Protein AF-0000000087661688 (afdb_homodimer)

Structure (mmCIF, N/CA/C/O backbone):
data_AF-0000000087661688-model_v1
#
loop_
_entity.id
_entity.type
_entity.pdbx_description
1 polymer 'Protein phosphatase 2C'
#
loop_
_atom_site.group_PDB
_atom_site.id
_atom_site.type_symbol
_atom_site.label_atom_id
_atom_site.label_alt_id
_atom_site.label_comp_id
_atom_site.label_asym_id
_atom_site.label_entity_id
_atom_site.label_seq_id
_atom_site.pdbx_PDB_ins_code
_atom_site.Cartn_x
_atom_site.Cartn_y
_atom_site.Cartn_z
_atom_site.occupancy
_atom_site.B_iso_or_equiv
_atom_site.auth_seq_id
_atom_site.auth_comp_id
_atom_site.auth_asym_id
_atom_site.auth_atom_id
_atom_site.pdbx_PDB_model_num
ATOM 1 N N . MET A 1 1 ? -4.965 -19.828 -4.727 1 37.84 1 MET A N 1
ATOM 2 C CA . MET A 1 1 ? -4.879 -18.906 -3.6 1 37.84 1 MET A CA 1
ATOM 3 C C . MET A 1 1 ? -6.266 -18.438 -3.172 1 37.84 1 MET A C 1
ATOM 5 O O . MET A 1 1 ? -6.797 -17.469 -3.711 1 37.84 1 MET A O 1
ATOM 9 N N . ASN A 1 2 ? -7.188 -19.516 -2.742 1 52.16 2 ASN A N 1
ATOM 10 C CA . ASN A 1 2 ? -8.5 -19.016 -2.332 1 52.16 2 ASN A CA 1
ATOM 11 C C . ASN A 1 2 ? -8.477 -18.5 -0.895 1 52.16 2 ASN A C 1
ATOM 13 O O . ASN A 1 2 ? -8.93 -19.203 0.02 1 52.16 2 ASN A O 1
ATOM 17 N N . THR A 1 3 ? -7.707 -17.438 -0.444 1 58.59 3 THR A N 1
ATOM 18 C CA . THR A 1 3 ? -7.609 -16.922 0.915 1 58.59 3 THR A CA 1
ATOM 19 C C . THR A 1 3 ? -8.891 -16.188 1.307 1 58.59 3 THR A C 1
ATOM 21 O O . THR A 1 3 ? -9.141 -15.961 2.492 1 58.59 3 THR A O 1
ATOM 24 N N . PHE A 1 4 ? -9.703 -15.992 0.266 1 73.56 4 PHE A N 1
ATOM 25 C CA . PHE A 1 4 ? -10.977 -15.297 0.41 1 73.56 4 PHE A CA 1
ATOM 26 C C . PHE A 1 4 ? -12.102 -16.094 -0.236 1 73.56 4 PHE A C 1
ATOM 28 O O . PHE A 1 4 ? -12.633 -15.695 -1.276 1 73.56 4 PHE A O 1
ATOM 35 N N . ASP A 1 5 ? -12.414 -17.281 0.385 1 77.38 5 ASP A N 1
ATOM 36 C CA . ASP A 1 5 ? -13.359 -18.219 -0.207 1 77.38 5 ASP A CA 1
ATOM 37 C C . ASP A 1 5 ? -14.789 -17.672 -0.154 1 77.38 5 ASP A C 1
ATOM 39 O O . ASP A 1 5 ? -15.359 -17.531 0.928 1 77.38 5 ASP A O 1
ATOM 43 N N . LEU A 1 6 ? -15.344 -17.469 -1.31 1 80.94 6 LEU A N 1
ATOM 44 C CA . LEU A 1 6 ? -16.703 -16.969 -1.445 1 80.94 6 LEU A CA 1
ATOM 45 C C . LEU A 1 6 ? -17.719 -18.109 -1.505 1 80.94 6 LEU A C 1
ATOM 47 O O . LEU A 1 6 ? -18.922 -17.891 -1.467 1 80.94 6 LEU A O 1
ATOM 51 N N . GLU A 1 7 ? -17.25 -19.312 -1.558 1 81.31 7 GLU A N 1
ATOM 52 C CA . GLU A 1 7 ? -18.078 -20.516 -1.601 1 81.31 7 GLU A CA 1
ATOM 53 C C . GLU A 1 7 ? -19.016 -20.516 -2.805 1 81.31 7 GLU A C 1
ATOM 55 O O . GLU A 1 7 ? -20.203 -20.781 -2.672 1 81.31 7 GLU A O 1
ATOM 60 N N . LEU A 1 8 ? -18.422 -20.031 -3.873 1 88.81 8 LEU A N 1
ATOM 61 C CA . LEU A 1 8 ? -19.156 -19.984 -5.133 1 88.81 8 LEU A CA 1
ATOM 62 C C . LEU A 1 8 ? -18.5 -20.891 -6.176 1 88.81 8 LEU A C 1
ATOM 64 O O . LEU A 1 8 ? -17.281 -20.875 -6.336 1 88.81 8 LEU A O 1
ATOM 68 N N . SER A 1 9 ? -19.297 -21.625 -6.895 1 89.75 9 SER A N 1
ATOM 69 C CA . SER A 1 9 ? -18.797 -22.656 -7.793 1 89.75 9 SER A CA 1
ATOM 70 C C . SER A 1 9 ? -18.016 -22.062 -8.961 1 89.75 9 SER A C 1
ATOM 72 O O . SER A 1 9 ? -17.109 -22.688 -9.5 1 89.75 9 SER A O 1
ATOM 74 N N . PHE A 1 10 ? -18.406 -20.906 -9.336 1 92.56 10 PHE A N 1
ATOM 75 C CA . PHE A 1 10 ? -17.766 -20.297 -10.5 1 92.56 10 PHE A CA 1
ATOM 76 C C . PHE A 1 10 ? -16.484 -19.562 -10.117 1 92.56 10 PHE A C 1
ATOM 78 O O . PHE A 1 10 ? -15.781 -19.047 -10.977 1 92.56 10 PHE A O 1
ATOM 85 N N . VAL A 1 11 ? -16.188 -19.484 -8.883 1 90.56 11 VAL A N 1
ATOM 86 C CA . VAL A 1 11 ? -14.961 -18.875 -8.391 1 90.56 11 VAL A CA 1
ATOM 87 C C . VAL A 1 11 ? -13.93 -19.969 -8.094 1 90.56 11 VAL A C 1
ATOM 89 O O . VAL A 1 11 ? -14.062 -20.719 -7.121 1 90.56 11 VAL A O 1
ATOM 92 N N . LYS A 1 12 ? -12.867 -19.969 -8.922 1 84.81 12 LYS A N 1
ATOM 93 C CA . LYS A 1 12 ? -11.836 -21 -8.797 1 84.81 12 LYS A CA 1
ATOM 94 C C . LYS A 1 12 ? -10.672 -20.516 -7.941 1 84.81 12 LYS A C 1
ATOM 96 O O . LYS A 1 12 ? -10.008 -21.312 -7.273 1 84.81 12 LYS A O 1
ATOM 101 N N . ARG A 1 13 ? -10.453 -19.266 -8.062 1 83.75 13 ARG A N 1
ATOM 102 C CA . ARG A 1 13 ? -9.375 -18.609 -7.336 1 83.75 13 ARG A CA 1
ATOM 103 C C . ARG A 1 13 ? -9.805 -17.234 -6.828 1 83.75 13 ARG A C 1
ATOM 105 O O . ARG A 1 13 ? -10.32 -16.422 -7.594 1 83.75 13 ARG A O 1
ATOM 112 N N . CYS A 1 14 ? -9.625 -17.078 -5.531 1 89.31 14 CYS A N 1
ATOM 113 C CA . CYS A 1 14 ? -10.016 -15.805 -4.949 1 89.31 14 CYS A CA 1
ATOM 114 C C . CYS A 1 14 ? -9.117 -15.445 -3.771 1 89.31 14 CYS A C 1
ATOM 116 O O . CYS A 1 14 ? -8.852 -16.281 -2.908 1 89.31 14 CYS A O 1
ATOM 118 N N . ALA A 1 15 ? -8.594 -14.234 -3.77 1 88.56 15 ALA A N 1
ATOM 119 C CA . ALA A 1 15 ? -7.797 -13.695 -2.67 1 88.56 15 ALA A CA 1
ATOM 120 C C . ALA A 1 15 ? -8.031 -12.195 -2.496 1 88.56 15 ALA A C 1
ATOM 122 O O . ALA A 1 15 ? -8.312 -11.492 -3.467 1 88.56 15 ALA A O 1
ATOM 123 N N . LEU A 1 16 ? -7.969 -11.805 -1.243 1 93 16 LEU A N 1
ATOM 124 C CA . LEU A 1 16 ? -8.125 -10.383 -0.928 1 93 16 LEU A CA 1
ATOM 125 C C . LEU A 1 16 ? -6.906 -9.859 -0.171 1 93 16 LEU A C 1
ATOM 127 O O . LEU A 1 16 ? -6.531 -10.406 0.868 1 93 16 LEU A O 1
ATOM 131 N N . TYR A 1 17 ? -6.312 -8.844 -0.723 1 93.31 17 TYR A N 1
ATOM 132 C CA . TYR A 1 17 ? -5.238 -8.078 -0.098 1 93.31 17 TYR A CA 1
ATOM 133 C C . TYR A 1 17 ? -5.648 -6.625 0.102 1 93.31 17 TYR A C 1
ATOM 135 O O . TYR A 1 17 ? -6.426 -6.078 -0.684 1 93.31 17 TYR A O 1
ATOM 143 N N . ALA A 1 18 ? -5.117 -6.09 1.115 1 96.56 18 ALA A N 1
ATOM 144 C CA . ALA A 1 18 ? -5.383 -4.668 1.319 1 96.56 18 ALA A CA 1
ATOM 145 C C . ALA A 1 18 ? -4.199 -3.977 1.988 1 96.56 18 ALA A C 1
ATOM 147 O O . ALA A 1 18 ? -3.445 -4.609 2.734 1 96.56 18 ALA A O 1
ATOM 148 N N . ILE A 1 19 ? -4.055 -2.754 1.701 1 97.62 19 ILE A N 1
ATOM 149 C CA . ILE A 1 19 ? -3.045 -1.908 2.33 1 97.62 19 ILE A CA 1
ATOM 150 C C . ILE A 1 19 ? -3.695 -0.624 2.842 1 97.62 19 ILE A C 1
ATOM 152 O O . ILE A 1 19 ? -4.512 -0.014 2.146 1 97.62 19 ILE A O 1
ATOM 156 N N . PHE A 1 20 ? -3.338 -0.276 4.043 1 98.06 20 PHE A N 1
ATOM 157 C CA . PHE A 1 20 ? -3.852 0.92 4.699 1 98.06 20 PHE A CA 1
ATOM 158 C C . PHE A 1 20 ? -2.709 1.825 5.145 1 98.06 20 PHE A C 1
ATOM 160 O O . PHE A 1 20 ? -1.759 1.367 5.781 1 98.06 20 PHE A O 1
ATOM 167 N N . ASP A 1 21 ? -2.816 3.008 4.762 1 97.06 21 ASP A N 1
ATOM 168 C CA . ASP A 1 21 ? -1.92 4.031 5.293 1 97.06 21 ASP A CA 1
ATOM 169 C C . ASP A 1 21 ? -2.688 5.055 6.125 1 97.06 21 ASP A C 1
ATOM 171 O O . ASP A 1 21 ? -3.26 6 5.582 1 97.06 21 ASP A O 1
ATOM 175 N N . GLY A 1 22 ? -2.609 4.816 7.402 1 96.12 22 GLY A N 1
ATOM 176 C CA . GLY A 1 22 ? -3.373 5.637 8.328 1 96.12 22 GLY A CA 1
ATOM 177 C C . GLY A 1 22 ? -2.709 6.961 8.641 1 96.12 22 GLY A C 1
ATOM 178 O O . GLY A 1 22 ? -1.48 7.066 8.617 1 96.12 22 GLY A O 1
ATOM 179 N N . HIS A 1 23 ? -3.504 7.902 9.016 1 93.56 23 HIS A N 1
ATOM 180 C CA . HIS A 1 23 ? -3.012 9.203 9.461 1 93.56 23 HIS A CA 1
ATOM 181 C C . HIS A 1 23 ? -3.891 9.773 10.57 1 93.56 23 HIS A C 1
ATOM 183 O O . HIS A 1 23 ? -5.062 9.406 10.688 1 93.56 23 HIS A O 1
ATOM 189 N N . ALA A 1 24 ? -3.318 10.586 11.344 1 93.44 24 ALA A N 1
ATOM 190 C CA . ALA A 1 24 ? -3.967 11.211 12.492 1 93.44 24 ALA A CA 1
ATOM 191 C C . ALA A 1 24 ? -4.457 10.164 13.484 1 93.44 24 ALA A C 1
ATOM 193 O O . ALA A 1 24 ? -5.48 10.359 14.148 1 93.44 24 ALA A O 1
ATOM 194 N N . GLY A 1 25 ? -3.865 9.055 13.508 1 92.81 25 GLY A N 1
ATOM 195 C CA . GLY A 1 25 ? -4.188 7.945 14.391 1 92.81 25 GLY A CA 1
ATOM 196 C C . GLY A 1 25 ? -4.332 6.625 13.664 1 92.81 25 GLY A C 1
ATOM 197 O O . GLY A 1 25 ? -4.344 6.586 12.43 1 92.81 25 GLY A O 1
ATOM 198 N N . ALA A 1 26 ? -4.57 5.566 14.445 1 94.88 26 ALA A N 1
ATOM 199 C CA . ALA A 1 26 ? -4.57 4.23 13.859 1 94.88 26 ALA A CA 1
ATOM 200 C C . ALA A 1 26 ? -5.988 3.672 13.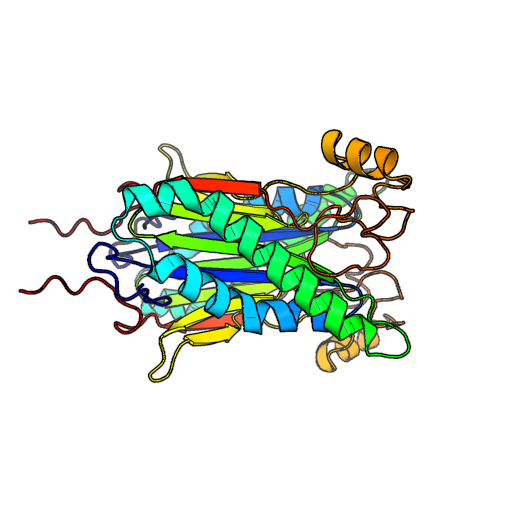773 1 94.88 26 ALA A C 1
ATOM 202 O O . ALA A 1 26 ? -6.207 2.607 13.188 1 94.88 26 ALA A O 1
ATOM 203 N N . ARG A 1 27 ? -6.938 4.324 14.203 1 97.94 27 ARG A N 1
ATOM 204 C CA . ARG A 1 27 ? -8.258 3.754 14.438 1 97.94 27 ARG A CA 1
ATOM 205 C C . ARG A 1 27 ? -8.984 3.504 13.117 1 97.94 27 ARG A C 1
ATOM 207 O O . ARG A 1 27 ? -9.656 2.486 12.953 1 97.94 27 ARG A O 1
ATOM 214 N N . ALA A 1 28 ? -8.836 4.434 12.203 1 98.62 28 ALA A N 1
ATOM 215 C CA . ALA A 1 28 ? -9.508 4.266 10.914 1 98.62 28 ALA A CA 1
ATOM 216 C C . ALA A 1 28 ? -8.961 3.053 10.164 1 98.62 28 ALA A C 1
ATOM 218 O O . ALA A 1 28 ? -9.727 2.24 9.641 1 98.62 28 ALA A O 1
ATOM 219 N N . ALA A 1 29 ? -7.691 2.939 10.133 1 98.19 29 ALA A N 1
ATOM 220 C CA . ALA A 1 29 ? -7.055 1.81 9.461 1 98.19 29 ALA A CA 1
ATOM 221 C C . ALA A 1 29 ? -7.449 0.488 10.109 1 98.19 29 ALA A C 1
ATOM 223 O O . ALA A 1 29 ? -7.781 -0.479 9.422 1 98.19 29 ALA A O 1
ATOM 224 N N . LYS A 1 30 ? -7.445 0.485 11.406 1 97.19 30 LYS A N 1
ATOM 225 C CA . LYS A 1 30 ? -7.824 -0.719 12.141 1 97.19 30 LYS A CA 1
ATOM 226 C C . LYS A 1 30 ? -9.281 -1.089 11.867 1 97.19 30 LYS A C 1
ATOM 228 O O . LYS A 1 30 ? -9.602 -2.264 11.688 1 97.19 30 LYS A O 1
ATOM 233 N N . PHE A 1 31 ? -10.094 -0.134 11.844 1 98.38 31 PHE A N 1
ATOM 234 C CA . PHE A 1 31 ? -11.508 -0.349 11.562 1 98.38 31 PHE A CA 1
ATOM 235 C C . PHE A 1 31 ? -11.695 -0.952 10.172 1 98.38 31 PHE A C 1
ATOM 237 O O . PHE A 1 31 ? -12.484 -1.883 10 1 98.38 31 PHE A O 1
ATOM 244 N N . CYS A 1 32 ? -10.984 -0.447 9.195 1 98.12 32 CYS A N 1
ATOM 245 C CA . CYS A 1 32 ? -11.055 -0.964 7.832 1 98.12 32 CYS A CA 1
ATOM 246 C C . CYS A 1 32 ? -10.57 -2.408 7.77 1 98.12 32 CYS A C 1
ATOM 248 O O . CYS A 1 32 ? -11.203 -3.256 7.145 1 98.12 32 CYS A O 1
ATOM 250 N N . GLU A 1 33 ? -9.516 -2.686 8.398 1 95.81 33 GLU A N 1
ATOM 251 C CA . GLU A 1 33 ? -8.961 -4.035 8.453 1 95.81 33 GLU A CA 1
ATOM 252 C C . GLU A 1 33 ? -9.984 -5.027 9 1 95.81 33 GLU A C 1
ATOM 254 O O . GLU A 1 33 ? -10.094 -6.148 8.5 1 95.81 33 GLU A O 1
ATOM 259 N N . GLU A 1 34 ? -10.703 -4.578 9.906 1 95 34 GLU A N 1
ATOM 260 C CA . GLU A 1 34 ? -11.641 -5.445 10.609 1 95 34 GLU A CA 1
ATOM 261 C C . GLU A 1 34 ? -12.922 -5.648 9.789 1 95 34 GLU A C 1
ATOM 263 O O . GLU A 1 34 ? -13.531 -6.715 9.844 1 95 34 GLU A O 1
ATOM 268 N N . HIS A 1 35 ? -13.273 -4.676 9.008 1 96.06 35 HIS A N 1
ATOM 269 C CA . HIS A 1 35 ? -14.656 -4.711 8.523 1 96.06 35 HIS A CA 1
ATOM 270 C C . HIS A 1 35 ? -14.703 -4.883 7.012 1 96.06 35 HIS A C 1
ATOM 272 O O . HIS A 1 35 ? -15.672 -5.426 6.477 1 96.06 35 HIS A O 1
ATOM 278 N N . ILE A 1 36 ? -13.648 -4.461 6.305 1 96.31 36 ILE A N 1
ATOM 279 C CA . ILE A 1 36 ? -13.711 -4.484 4.848 1 96.31 36 ILE A CA 1
ATOM 280 C C . ILE A 1 36 ? -13.852 -5.922 4.359 1 96.31 36 ILE A C 1
ATOM 282 O O . ILE A 1 36 ? -14.742 -6.234 3.574 1 96.31 36 ILE A O 1
ATOM 286 N N . PRO A 1 37 ? -13.078 -6.867 4.895 1 93 37 PRO A N 1
ATOM 287 C CA . PRO A 1 37 ? -13.148 -8.234 4.367 1 93 37 PRO A CA 1
ATOM 288 C C . PRO A 1 37 ? -14.523 -8.867 4.551 1 93 37 PRO A C 1
ATOM 290 O O . PRO A 1 37 ? -15.086 -9.43 3.604 1 93 37 PRO A O 1
ATOM 293 N N . SER A 1 38 ? -15.086 -8.734 5.699 1 91.69 38 SER A N 1
ATOM 294 C CA . SER A 1 38 ? -16.375 -9.375 5.969 1 91.69 38 SER A CA 1
ATOM 295 C C . SER A 1 38 ? -17.5 -8.711 5.18 1 91.69 38 SER A C 1
ATOM 297 O O . SER A 1 38 ? -18.406 -9.391 4.699 1 91.69 38 SER A O 1
ATOM 299 N N . THR A 1 39 ? -17.422 -7.391 5.051 1 95.31 39 THR A N 1
ATOM 300 C CA . THR A 1 39 ? -18.438 -6.672 4.297 1 95.31 39 THR A CA 1
ATOM 301 C C . THR A 1 39 ? -18.391 -7.047 2.818 1 95.31 39 THR A C 1
ATOM 303 O O . THR A 1 39 ? -19.422 -7.293 2.197 1 95.31 39 THR A O 1
ATOM 306 N N . LEU A 1 40 ? -17.219 -7.176 2.271 1 95.31 40 LEU A N 1
ATOM 307 C CA . LEU A 1 40 ? -17.047 -7.559 0.874 1 95.31 40 LEU A CA 1
ATOM 308 C C . LEU A 1 40 ? -17.516 -8.984 0.639 1 95.31 40 LEU A C 1
ATOM 310 O O . LEU A 1 40 ? -18.219 -9.258 -0.344 1 95.31 40 LEU A O 1
ATOM 314 N N . LYS A 1 41 ? -17.172 -9.836 1.509 1 91.94 41 LYS A N 1
ATOM 315 C CA . LYS A 1 41 ? -17.578 -11.227 1.369 1 91.94 41 LYS A CA 1
ATOM 316 C C . LYS A 1 41 ? -19.109 -11.359 1.33 1 91.94 41 LYS A C 1
ATOM 318 O O . LYS A 1 41 ? -19.656 -12.055 0.472 1 91.94 41 LYS A O 1
ATOM 323 N N . LYS A 1 42 ? -19.672 -10.719 2.275 1 93.31 42 LYS A N 1
ATOM 324 C CA . LYS A 1 42 ? -21.125 -10.766 2.354 1 93.31 42 LYS A CA 1
ATOM 325 C C . LYS A 1 42 ? -21.766 -10.289 1.052 1 93.31 42 LYS A C 1
ATOM 327 O O . LYS A 1 42 ? -22.688 -10.922 0.54 1 93.31 42 LYS A O 1
ATOM 332 N N . LYS A 1 43 ? -21.25 -9.305 0.484 1 96.06 43 LYS A N 1
ATOM 333 C CA . LYS A 1 43 ? -21.844 -8.727 -0.723 1 96.06 43 LYS A CA 1
ATOM 334 C C . LYS A 1 43 ? -21.516 -9.578 -1.95 1 96.06 43 LYS A C 1
ATOM 336 O O . LYS A 1 43 ? -22.359 -9.742 -2.832 1 96.06 43 LYS A O 1
ATOM 341 N N . LEU A 1 44 ? -20.391 -10.18 -1.972 1 95.12 44 LEU A N 1
ATOM 342 C CA . LEU A 1 44 ? -19.938 -10.914 -3.152 1 95.12 44 LEU A CA 1
ATOM 343 C C . LEU A 1 44 ? -20.531 -12.32 -3.172 1 95.12 44 LEU A C 1
ATOM 345 O O . LEU A 1 44 ? -20.672 -12.914 -4.238 1 95.12 44 LEU A O 1
ATOM 349 N N . SER A 1 45 ? -20.875 -12.812 -2.041 1 92.56 45 SER A N 1
ATOM 350 C CA . SER A 1 45 ? -21.375 -14.188 -1.936 1 92.56 45 SER A CA 1
ATOM 351 C C . SER A 1 45 ? -22.797 -14.305 -2.439 1 92.56 45 SER A C 1
ATOM 353 O O . SER A 1 45 ? -23.344 -15.406 -2.535 1 92.56 45 SER A O 1
ATOM 355 N N . SER A 1 46 ? -23.359 -13.273 -2.814 1 93.5 46 SER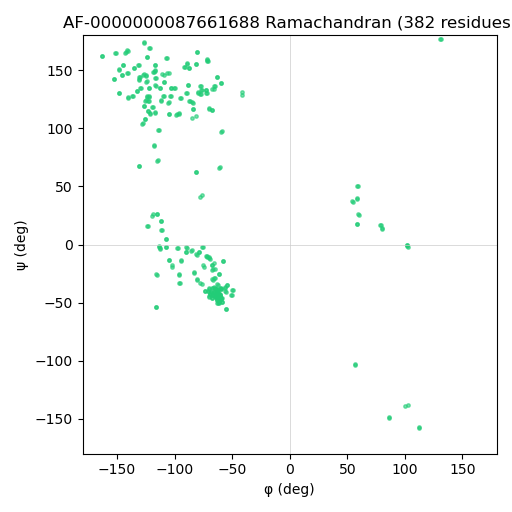 A N 1
ATOM 356 C CA . SER A 1 46 ? -24.766 -13.281 -3.197 1 93.5 46 SER A CA 1
ATOM 357 C C . SER A 1 46 ? -24.938 -13.391 -4.711 1 93.5 46 SER A C 1
ATOM 359 O O . SER A 1 46 ? -26.047 -13.547 -5.211 1 93.5 46 SER A O 1
ATOM 361 N N . TYR A 1 47 ? -23.875 -13.391 -5.406 1 95.81 47 TYR A N 1
ATOM 362 C CA . TYR A 1 47 ? -24 -13.398 -6.859 1 95.81 47 TYR A CA 1
ATOM 363 C C . TYR A 1 47 ? -24.109 -14.82 -7.391 1 95.81 47 TYR A C 1
ATOM 365 O O . TYR A 1 47 ? -23.516 -15.75 -6.828 1 95.81 47 TYR A O 1
ATOM 373 N N . SER A 1 48 ? -24.781 -14.969 -8.531 1 94.38 48 SER A N 1
ATOM 374 C CA . SER A 1 48 ? -25.109 -16.297 -9.047 1 94.38 48 SER A CA 1
ATOM 375 C C . SER A 1 48 ? -24.156 -16.688 -10.18 1 94.38 48 SER A C 1
ATOM 377 O O . SER A 1 48 ? -24.094 -17.859 -10.562 1 94.38 48 SER A O 1
ATOM 379 N N . ASP A 1 49 ? -23.516 -15.703 -10.742 1 96.19 49 ASP A N 1
ATOM 380 C CA . ASP A 1 49 ? -22.562 -16.016 -11.805 1 96.19 49 ASP A CA 1
ATOM 381 C C . ASP A 1 49 ? -21.438 -14.984 -11.867 1 96.19 49 ASP A C 1
ATOM 383 O O . ASP A 1 49 ? -21.594 -13.867 -11.367 1 96.19 49 ASP A O 1
ATOM 387 N N . LEU A 1 50 ? -20.422 -15.352 -12.547 1 95.38 50 LEU A N 1
ATOM 388 C CA . LEU A 1 50 ? -19.188 -14.555 -12.562 1 95.38 50 LEU A CA 1
ATOM 389 C C . LEU A 1 50 ? -19.406 -13.25 -13.32 1 95.38 50 LEU A C 1
ATOM 391 O O . LEU A 1 50 ? -18.938 -12.195 -12.891 1 95.38 50 LEU A O 1
ATOM 395 N N . THR A 1 51 ? -20.047 -13.305 -14.43 1 96.62 51 THR A N 1
ATOM 396 C CA . THR A 1 51 ? -20.25 -12.133 -15.273 1 96.62 51 THR A CA 1
ATOM 397 C C . THR A 1 51 ? -21.016 -11.047 -14.516 1 96.62 51 THR A C 1
ATOM 399 O O . THR A 1 51 ? -20.625 -9.883 -14.531 1 96.62 51 THR A O 1
ATOM 402 N N . SER A 1 52 ? -22.078 -11.453 -13.859 1 96.88 52 SER A N 1
ATOM 403 C CA . SER A 1 52 ? -22.875 -10.523 -13.07 1 96.88 52 SER A CA 1
ATOM 404 C C . SER A 1 52 ? -22.047 -9.938 -11.922 1 96.88 52 SER A C 1
ATOM 406 O O . SER A 1 52 ? -22.156 -8.742 -11.625 1 96.88 52 SER A O 1
ATOM 408 N N . MET A 1 53 ? -21.312 -10.703 -11.305 1 96.88 53 MET A N 1
ATOM 409 C CA . MET A 1 53 ? -20.469 -10.258 -10.203 1 96.88 53 MET A CA 1
ATOM 410 C C . MET A 1 53 ? -19.438 -9.242 -10.68 1 96.88 53 MET A C 1
ATOM 412 O O . MET A 1 53 ? -19.312 -8.164 -10.102 1 96.88 53 MET A O 1
ATOM 416 N N . GLU A 1 54 ? -18.75 -9.562 -11.703 1 96.81 54 GLU A N 1
ATOM 417 C CA . GLU A 1 54 ? -17.703 -8.695 -12.234 1 96.81 54 GLU A CA 1
ATOM 418 C C . GLU A 1 54 ? -18.266 -7.34 -12.641 1 96.81 54 GLU A C 1
ATOM 420 O O . GLU A 1 54 ? -17.625 -6.305 -12.414 1 96.81 54 GLU A O 1
ATOM 425 N N . LYS A 1 55 ? -19.406 -7.316 -13.18 1 96.94 55 LYS A N 1
ATOM 426 C CA . LYS A 1 55 ? -20.047 -6.09 -13.648 1 96.94 55 LYS A CA 1
ATOM 427 C C . LYS A 1 55 ? -20.406 -5.18 -12.469 1 96.94 55 LYS A C 1
ATOM 429 O O . LYS A 1 55 ? -20.531 -3.965 -12.633 1 96.94 55 LYS A O 1
ATOM 434 N N . GLN A 1 56 ? -20.516 -5.77 -11.352 1 98 56 GLN A N 1
ATOM 435 C CA . GLN A 1 56 ? -21.031 -5.008 -10.219 1 98 56 GLN A CA 1
ATOM 436 C C . GLN A 1 56 ? -19.922 -4.695 -9.219 1 98 56 GLN A C 1
ATOM 438 O O . GLN A 1 56 ? -20.156 -4.086 -8.18 1 98 56 GLN A O 1
ATOM 443 N N . LEU A 1 57 ? -18.734 -5.031 -9.531 1 98.19 57 LEU A N 1
ATOM 444 C CA . LEU A 1 57 ? -17.656 -4.902 -8.555 1 98.19 57 LEU A CA 1
ATOM 445 C C . LEU A 1 57 ? -17.438 -3.441 -8.164 1 98.19 57 LEU A C 1
ATOM 447 O O . LEU A 1 57 ? -17.219 -3.135 -6.992 1 98.19 57 LEU A O 1
ATOM 451 N N . LYS A 1 58 ? -17.562 -2.592 -9.133 1 98.19 58 LYS A N 1
ATOM 452 C CA . LYS A 1 58 ? -17.391 -1.177 -8.812 1 98.19 58 LYS A CA 1
ATOM 453 C C . LYS A 1 58 ? -18.453 -0.716 -7.809 1 98.19 58 LYS A C 1
ATOM 455 O O . LYS A 1 58 ? -18.125 -0.031 -6.836 1 98.19 58 LYS A O 1
ATOM 460 N N . ARG A 1 59 ? -19.609 -1.084 -8.062 1 98.44 59 ARG A N 1
ATOM 461 C CA . ARG A 1 59 ? -20.703 -0.737 -7.148 1 98.44 59 ARG A CA 1
ATOM 462 C C . ARG A 1 59 ? -20.5 -1.38 -5.781 1 98.44 59 ARG A C 1
ATOM 464 O O . ARG A 1 59 ? -20.688 -0.734 -4.75 1 98.44 59 ARG A O 1
ATOM 471 N N . VAL A 1 60 ? -20.094 -2.609 -5.766 1 98.56 60 VAL A N 1
ATOM 472 C CA . VAL A 1 60 ? -19.891 -3.354 -4.523 1 98.56 60 VAL A CA 1
ATOM 473 C C . VAL A 1 60 ? -18.828 -2.676 -3.68 1 98.56 60 VAL A C 1
ATOM 475 O O . VAL A 1 60 ? -19.016 -2.451 -2.482 1 98.56 60 VAL A O 1
ATOM 478 N N . PHE A 1 61 ? -17.734 -2.297 -4.281 1 98.75 61 PHE A N 1
ATOM 479 C CA . PHE A 1 61 ? -16.656 -1.644 -3.547 1 98.75 61 PHE A CA 1
ATOM 480 C C . PHE A 1 61 ? -17.078 -0.261 -3.072 1 98.75 61 PHE A C 1
ATOM 482 O O . PHE A 1 61 ? -16.797 0.128 -1.938 1 98.75 61 PHE A O 1
ATOM 489 N N . THR A 1 62 ? -17.766 0.44 -3.891 1 98.81 62 THR A N 1
ATOM 490 C CA . THR A 1 62 ? -18.25 1.767 -3.52 1 98.81 62 THR A CA 1
ATOM 491 C C . THR A 1 62 ? -19.188 1.688 -2.316 1 98.81 62 THR A C 1
ATOM 493 O O . THR A 1 62 ? -19.016 2.418 -1.338 1 98.81 62 THR A O 1
ATOM 496 N N . GLU A 1 63 ? -20.078 0.766 -2.393 1 98.81 63 GLU A N 1
ATOM 497 C CA . GLU A 1 63 ? -21.031 0.609 -1.299 1 98.81 63 GLU A CA 1
ATOM 498 C C . GLU A 1 63 ? -20.344 0.127 -0.027 1 98.81 63 GLU A C 1
ATOM 500 O O . GLU A 1 63 ? -20.719 0.526 1.078 1 98.81 63 GLU A O 1
ATOM 505 N N . THR A 1 64 ? -19.422 -0.712 -0.191 1 98.75 64 THR A N 1
ATOM 506 C CA . THR A 1 64 ? -18.656 -1.202 0.955 1 98.75 64 THR A CA 1
ATOM 507 C C . THR A 1 64 ? -17.922 -0.059 1.641 1 98.75 64 THR A C 1
ATOM 509 O O . THR A 1 64 ? -18.031 0.122 2.855 1 98.75 64 THR A O 1
ATOM 512 N N . PHE A 1 65 ? -17.203 0.763 0.891 1 98.94 65 PHE A N 1
ATOM 513 C CA . PHE A 1 65 ? -16.438 1.861 1.462 1 98.94 65 PHE A CA 1
ATOM 514 C C . PHE A 1 65 ? -17.359 2.906 2.078 1 98.94 65 PHE A C 1
ATOM 516 O O . PHE A 1 65 ? -17.062 3.449 3.146 1 98.94 65 PHE A O 1
ATOM 523 N N . LYS A 1 66 ? -18.484 3.129 1.463 1 98.88 66 LYS A N 1
ATOM 524 C CA . LYS A 1 66 ? -19.453 4.074 2.014 1 98.88 66 LYS A CA 1
ATOM 525 C C . LYS A 1 66 ? -19.969 3.604 3.369 1 98.88 66 LYS A C 1
ATOM 527 O O . LYS A 1 66 ? -20.031 4.383 4.324 1 98.88 66 LYS A O 1
ATOM 532 N N . SER A 1 67 ? -20.328 2.379 3.373 1 98.81 67 SER A N 1
ATOM 533 C CA . SER A 1 67 ? -20.891 1.831 4.609 1 98.81 67 SER A CA 1
ATOM 534 C C . SER A 1 67 ? -19.859 1.837 5.727 1 98.81 67 SER A C 1
ATOM 536 O O . SER A 1 67 ? -20.172 2.154 6.875 1 98.81 67 SER A O 1
ATOM 538 N N . ILE A 1 68 ? -18.688 1.508 5.43 1 98.81 68 ILE A N 1
ATOM 539 C CA . ILE A 1 68 ? -17.625 1.455 6.418 1 98.81 68 ILE A CA 1
ATOM 540 C C . ILE A 1 68 ? -17.281 2.869 6.887 1 98.81 68 ILE A C 1
ATOM 542 O O . ILE A 1 68 ? -17.094 3.105 8.078 1 98.81 68 ILE A O 1
ATOM 546 N N . ASP A 1 69 ? -17.219 3.777 5.953 1 98.94 69 ASP A N 1
ATOM 547 C CA . ASP A 1 69 ? -16.953 5.172 6.297 1 98.94 69 ASP A CA 1
ATOM 548 C C . ASP A 1 69 ? -18.016 5.715 7.246 1 98.94 69 ASP A C 1
ATOM 550 O O . ASP A 1 69 ? -17.703 6.32 8.266 1 98.94 69 ASP A O 1
ATOM 554 N N . GLU A 1 70 ? -19.219 5.434 6.891 1 98.88 70 GLU A N 1
ATOM 555 C CA . GLU A 1 70 ? -20.344 5.875 7.727 1 98.88 70 GLU A CA 1
ATOM 556 C C . GLU A 1 70 ? -20.266 5.262 9.117 1 98.88 70 GLU A C 1
ATOM 558 O O . GLU A 1 70 ? -20.422 5.961 10.125 1 98.88 70 GLU A O 1
ATOM 563 N N . SER A 1 71 ? -20 4.004 9.172 1 98.88 71 SER A N 1
ATOM 564 C CA . SER A 1 71 ? -19.922 3.301 10.445 1 98.88 71 SER A CA 1
ATOM 565 C C . SER A 1 71 ? -18.766 3.834 11.297 1 98.88 71 SER A C 1
ATOM 567 O O . SER A 1 71 ? -18.922 4.039 12.5 1 98.88 71 SER A O 1
ATOM 569 N N . PHE A 1 72 ? -17.641 4.039 10.703 1 98.94 72 PHE A N 1
ATOM 570 C CA . PHE A 1 72 ? -16.484 4.539 11.438 1 98.94 72 PHE A CA 1
ATOM 571 C C . PHE A 1 72 ? -16.75 5.945 11.969 1 98.94 72 PHE A C 1
ATOM 573 O O . PHE A 1 72 ? -16.406 6.254 13.109 1 98.94 72 PHE A O 1
ATOM 580 N N . LEU A 1 73 ? -17.328 6.809 11.125 1 98.81 73 LEU A N 1
ATOM 581 C CA . LEU A 1 73 ? -17.594 8.188 11.531 1 98.81 73 LEU A CA 1
ATOM 582 C C . LEU A 1 73 ? -18.594 8.234 12.672 1 98.81 73 LEU A C 1
ATOM 584 O O . LEU A 1 73 ? -18.484 9.055 13.578 1 98.81 73 LEU A O 1
ATOM 588 N N . ASN A 1 74 ? -19.562 7.363 12.586 1 98.81 74 ASN A N 1
ATOM 589 C CA . ASN A 1 74 ? -20.516 7.254 13.688 1 98.81 74 ASN A CA 1
ATOM 590 C C . ASN A 1 74 ? -19.844 6.824 14.984 1 98.81 74 ASN A C 1
ATOM 592 O O . ASN A 1 74 ? -20.141 7.352 16.047 1 98.81 74 ASN A O 1
ATOM 596 N N . GLU A 1 75 ? -18.938 5.914 14.906 1 98.62 75 GLU A N 1
ATOM 597 C CA . GLU A 1 75 ? -18.156 5.48 16.062 1 98.62 75 GLU A CA 1
ATOM 598 C C . GLU A 1 75 ? -17.281 6.609 16.594 1 98.62 75 GLU A C 1
ATOM 600 O O . GLU A 1 75 ? -17.203 6.832 17.797 1 98.62 75 GLU A O 1
ATOM 605 N N . ALA A 1 76 ? -16.656 7.297 15.695 1 98.56 76 ALA A N 1
ATOM 606 C CA . ALA A 1 76 ? -15.742 8.383 16.047 1 98.56 76 ALA A CA 1
ATOM 607 C C . ALA A 1 76 ? -16.469 9.469 16.844 1 98.56 76 ALA A C 1
ATOM 609 O O . ALA A 1 76 ? -15.914 10.023 17.797 1 98.56 76 ALA A O 1
ATOM 610 N N . LYS A 1 77 ? -17.641 9.719 16.5 1 97.94 77 LYS A N 1
ATOM 611 C CA . LYS A 1 77 ? -18.438 10.789 17.094 1 97.94 77 LYS A CA 1
ATOM 612 C C . LYS A 1 77 ? -18.766 10.492 18.547 1 97.94 77 LYS A C 1
ATOM 614 O O . LYS A 1 77 ? -19.125 11.391 19.312 1 97.94 77 LYS A O 1
ATOM 619 N N . LYS A 1 78 ? -18.641 9.266 18.938 1 98.31 78 LYS A N 1
ATOM 620 C CA . LYS A 1 78 ? -18.969 8.859 20.312 1 98.31 78 LYS A CA 1
ATOM 621 C C . LYS A 1 78 ? -17.844 9.234 21.281 1 98.31 78 LYS A C 1
ATOM 623 O O . LYS A 1 78 ? -18.016 9.148 22.5 1 98.31 78 LYS A O 1
ATOM 628 N N . HIS A 1 79 ? -16.797 9.688 20.75 1 97.62 79 HIS A N 1
ATOM 629 C CA . HIS A 1 79 ? -15.641 10.008 21.578 1 97.62 79 HIS A CA 1
ATOM 630 C C . HIS A 1 79 ? -15.422 11.516 21.672 1 97.62 79 HIS A C 1
ATOM 632 O O . HIS A 1 79 ? -15.742 12.25 20.734 1 97.62 79 HIS A O 1
ATOM 638 N N . LYS A 1 80 ? -14.898 11.891 22.969 1 96.38 80 LYS A N 1
ATOM 639 C CA . LYS A 1 80 ? -14.547 13.289 23.203 1 96.38 80 LYS A CA 1
ATOM 640 C C . LYS A 1 80 ? -13.086 13.43 23.641 1 96.38 80 LYS A C 1
ATOM 642 O O . LYS A 1 80 ? -12.695 12.922 24.688 1 96.38 80 LYS A O 1
ATOM 647 N N . PRO A 1 81 ? -12.336 14.078 22.766 1 96.81 81 PRO A N 1
ATOM 648 C CA . PRO A 1 81 ? -12.664 14.703 21.484 1 96.81 81 PRO A CA 1
ATOM 649 C C . PRO A 1 81 ? -12.945 13.672 20.391 1 96.81 81 PRO A C 1
ATOM 651 O O . PRO A 1 81 ? -12.5 12.523 20.484 1 96.81 81 PRO A O 1
ATOM 654 N N . VAL A 1 82 ? -13.703 14.164 19.359 1 98.06 82 VAL A N 1
ATOM 655 C CA . VAL A 1 82 ? -14.055 13.305 18.234 1 98.06 82 VAL A CA 1
ATOM 656 C C . VAL A 1 82 ? -12.781 12.805 17.547 1 98.06 82 VAL A C 1
ATOM 658 O O . VAL A 1 82 ? -11.828 13.57 17.359 1 98.06 82 VAL A O 1
ATOM 661 N N . TRP A 1 83 ? -12.82 11.484 17.172 1 98 83 TRP A N 1
ATOM 662 C CA . TRP A 1 83 ? -11.68 10.938 16.453 1 98 83 TRP A CA 1
ATOM 663 C C . TRP A 1 83 ? -11.523 11.617 15.086 1 98 83 TRP A C 1
ATOM 665 O O . TRP A 1 83 ? -12.5 11.773 14.352 1 98 83 TRP A O 1
ATOM 675 N N . LYS A 1 84 ? -10.273 11.953 14.734 1 97.62 84 LYS A N 1
ATOM 676 C CA . LYS A 1 84 ? -10 12.641 13.477 1 97.62 84 LYS A CA 1
ATOM 677 C C . LYS A 1 84 ? -9.234 11.734 12.516 1 97.62 84 LYS A C 1
ATOM 679 O O . LYS A 1 84 ? -8.781 12.18 11.461 1 97.62 84 LYS A O 1
ATOM 684 N N . ASP A 1 85 ? -9.203 10.5 12.859 1 98.06 85 ASP A N 1
ATOM 685 C CA . ASP A 1 85 ? -8.414 9.508 12.133 1 98.06 85 ASP A CA 1
ATOM 686 C C . ASP A 1 85 ? -8.914 9.352 10.695 1 98.06 85 ASP A C 1
ATOM 688 O O . ASP A 1 85 ? -10.117 9.469 10.438 1 98.06 85 ASP A O 1
ATOM 692 N N . GLY A 1 86 ? -7.973 9.125 9.797 1 98.5 86 GLY A N 1
ATOM 693 C CA . GLY A 1 86 ? -8.266 8.711 8.43 1 98.5 86 GLY A CA 1
ATOM 694 C C . GLY A 1 86 ? -7.289 7.68 7.902 1 98.5 86 GLY A C 1
ATOM 695 O O . GLY A 1 86 ? -6.27 7.398 8.531 1 98.5 86 GLY A O 1
ATOM 696 N N . THR A 1 87 ? -7.703 7.094 6.762 1 98.62 87 THR A N 1
ATOM 697 C CA . THR A 1 87 ? -6.801 6.125 6.148 1 98.62 87 THR A CA 1
ATOM 698 C C . THR A 1 87 ? -7.031 6.055 4.641 1 98.62 87 THR A C 1
ATOM 700 O O . THR A 1 87 ? -8.164 6.199 4.172 1 98.62 87 THR A O 1
ATOM 703 N N . THR A 1 88 ? -5.902 5.898 3.926 1 98.75 88 THR A N 1
ATOM 704 C CA . THR A 1 88 ? -6.016 5.422 2.551 1 98.75 88 THR A CA 1
ATOM 705 C C . THR A 1 88 ? -6.41 3.949 2.52 1 98.75 88 THR A C 1
ATOM 707 O O . THR A 1 88 ? -6.328 3.256 3.535 1 98.75 88 THR A O 1
ATOM 710 N N . VAL A 1 89 ? -6.934 3.543 1.417 1 98.75 89 VAL A N 1
ATOM 711 C CA . VAL A 1 89 ? -7.277 2.139 1.207 1 98.75 89 VAL A CA 1
ATOM 712 C C . VAL A 1 89 ? -6.848 1.707 -0.194 1 98.75 89 VAL A C 1
ATOM 714 O O . VAL A 1 89 ? -7.156 2.383 -1.179 1 98.75 89 VAL A O 1
ATOM 717 N N . THR A 1 90 ? -6.125 0.666 -0.292 1 98.44 90 THR A N 1
ATOM 718 C CA . THR A 1 90 ? -5.898 -0.055 -1.54 1 98.44 90 THR A CA 1
ATOM 719 C C . THR A 1 90 ? -6.254 -1.53 -1.386 1 98.44 90 THR A C 1
ATOM 721 O O . THR A 1 90 ? -5.539 -2.279 -0.717 1 98.44 90 THR A O 1
ATOM 724 N N . CYS A 1 91 ? -7.355 -1.894 -2.012 1 97.56 91 CYS A N 1
ATOM 725 C CA . CYS A 1 91 ? -7.797 -3.283 -2.01 1 97.56 91 CYS A CA 1
ATOM 726 C C . CYS A 1 91 ? -7.496 -3.955 -3.344 1 97.56 91 CYS A C 1
ATOM 728 O O . CYS A 1 91 ? -7.773 -3.389 -4.402 1 97.56 91 CYS A O 1
ATOM 730 N N . VAL A 1 92 ? -6.973 -5.137 -3.264 1 95.56 92 VAL A N 1
ATOM 731 C CA . VAL A 1 92 ? -6.711 -5.965 -4.434 1 95.56 92 VAL A CA 1
ATOM 732 C C . VAL A 1 92 ? -7.469 -7.281 -4.316 1 95.56 92 VAL A C 1
ATOM 734 O O . VAL A 1 92 ? -7.172 -8.102 -3.447 1 95.56 92 VAL A O 1
ATOM 737 N N . LEU A 1 93 ? -8.414 -7.441 -5.176 1 94.94 93 LEU A N 1
ATOM 738 C CA . LEU A 1 93 ? -9.195 -8.672 -5.242 1 94.94 93 LEU A CA 1
ATOM 739 C C . LEU A 1 93 ? -8.766 -9.516 -6.438 1 94.94 93 LEU A C 1
ATOM 741 O O . LEU A 1 93 ? -8.898 -9.094 -7.586 1 94.94 93 LEU A O 1
ATOM 745 N N . LEU A 1 94 ? -8.188 -10.617 -6.121 1 91.44 94 LEU A N 1
ATOM 746 C CA . LEU A 1 94 ? -7.961 -11.633 -7.141 1 91.44 94 LEU A CA 1
ATOM 747 C C . LEU A 1 94 ? -9.203 -12.5 -7.324 1 91.44 94 LEU A C 1
ATOM 749 O O . LEU A 1 94 ? -9.672 -13.133 -6.375 1 91.44 94 LEU A O 1
ATOM 753 N N . LEU A 1 95 ? -9.719 -12.43 -8.461 1 91.75 95 LEU A N 1
ATOM 754 C CA . LEU A 1 95 ? -10.883 -13.227 -8.836 1 91.75 95 LEU A CA 1
ATOM 755 C C . LEU A 1 95 ? -10.633 -13.984 -10.133 1 91.75 95 LEU A C 1
ATOM 757 O O . LEU A 1 95 ? -10.664 -13.391 -11.211 1 91.75 95 LEU A O 1
ATOM 761 N N . ASN A 1 96 ? -10.383 -15.312 -9.922 1 89.56 96 ASN A N 1
ATOM 762 C CA . ASN A 1 96 ? -10.031 -16.188 -11.047 1 89.56 96 ASN A CA 1
ATOM 763 C C . ASN A 1 96 ? -8.812 -15.656 -11.789 1 89.56 96 ASN A C 1
ATOM 765 O O . ASN A 1 96 ? -7.695 -15.695 -11.266 1 89.56 96 ASN A O 1
ATOM 769 N N . ASP A 1 97 ? -8.984 -15 -13.016 1 87.19 97 ASP A N 1
ATOM 770 C CA . ASP A 1 97 ? -7.828 -14.609 -13.812 1 87.19 97 ASP A CA 1
ATOM 771 C C . ASP A 1 97 ? -7.73 -13.094 -13.938 1 87.19 97 ASP A C 1
ATOM 773 O O . ASP A 1 97 ? -7.18 -12.578 -14.914 1 87.19 97 ASP A O 1
ATOM 777 N N . ALA A 1 98 ? -8.312 -12.477 -12.922 1 92.75 98 ALA A N 1
ATOM 778 C CA . ALA A 1 98 ? -8.273 -11.016 -12.992 1 92.75 98 ALA A CA 1
ATOM 779 C C . ALA A 1 98 ? -8.039 -10.414 -11.609 1 92.75 98 ALA A C 1
ATOM 781 O O . ALA A 1 98 ? -8.453 -10.977 -10.594 1 92.75 98 ALA A O 1
ATOM 782 N N . LEU A 1 99 ? -7.336 -9.289 -11.641 1 93.38 99 LEU A N 1
ATOM 783 C CA . LEU A 1 99 ? -7.168 -8.445 -10.461 1 93.38 99 LEU A CA 1
ATOM 784 C C . LEU A 1 99 ? -8.07 -7.223 -10.531 1 93.38 99 LEU A C 1
ATOM 786 O O . LEU A 1 99 ? -8.133 -6.551 -11.562 1 93.38 99 LEU A O 1
ATOM 790 N N . TYR A 1 100 ? -8.797 -7.027 -9.516 1 96.94 100 TYR A N 1
ATOM 791 C CA . TYR A 1 100 ? -9.578 -5.809 -9.344 1 96.94 100 TYR A CA 1
ATOM 792 C C . TYR A 1 100 ? -9.031 -4.965 -8.195 1 96.94 100 TYR A C 1
ATOM 794 O O . TYR A 1 100 ? -8.914 -5.445 -7.066 1 96.94 100 TYR A O 1
ATOM 802 N N . VAL A 1 101 ? -8.711 -3.715 -8.531 1 97.94 101 VAL A N 1
ATOM 803 C CA . VAL A 1 101 ? -8.078 -2.852 -7.539 1 97.94 101 VAL A CA 1
ATOM 804 C C . VAL A 1 101 ? -8.961 -1.633 -7.277 1 97.94 101 VAL A C 1
ATOM 806 O O . VAL A 1 101 ? -9.289 -0.886 -8.203 1 97.94 101 VAL A O 1
ATOM 809 N N . ALA A 1 102 ? -9.398 -1.494 -6.082 1 98.81 102 ALA A N 1
ATOM 810 C CA . ALA A 1 102 ? -10.117 -0.31 -5.625 1 98.81 102 ALA A CA 1
ATOM 811 C C . ALA A 1 102 ? -9.273 0.505 -4.648 1 98.81 102 ALA A C 1
ATOM 813 O O . ALA A 1 102 ? -8.758 -0.03 -3.664 1 98.81 102 ALA A O 1
ATOM 814 N N . ASN A 1 103 ? -9.125 1.84 -4.934 1 98.81 103 ASN A N 1
ATOM 815 C CA . ASN A 1 103 ? -8.242 2.564 -4.027 1 98.81 103 ASN A CA 1
ATOM 816 C C . ASN A 1 103 ? -8.844 3.904 -3.609 1 98.81 103 ASN A C 1
ATOM 818 O O . ASN A 1 103 ? -9.672 4.469 -4.328 1 98.81 103 ASN A O 1
ATOM 822 N N . LEU A 1 104 ? -8.492 4.379 -2.441 1 98.81 104 LEU A N 1
ATOM 823 C CA . LEU A 1 104 ? -8.617 5.715 -1.867 1 98.81 104 LEU A CA 1
ATOM 824 C C . LEU A 1 104 ? -7.25 6.258 -1.46 1 98.81 104 LEU A C 1
ATOM 826 O O . LEU A 1 104 ? -6.504 5.594 -0.737 1 98.81 104 LEU A O 1
ATOM 830 N N . GLY A 1 105 ? -6.965 7.426 -1.94 1 98.44 105 GLY A N 1
ATOM 831 C CA . GLY A 1 105 ? -5.723 8.047 -1.512 1 98.44 105 GLY A CA 1
ATOM 832 C C . GLY A 1 105 ? -4.703 8.172 -2.629 1 98.44 105 GLY A C 1
ATOM 833 O O . GLY A 1 105 ? -5.066 8.219 -3.807 1 98.44 105 GLY A O 1
ATOM 834 N N . ASP A 1 106 ? -3.404 8.289 -2.188 1 96.88 106 ASP A N 1
ATOM 835 C CA . ASP A 1 106 ? -2.373 8.641 -3.162 1 96.88 106 ASP A CA 1
ATOM 836 C C . ASP A 1 106 ? -1.262 7.59 -3.184 1 96.88 106 ASP A C 1
ATOM 838 O O . ASP A 1 106 ? -0.172 7.848 -3.701 1 96.88 106 ASP A O 1
ATOM 842 N N . SER A 1 107 ? -1.55 6.449 -2.617 1 96.12 107 SER A N 1
ATOM 843 C CA . SER A 1 107 ? -0.575 5.367 -2.699 1 96.12 107 SER A CA 1
ATOM 844 C C . SER A 1 107 ? -0.525 4.773 -4.102 1 96.12 107 SER A C 1
ATOM 846 O O . SER A 1 107 ? -1.565 4.52 -4.715 1 96.12 107 SER A O 1
ATOM 848 N N . LYS A 1 108 ? 0.641 4.605 -4.605 1 96.5 108 LYS A N 1
ATOM 849 C CA . LYS A 1 108 ? 0.812 4.031 -5.938 1 96.5 108 LYS A CA 1
ATOM 850 C C . LYS A 1 108 ? 1.084 2.531 -5.859 1 96.5 108 LYS A C 1
ATOM 852 O O . LYS A 1 108 ? 2.098 2.107 -5.301 1 96.5 108 LYS A O 1
ATOM 857 N N . ALA A 1 109 ? 0.179 1.738 -6.324 1 96.44 109 ALA A N 1
ATOM 858 C CA . ALA A 1 109 ? 0.369 0.294 -6.434 1 96.44 109 ALA A CA 1
ATOM 859 C C . ALA A 1 109 ? 0.729 -0.107 -7.863 1 96.44 109 ALA A C 1
ATOM 861 O O . ALA A 1 109 ? 0.092 0.341 -8.82 1 96.44 109 ALA A O 1
ATOM 862 N N . ILE A 1 110 ? 1.763 -0.988 -7.941 1 94.44 110 ILE A N 1
ATOM 863 C CA . ILE A 1 110 ? 2.18 -1.429 -9.266 1 94.44 110 ILE A CA 1
ATOM 864 C C . ILE A 1 110 ? 2.299 -2.951 -9.289 1 94.44 110 ILE A C 1
ATOM 866 O O . ILE A 1 110 ? 2.455 -3.584 -8.242 1 94.44 110 ILE A O 1
ATOM 870 N N . VAL A 1 111 ? 2.156 -3.525 -10.469 1 91.69 111 VAL A N 1
ATOM 871 C CA . VAL A 1 111 ? 2.484 -4.918 -10.758 1 91.69 111 VAL A CA 1
ATOM 872 C C . VAL A 1 111 ? 3.51 -4.988 -11.883 1 91.69 111 VAL A C 1
ATOM 874 O O . VAL A 1 111 ? 3.436 -4.223 -12.852 1 91.69 111 VAL A O 1
ATOM 877 N N . CYS A 1 112 ? 4.469 -5.801 -11.672 1 88.06 112 CYS A N 1
ATOM 878 C CA . CYS A 1 112 ? 5.473 -5.988 -12.711 1 88.06 112 CYS A CA 1
ATOM 879 C C . CYS A 1 112 ? 5.07 -7.113 -13.656 1 88.06 112 CYS A C 1
ATOM 881 O O . CYS A 1 112 ? 4.688 -8.195 -13.211 1 88.06 112 CYS A O 1
ATOM 883 N N . ARG A 1 113 ? 5.145 -6.785 -14.977 1 83.94 113 ARG A N 1
ATOM 884 C CA . ARG A 1 113 ? 4.809 -7.773 -16 1 83.94 113 ARG A CA 1
ATOM 885 C C . ARG A 1 113 ? 5.957 -7.957 -16.984 1 83.94 113 ARG A C 1
ATOM 887 O O . ARG A 1 113 ? 6.609 -6.984 -17.375 1 83.94 113 ARG A O 1
ATOM 894 N N . LYS A 1 114 ? 6.105 -9.188 -17.297 1 77.5 114 LYS A N 1
ATOM 895 C CA . LYS A 1 114 ? 7.109 -9.492 -18.312 1 77.5 114 LYS A CA 1
ATOM 896 C C . LYS A 1 114 ? 6.711 -8.914 -19.672 1 77.5 114 LYS A C 1
ATOM 898 O O . LYS A 1 114 ? 5.547 -8.992 -20.062 1 77.5 114 LYS A O 1
ATOM 903 N N . LYS A 1 115 ? 7.707 -8.305 -20.25 1 76.5 115 LYS A N 1
ATOM 904 C CA . LYS A 1 115 ? 7.59 -7.871 -21.641 1 76.5 115 LYS A CA 1
ATOM 905 C C . LYS A 1 115 ? 8.68 -8.5 -22.516 1 76.5 115 LYS A C 1
ATOM 907 O O . LYS A 1 115 ? 9.555 -9.211 -22 1 76.5 115 LYS A O 1
ATOM 912 N N . ASP A 1 116 ? 8.453 -8.297 -23.797 1 72.62 116 ASP A N 1
ATOM 913 C CA . ASP A 1 116 ? 9.43 -8.836 -24.734 1 72.62 116 ASP A CA 1
ATOM 914 C C . ASP A 1 116 ? 10.852 -8.406 -24.359 1 72.62 116 ASP A C 1
ATOM 916 O O . ASP A 1 116 ? 11.781 -9.219 -24.391 1 72.62 116 ASP A O 1
ATOM 920 N N . ASP A 1 117 ? 10.836 -7.141 -24.031 1 70.69 117 ASP A N 1
ATOM 921 C CA . ASP A 1 117 ? 12.156 -6.625 -23.656 1 70.69 117 ASP A CA 1
ATOM 922 C C . ASP A 1 117 ? 12.18 -6.215 -22.188 1 70.69 117 ASP A C 1
ATOM 924 O O . ASP A 1 117 ? 12.102 -5.027 -21.859 1 70.69 117 ASP A O 1
ATOM 928 N N . GLY A 1 118 ? 12.156 -7.242 -21.328 1 75.12 118 GLY A N 1
ATOM 929 C CA . GLY A 1 118 ? 12.305 -6.879 -19.922 1 75.12 118 GLY A CA 1
ATOM 930 C C . GLY A 1 118 ? 10.992 -6.895 -19.156 1 75.12 118 GLY A C 1
ATOM 931 O O . GLY A 1 118 ? 10.242 -7.871 -19.219 1 75.12 118 GLY A O 1
ATOM 932 N N . PHE A 1 119 ? 10.82 -5.852 -18.281 1 78.5 119 PHE A N 1
ATOM 933 C CA . PHE A 1 119 ? 9.617 -5.785 -17.453 1 78.5 119 PHE A CA 1
ATOM 934 C C . PHE A 1 119 ? 8.984 -4.398 -17.531 1 78.5 119 PHE A C 1
ATOM 936 O O . PHE A 1 119 ? 9.672 -3.414 -17.812 1 78.5 119 PHE A O 1
ATOM 943 N N . SER A 1 120 ? 7.738 -4.477 -17.5 1 83.81 120 SER A N 1
ATOM 944 C CA . SER A 1 120 ? 7.004 -3.223 -17.375 1 83.81 120 SER A CA 1
ATOM 945 C C . SER A 1 120 ? 6.211 -3.174 -16.062 1 83.81 120 SER A C 1
ATOM 947 O O . SER A 1 120 ? 5.734 -4.203 -15.586 1 83.81 120 SER A O 1
ATOM 949 N N . SER A 1 121 ? 6.184 -1.937 -15.523 1 88.75 121 SER A N 1
ATOM 950 C CA . SER A 1 121 ? 5.336 -1.708 -14.352 1 88.75 121 SER A CA 1
ATOM 951 C C . SER A 1 121 ? 3.977 -1.15 -14.758 1 88.75 121 SER A C 1
ATOM 953 O O . SER A 1 121 ? 3.896 -0.208 -15.547 1 88.75 121 SER A O 1
ATOM 955 N N . ILE A 1 122 ? 2.98 -1.824 -14.305 1 92.19 122 ILE A N 1
ATOM 956 C CA . ILE A 1 122 ? 1.623 -1.34 -14.531 1 92.19 122 ILE A CA 1
ATOM 957 C C . ILE A 1 122 ? 1.062 -0.754 -13.234 1 92.19 122 ILE A C 1
ATOM 959 O O . ILE A 1 122 ? 1.031 -1.43 -12.203 1 92.19 122 ILE A O 1
ATOM 963 N N . GLU A 1 123 ? 0.685 0.484 -13.344 1 95.44 123 GLU A N 1
ATOM 964 C CA . GLU A 1 123 ? 0.074 1.122 -12.18 1 95.44 123 GLU A CA 1
ATOM 965 C C . GLU A 1 123 ? -1.378 0.685 -12.008 1 95.44 123 GLU A C 1
ATOM 967 O O . GLU A 1 123 ? -2.154 0.709 -12.969 1 95.44 123 GLU A O 1
ATOM 972 N N . LEU A 1 124 ? -1.72 0.404 -10.766 1 96.69 124 LEU A N 1
ATOM 973 C CA . LEU A 1 124 ? -3.021 -0.199 -10.5 1 96.69 124 LEU A CA 1
ATOM 974 C C . LEU A 1 124 ? -3.916 0.759 -9.719 1 96.69 124 LEU A C 1
ATOM 976 O O . LEU A 1 124 ? -5.055 0.421 -9.391 1 96.69 124 LEU A O 1
ATOM 980 N N . THR A 1 125 ? -3.389 1.958 -9.367 1 98.12 125 THR A N 1
ATOM 981 C CA . THR A 1 125 ? -4.164 2.902 -8.57 1 98.12 125 THR A CA 1
ATOM 982 C C . THR A 1 125 ? -4.277 4.246 -9.281 1 98.12 125 THR A C 1
ATOM 984 O O . THR A 1 125 ? -3.559 4.504 -10.25 1 98.12 125 THR A O 1
ATOM 987 N N . VAL A 1 126 ? -5.227 4.988 -8.852 1 98.12 126 VAL A N 1
ATOM 988 C CA . VAL A 1 126 ? -5.406 6.375 -9.273 1 98.12 126 VAL A CA 1
ATOM 989 C C . VAL A 1 126 ? -5.059 7.312 -8.117 1 98.12 126 VAL A C 1
ATOM 991 O O . VAL A 1 126 ? -5.426 7.055 -6.969 1 98.12 126 VAL A O 1
ATOM 994 N N . ASP A 1 127 ? -4.41 8.375 -8.43 1 97.5 127 ASP A N 1
ATOM 995 C CA . ASP A 1 127 ? -4.004 9.32 -7.398 1 97.5 127 ASP A CA 1
ATOM 996 C C . ASP A 1 127 ? -5.176 10.188 -6.949 1 97.5 127 ASP A C 1
ATOM 998 O O . ASP A 1 127 ? -5.848 10.805 -7.777 1 97.5 127 ASP A O 1
ATOM 1002 N N . HIS A 1 128 ? -5.363 10.25 -5.652 1 98.56 128 HIS A N 1
ATOM 1003 C CA . HIS A 1 128 ? -6.395 11.102 -5.07 1 98.56 128 HIS A CA 1
ATOM 1004 C C . HIS A 1 128 ? -5.785 12.164 -4.16 1 98.56 128 HIS A C 1
ATOM 1006 O O . HIS A 1 128 ? -5.793 12.016 -2.938 1 98.56 128 HIS A O 1
ATOM 1012 N N . ASN A 1 129 ? -5.375 13.25 -4.746 1 96.81 129 ASN A N 1
ATOM 1013 C CA . ASN A 1 129 ? -4.891 14.406 -3.99 1 96.81 1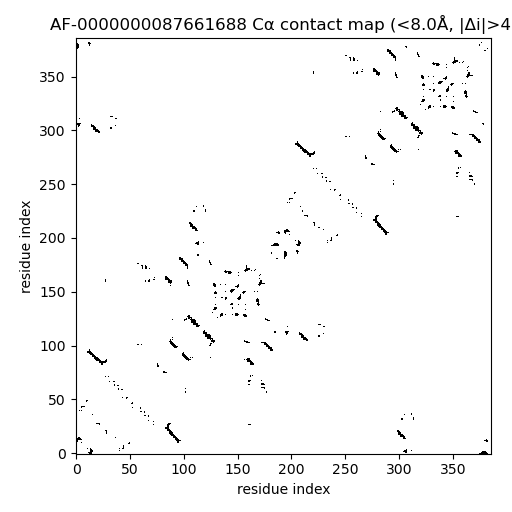29 ASN A CA 1
ATOM 1014 C C . ASN A 1 129 ? -5.316 15.719 -4.633 1 96.81 129 ASN A C 1
ATOM 1016 O O . ASN A 1 129 ? -5.691 15.75 -5.809 1 96.81 129 ASN A O 1
ATOM 1020 N N . PRO A 1 130 ? -5.219 16.828 -3.936 1 97.56 130 PRO A N 1
ATOM 1021 C CA . PRO A 1 130 ? -5.809 18.094 -4.387 1 97.56 130 PRO A CA 1
ATOM 1022 C C . PRO A 1 130 ? -5.047 18.703 -5.559 1 97.56 130 PRO A C 1
ATOM 1024 O O . PRO A 1 130 ? -5.516 19.688 -6.16 1 97.56 130 PRO A O 1
ATOM 1027 N N . THR A 1 131 ? -3.875 18.172 -5.895 1 95.88 131 THR A N 1
ATOM 1028 C CA . THR A 1 131 ? -3.162 18.703 -7.055 1 95.88 131 THR A CA 1
ATOM 1029 C C . THR A 1 131 ? -3.811 18.219 -8.352 1 95.88 131 THR A C 1
ATOM 1031 O O . THR A 1 131 ? -3.58 18.797 -9.414 1 95.88 131 THR A O 1
ATOM 1034 N N . ILE A 1 132 ? -4.605 17.188 -8.305 1 97.06 132 ILE A N 1
ATOM 1035 C CA . ILE A 1 132 ? -5.367 16.688 -9.445 1 97.06 132 ILE A CA 1
ATOM 1036 C C . ILE A 1 132 ? -6.582 17.578 -9.688 1 97.06 132 ILE A C 1
ATOM 1038 O O . ILE A 1 132 ? -7.348 17.859 -8.758 1 97.06 132 ILE A O 1
ATOM 1042 N N . TYR A 1 133 ? -6.766 17.922 -10.859 1 97.69 133 TYR A N 1
ATOM 1043 C CA . TYR A 1 133 ? -7.75 18.922 -11.219 1 97.69 133 TYR A CA 1
ATOM 1044 C C . TYR A 1 133 ? -9.133 18.547 -10.703 1 97.69 133 TYR A C 1
ATOM 1046 O O . TYR A 1 133 ? -9.766 19.328 -9.977 1 97.69 133 TYR A O 1
ATOM 1054 N N . ASP A 1 134 ? -9.641 17.375 -11.039 1 98.19 134 ASP A N 1
ATOM 1055 C CA . ASP A 1 134 ? -10.992 16.984 -10.672 1 98.19 134 ASP A CA 1
ATOM 1056 C C . ASP A 1 134 ? -11.148 16.906 -9.156 1 98.19 134 ASP A C 1
ATOM 1058 O O . ASP A 1 134 ? -12.203 17.234 -8.617 1 98.19 134 ASP A O 1
ATOM 1062 N N . GLU A 1 135 ? -10.148 16.516 -8.461 1 98.56 135 GLU A N 1
ATOM 1063 C CA . GLU A 1 135 ? -10.164 16.453 -7 1 98.56 135 GLU A CA 1
ATOM 1064 C C . GLU A 1 135 ? -10.234 17.844 -6.391 1 98.56 135 GLU A C 1
ATOM 1066 O O . GLU A 1 135 ? -11.039 18.109 -5.492 1 98.56 135 GLU A O 1
ATOM 1071 N N . ARG A 1 136 ? -9.391 18.672 -6.941 1 98.38 136 ARG A N 1
ATOM 1072 C CA . ARG A 1 136 ? -9.344 20.062 -6.48 1 98.38 136 ARG A CA 1
ATOM 1073 C C . ARG A 1 136 ? -10.68 20.75 -6.691 1 98.38 136 ARG A C 1
ATOM 1075 O O . ARG A 1 136 ? -11.172 21.453 -5.797 1 98.38 136 ARG A O 1
ATOM 1082 N N . MET A 1 137 ? -11.273 20.531 -7.824 1 98.62 137 MET A N 1
ATOM 1083 C CA . MET A 1 137 ? -12.547 21.156 -8.148 1 98.62 137 MET A CA 1
ATOM 1084 C C . MET A 1 137 ? -13.641 20.703 -7.188 1 98.62 137 MET A C 1
ATOM 1086 O O . MET A 1 137 ? -14.445 21.516 -6.73 1 98.62 137 MET A O 1
ATOM 1090 N N . ARG A 1 138 ? -13.625 19.438 -6.93 1 98.56 138 ARG A N 1
ATOM 1091 C CA . ARG A 1 138 ? -14.617 18.922 -6 1 98.56 138 ARG A CA 1
ATOM 1092 C C . ARG A 1 138 ? -14.461 19.547 -4.621 1 98.56 138 ARG A C 1
ATOM 1094 O O . ARG A 1 138 ? -15.453 19.938 -3.994 1 98.56 138 ARG A O 1
ATOM 1101 N N . ILE A 1 139 ? -13.227 19.672 -4.129 1 98.62 139 ILE A N 1
ATOM 1102 C CA . ILE A 1 139 ? -12.922 20.234 -2.818 1 98.62 139 ILE A CA 1
ATOM 1103 C C . ILE A 1 139 ? -13.375 21.703 -2.768 1 98.62 139 ILE A C 1
ATOM 1105 O O . ILE A 1 139 ? -14.047 22.109 -1.819 1 98.62 139 ILE A O 1
ATOM 1109 N N . GLN A 1 140 ? -13.07 22.406 -3.795 1 98.38 140 GLN A N 1
ATOM 1110 C CA . GLN A 1 140 ? -13.391 23.828 -3.84 1 98.38 140 GLN A CA 1
ATOM 1111 C C . GLN A 1 140 ? -14.891 24.062 -3.967 1 98.38 140 GLN A C 1
ATOM 1113 O O . GLN A 1 140 ? -15.445 24.953 -3.324 1 98.38 140 GLN A O 1
ATOM 1118 N N . LYS A 1 141 ? -15.531 23.266 -4.773 1 98.44 141 LYS A N 1
ATOM 1119 C CA . LYS A 1 141 ? -16.984 23.375 -4.934 1 98.44 141 LYS A CA 1
ATOM 1120 C C . LYS A 1 141 ? -17.703 23.109 -3.613 1 98.44 141 LYS A C 1
ATOM 1122 O O . LYS A 1 141 ? -18.75 23.688 -3.354 1 98.44 141 LYS A O 1
ATOM 1127 N N . ALA A 1 142 ? -17.047 22.359 -2.746 1 98.38 142 ALA A N 1
ATOM 1128 C CA . ALA A 1 142 ? -17.641 22.016 -1.458 1 98.38 142 ALA A CA 1
ATOM 1129 C C . ALA A 1 142 ? -17.297 23.062 -0.395 1 98.38 142 ALA A C 1
ATOM 1131 O O . ALA A 1 142 ? -17.703 22.938 0.761 1 98.38 142 ALA A O 1
ATOM 1132 N N . GLY A 1 143 ? -16.484 24.031 -0.819 1 98 143 GLY A N 1
ATOM 1133 C CA . GLY A 1 143 ? -16.172 25.094 0.109 1 98 143 GLY A CA 1
ATOM 1134 C C . GLY A 1 143 ? -14.812 24.953 0.752 1 98 143 GLY A C 1
ATOM 1135 O O . GLY A 1 143 ? -14.43 25.75 1.615 1 98 143 GLY A O 1
ATOM 1136 N N . GLY A 1 144 ? -14.117 23.891 0.396 1 98.12 144 GLY A N 1
ATOM 1137 C CA . GLY A 1 144 ? -12.758 23.719 0.881 1 98.12 144 GLY A CA 1
ATOM 1138 C C . GLY A 1 144 ? -11.742 24.531 0.098 1 98.12 144 GLY A C 1
ATOM 1139 O O . GLY A 1 144 ? -12.07 25.109 -0.94 1 98.12 144 GLY A O 1
ATOM 1140 N N . THR A 1 145 ? -10.531 24.625 0.709 1 98.19 145 THR A N 1
ATOM 1141 C CA . THR A 1 145 ? -9.414 25.281 0.025 1 98.19 145 THR A CA 1
ATOM 1142 C C . THR A 1 145 ? -8.281 24.281 -0.21 1 98.19 145 THR A C 1
ATOM 1144 O O . THR A 1 145 ? -8.211 23.234 0.441 1 98.19 145 THR A O 1
ATOM 1147 N N . VAL A 1 146 ? -7.559 24.625 -1.217 1 97.75 146 VAL A N 1
ATOM 1148 C CA . VAL A 1 146 ? -6.355 23.844 -1.503 1 97.75 146 VAL A CA 1
ATOM 1149 C C . VAL A 1 146 ? -5.121 24.734 -1.355 1 97.75 146 VAL A C 1
ATOM 1151 O O . VAL A 1 146 ? -4.988 25.75 -2.051 1 97.75 146 VAL A O 1
ATOM 1154 N N . ARG A 1 147 ? -4.336 24.391 -0.355 1 96.5 147 ARG A N 1
ATOM 1155 C CA . ARG A 1 147 ? -3.092 25.109 -0.094 1 96.5 147 ARG A CA 1
ATOM 1156 C C . ARG A 1 147 ? -1.907 24.141 -0.049 1 96.5 147 ARG A C 1
ATOM 1158 O O . ARG A 1 147 ? -1.919 23.172 0.707 1 96.5 147 ARG A O 1
ATOM 1165 N N . ASP A 1 148 ? -0.855 24.328 -0.882 1 92.94 148 ASP A N 1
ATOM 1166 C CA . ASP A 1 148 ? 0.344 23.5 -0.949 1 92.94 148 ASP A CA 1
ATOM 1167 C C . ASP A 1 148 ? -0.014 22.031 -1.174 1 92.94 148 ASP A C 1
ATOM 1169 O O . ASP A 1 148 ? 0.512 21.156 -0.494 1 92.94 148 ASP A O 1
ATOM 1173 N N . GLY A 1 149 ? -1.036 21.859 -1.959 1 93.56 149 GLY A N 1
ATOM 1174 C CA . GLY A 1 149 ? -1.431 20.516 -2.344 1 93.56 149 GLY A CA 1
ATOM 1175 C C . GLY A 1 149 ? -2.229 19.797 -1.27 1 93.56 149 GLY A C 1
ATOM 1176 O O . GLY A 1 149 ? -2.4 18.578 -1.328 1 93.56 149 GLY A O 1
ATOM 1177 N N . ARG A 1 150 ? -2.711 20.641 -0.357 1 96.38 150 ARG A N 1
ATOM 1178 C CA . ARG A 1 150 ? -3.416 20.047 0.774 1 96.38 150 ARG A CA 1
ATOM 1179 C C . ARG A 1 150 ? -4.816 20.641 0.914 1 96.38 150 ARG A C 1
ATOM 1181 O O . ARG A 1 150 ? -5.027 21.828 0.658 1 96.38 150 ARG A O 1
ATOM 1188 N N . VAL A 1 151 ? -5.73 19.766 1.35 1 98 151 VAL A N 1
ATOM 1189 C CA . VAL A 1 151 ? -7.062 20.25 1.698 1 98 151 VAL A CA 1
ATOM 1190 C C . VAL A 1 151 ? -6.984 21.141 2.932 1 98 151 VAL A C 1
ATOM 1192 O O . VAL A 1 151 ? -6.512 20.719 3.988 1 98 151 VAL A O 1
ATOM 1195 N N . ASN A 1 152 ? -7.312 22.406 2.762 1 97.56 152 ASN A N 1
ATOM 1196 C CA . ASN A 1 152 ? -7.238 23.422 3.811 1 97.56 152 ASN A CA 1
ATOM 1197 C C . ASN A 1 152 ? -5.824 23.547 4.375 1 97.56 152 ASN A C 1
ATOM 1199 O O . ASN A 1 152 ? -5.645 23.938 5.531 1 97.56 152 ASN A O 1
ATOM 1203 N N . GLY A 1 153 ? -4.918 23.047 3.65 1 95.75 153 GLY A N 1
ATOM 1204 C CA . GLY A 1 153 ? -3.525 23.094 4.07 1 95.75 153 GLY A CA 1
ATOM 1205 C C . GLY A 1 153 ? -3.17 22.031 5.09 1 95.75 153 GLY A C 1
ATOM 1206 O O . GLY A 1 153 ? -2.125 22.109 5.738 1 95.75 153 GLY A O 1
ATOM 1207 N N . ILE A 1 154 ? -4.051 21.078 5.211 1 94.56 154 ILE A N 1
ATOM 1208 C CA . ILE A 1 154 ? -3.877 20.172 6.34 1 94.56 154 ILE A CA 1
ATOM 1209 C C . ILE A 1 154 ? -3.602 18.766 5.828 1 94.56 154 ILE A C 1
ATOM 1211 O O . ILE A 1 154 ? -2.547 18.188 6.109 1 94.56 154 ILE A O 1
ATOM 1215 N N . ILE A 1 155 ? -4.445 18.25 4.988 1 95.44 155 ILE A N 1
ATOM 1216 C CA . ILE A 1 155 ? -4.285 16.859 4.621 1 95.44 155 ILE A CA 1
ATOM 1217 C C . ILE A 1 155 ? -3.988 16.734 3.127 1 95.44 155 ILE A C 1
ATOM 1219 O O . ILE A 1 155 ? -4.508 17.516 2.324 1 95.44 155 ILE A O 1
ATOM 1223 N N . GLU A 1 156 ? -3.24 15.703 2.795 1 94.31 156 GLU A N 1
ATOM 1224 C CA . GLU A 1 156 ? -2.697 15.586 1.444 1 94.31 156 GLU A CA 1
ATOM 1225 C C . GLU A 1 156 ? -3.6 14.734 0.559 1 94.31 156 GLU A C 1
ATOM 1227 O O . GLU A 1 156 ? -3.453 14.727 -0.666 1 94.31 156 GLU A O 1
ATOM 1232 N N . VAL A 1 157 ? -4.574 13.969 1.136 1 97.94 157 VAL A N 1
ATOM 1233 C CA . VAL A 1 157 ? -5.41 13.078 0.333 1 97.94 157 VAL A CA 1
ATOM 1234 C C . VAL A 1 157 ? -6.801 13.68 0.17 1 97.94 157 VAL A C 1
ATOM 1236 O O . VAL A 1 157 ? -7.312 14.336 1.081 1 97.94 157 VAL A O 1
ATOM 1239 N N . SER A 1 158 ? -7.391 13.398 -0.982 1 98.81 158 SER A N 1
ATOM 1240 C CA . SER A 1 158 ? -8.711 13.945 -1.279 1 98.81 158 SER A CA 1
ATOM 1241 C C . SER A 1 158 ? -9.789 12.875 -1.143 1 98.81 158 SER A C 1
ATOM 1243 O O . SER A 1 158 ? -10.984 13.188 -1.147 1 98.81 158 SER A O 1
ATOM 1245 N N . ARG A 1 159 ? -9.43 11.656 -1.066 1 98.94 159 ARG A N 1
ATOM 1246 C CA . ARG A 1 159 ? -10.344 10.555 -0.797 1 98.94 159 ARG A CA 1
ATOM 1247 C C . ARG A 1 159 ? -9.789 9.633 0.28 1 98.94 159 ARG A C 1
ATOM 1249 O O . ARG A 1 159 ? -8.586 9.328 0.289 1 98.94 159 ARG A O 1
ATOM 1256 N N . SER A 1 160 ? -10.641 9.305 1.257 1 98.88 160 SER A N 1
ATOM 1257 C CA . SER A 1 160 ? -10.219 8.508 2.404 1 98.88 160 SER A CA 1
ATOM 1258 C C . SER A 1 160 ? -11.422 7.934 3.148 1 98.88 160 SER A C 1
ATOM 1260 O O . SER A 1 160 ? -12.562 8.32 2.889 1 98.88 160 SER A O 1
ATOM 1262 N N . ILE A 1 161 ? -11.148 6.934 3.943 1 98.94 161 ILE A N 1
ATOM 1263 C CA . ILE A 1 161 ? -12.086 6.555 4.992 1 98.94 161 ILE A CA 1
ATOM 1264 C C . ILE A 1 161 ? -11.789 7.352 6.262 1 98.94 161 ILE A C 1
ATOM 1266 O O . ILE A 1 161 ? -10.633 7.523 6.641 1 98.94 161 ILE A O 1
ATOM 1270 N N . GLY A 1 162 ? -12.852 7.832 6.914 1 98.88 162 GLY A N 1
ATOM 1271 C CA . GLY A 1 162 ? -12.648 8.703 8.062 1 98.88 162 GLY A CA 1
ATOM 1272 C C . GLY A 1 162 ? -12.492 10.164 7.676 1 98.88 162 GLY A C 1
ATOM 1273 O O . GLY A 1 162 ? -13.203 10.664 6.801 1 98.88 162 GLY A O 1
ATOM 1274 N N . ASP A 1 163 ? -11.703 10.891 8.484 1 98.62 163 ASP A N 1
ATOM 1275 C CA . ASP A 1 163 ? -11.461 12.305 8.219 1 98.62 163 ASP A CA 1
ATOM 1276 C C . ASP A 1 163 ? -12.766 13.094 8.211 1 98.62 163 ASP A C 1
ATOM 1278 O O . ASP A 1 163 ? -13.016 13.891 7.305 1 98.62 163 ASP A O 1
ATOM 1282 N N . GLY A 1 164 ? -13.477 12.844 9.281 1 98.62 164 GLY A N 1
ATOM 1283 C CA . GLY A 1 164 ? -14.797 13.445 9.367 1 98.62 164 GLY A CA 1
ATOM 1284 C C . GLY A 1 164 ? -14.781 14.953 9.195 1 98.62 164 GLY A C 1
ATOM 1285 O O . GLY A 1 164 ? -15.68 15.523 8.586 1 98.62 164 GLY A O 1
ATOM 1286 N N . GLN A 1 165 ? -13.781 15.625 9.656 1 97.62 165 GLN A N 1
ATOM 1287 C CA . GLN A 1 165 ? -13.695 17.078 9.648 1 97.62 165 GLN A CA 1
ATOM 1288 C C . GLN A 1 165 ? -13.508 17.609 8.234 1 97.62 165 GLN A C 1
ATOM 1290 O O . GLN A 1 165 ? -13.695 18.812 7.988 1 97.62 165 GLN A O 1
ATOM 1295 N N . PHE A 1 166 ? -13.227 16.734 7.293 1 98.44 166 PHE A N 1
ATOM 1296 C CA . PHE A 1 166 ? -12.961 17.203 5.941 1 98.44 166 PHE A CA 1
ATOM 1297 C C . PHE A 1 166 ? -14.055 16.75 4.98 1 98.44 166 PHE A C 1
ATOM 1299 O O . PHE A 1 166 ? -14.047 17.109 3.803 1 98.44 166 PHE A O 1
ATOM 1306 N N . LYS A 1 167 ? -15.016 15.953 5.508 1 98.44 167 LYS A N 1
ATOM 1307 C CA . LYS A 1 167 ? -16.078 15.445 4.648 1 98.44 167 LYS A CA 1
ATOM 1308 C C . LYS A 1 167 ? -16.953 16.578 4.125 1 98.44 167 LYS A C 1
ATOM 1310 O O . LYS A 1 167 ? -17.438 16.531 2.99 1 98.44 167 LYS A O 1
ATOM 1315 N N . THR A 1 168 ? -17.047 17.625 4.883 1 97.69 168 THR A N 1
ATOM 1316 C CA . THR A 1 168 ? -17.844 18.766 4.465 1 97.69 168 THR A CA 1
ATOM 1317 C C . THR A 1 168 ? -17.047 19.641 3.488 1 97.69 168 THR A C 1
ATOM 1319 O O . THR A 1 168 ? -17.609 20.562 2.881 1 97.69 168 THR A O 1
ATOM 1322 N N . HIS A 1 169 ? -15.797 19.328 3.346 1 98.12 169 HIS A N 1
ATOM 1323 C CA . HIS A 1 169 ? -14.953 20.109 2.449 1 98.12 169 HIS A CA 1
ATOM 1324 C C . HIS A 1 169 ? -14.539 19.297 1.227 1 98.12 169 HIS A C 1
ATOM 1326 O O . HIS A 1 169 ? -13.461 19.5 0.674 1 98.12 169 HIS A O 1
ATOM 1332 N N . GLY A 1 170 ? -15.234 18.25 0.895 1 98.25 170 GLY A N 1
ATOM 1333 C CA . GLY A 1 170 ? -15.086 17.609 -0.401 1 98.25 170 GLY A CA 1
ATOM 1334 C C . GLY A 1 170 ? -14.258 16.344 -0.344 1 98.25 170 GLY A C 1
ATOM 1335 O O . GLY A 1 170 ? -14.07 15.672 -1.359 1 98.25 170 GLY A O 1
ATOM 1336 N N . VAL A 1 171 ? -13.742 15.992 0.86 1 98.81 171 VAL A N 1
ATOM 1337 C CA . VAL A 1 171 ? -13.094 14.688 0.986 1 98.81 171 VAL A CA 1
ATOM 1338 C C . VAL A 1 171 ? -14.148 13.586 0.961 1 98.81 171 VAL A C 1
ATOM 1340 O O . VAL A 1 171 ? -15.148 13.656 1.684 1 98.81 171 VAL A O 1
ATOM 1343 N N . THR A 1 172 ? -13.898 12.578 0.094 1 98.88 172 THR A N 1
ATOM 1344 C CA . THR A 1 172 ? -14.898 11.531 -0.088 1 98.88 172 THR A CA 1
ATOM 1345 C C . THR A 1 172 ? -14.289 10.148 0.124 1 98.88 172 THR A C 1
ATOM 1347 O O . THR A 1 172 ? -13.086 10.031 0.361 1 98.88 172 THR A O 1
ATOM 1350 N N . CYS A 1 173 ? -15.211 9.172 0.111 1 98.88 173 CYS A N 1
ATOM 1351 C CA . CYS A 1 173 ? -14.75 7.793 0.247 1 98.88 173 CYS A CA 1
ATOM 1352 C C . CYS A 1 173 ? -15.125 6.973 -0.981 1 98.88 173 CYS A C 1
ATOM 1354 O O . CYS A 1 173 ? -15.297 5.754 -0.892 1 98.88 173 CYS A O 1
ATOM 1356 N N . ILE A 1 174 ? -15.273 7.668 -2.113 1 98.88 174 ILE A N 1
ATOM 1357 C CA . ILE A 1 174 ? -15.609 6.988 -3.359 1 98.88 174 ILE A CA 1
ATOM 1358 C C . ILE A 1 174 ? -14.336 6.52 -4.055 1 98.88 174 ILE A C 1
ATOM 1360 O O . ILE A 1 174 ? -13.484 7.336 -4.414 1 98.88 174 ILE A O 1
ATOM 1364 N N . PRO A 1 175 ? -14.242 5.223 -4.336 1 98.81 175 PRO A N 1
ATOM 1365 C CA . PRO A 1 175 ? -12.992 4.719 -4.906 1 98.81 175 PRO A CA 1
ATOM 1366 C C . PRO A 1 175 ? -12.969 4.781 -6.434 1 98.81 175 PRO A C 1
ATOM 1368 O O . PRO A 1 175 ? -14.023 4.918 -7.062 1 98.81 175 PRO A O 1
ATOM 1371 N N . ASP A 1 176 ? -11.789 4.832 -6.988 1 98.81 176 ASP A N 1
ATOM 1372 C CA . ASP A 1 176 ? -11.57 4.395 -8.367 1 98.81 176 ASP A CA 1
ATOM 1373 C C . ASP A 1 176 ? -11.188 2.918 -8.422 1 98.81 176 ASP A C 1
ATOM 1375 O O . ASP A 1 176 ? -10.703 2.361 -7.43 1 98.81 176 ASP A O 1
ATOM 1379 N N . MET A 1 177 ? -11.523 2.324 -9.562 1 98.44 177 MET A N 1
ATOM 1380 C CA . MET A 1 177 ? -11.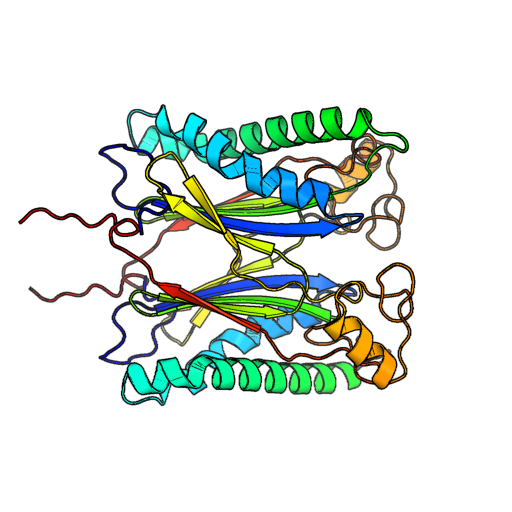234 0.901 -9.719 1 98.44 177 MET A CA 1
ATOM 1381 C C . MET A 1 177 ? -10.539 0.631 -11.047 1 98.44 177 MET A C 1
ATOM 1383 O O . MET A 1 177 ? -10.859 1.258 -12.062 1 98.44 177 MET A O 1
ATOM 1387 N N . LYS A 1 178 ? -9.586 -0.29 -11.023 1 98 178 LYS A N 1
ATOM 1388 C CA . LYS A 1 178 ? -8.93 -0.803 -12.227 1 98 178 LYS A CA 1
ATOM 1389 C C . LYS A 1 178 ? -8.992 -2.326 -12.273 1 98 178 LYS A C 1
ATOM 1391 O O . LYS A 1 178 ? -8.992 -2.986 -11.234 1 98 178 LYS A O 1
ATOM 1396 N N . LYS A 1 179 ? -9.094 -2.803 -13.453 1 96.94 179 LYS A N 1
ATOM 1397 C CA . LYS A 1 179 ? -9.039 -4.238 -13.703 1 96.94 179 LYS A CA 1
ATOM 1398 C C . LYS A 1 179 ? -7.781 -4.613 -14.484 1 96.94 179 LYS A C 1
ATOM 1400 O O . LYS A 1 179 ? -7.398 -3.912 -15.43 1 96.94 179 LYS A O 1
ATOM 1405 N N . LEU A 1 180 ? -7.121 -5.645 -14.062 1 93.75 180 LEU A N 1
ATOM 1406 C CA . LEU A 1 180 ? -6 -6.219 -14.797 1 93.75 180 LEU A CA 1
ATOM 1407 C C . LEU A 1 180 ? -6.207 -7.711 -15.031 1 93.75 180 LEU A C 1
ATOM 1409 O O . LEU A 1 180 ? -6.332 -8.477 -14.07 1 93.75 180 LEU A O 1
ATOM 1413 N N . THR A 1 181 ? -6.254 -8.086 -16.281 1 92.12 181 THR A N 1
ATOM 1414 C CA . THR A 1 181 ? -6.363 -9.5 -16.625 1 92.12 181 THR A CA 1
ATOM 1415 C C . THR A 1 181 ? -5.004 -10.188 -16.516 1 92.12 181 THR A C 1
ATOM 1417 O O . THR A 1 181 ? -4.004 -9.672 -17.016 1 92.12 181 THR A O 1
ATOM 1420 N N . ILE A 1 182 ? -5.059 -11.305 -15.82 1 83.75 182 ILE A N 1
ATOM 1421 C CA . ILE A 1 182 ? -3.826 -12.07 -15.68 1 83.75 182 ILE A CA 1
ATOM 1422 C C . ILE A 1 182 ? -3.641 -12.977 -16.906 1 83.75 182 ILE A C 1
ATOM 1424 O O . ILE A 1 182 ? -4.562 -13.695 -17.297 1 83.75 182 ILE A O 1
ATOM 1428 N N . THR A 1 183 ? -2.578 -12.891 -17.641 1 76.38 183 THR A N 1
ATOM 1429 C CA . THR A 1 183 ? -2.307 -13.664 -18.844 1 76.38 183 THR A CA 1
ATOM 1430 C C . THR A 1 183 ? -1.237 -14.719 -18.578 1 76.38 183 THR A C 1
ATOM 1432 O O . THR A 1 183 ? -0.558 -14.68 -17.547 1 76.38 183 THR A O 1
ATOM 1435 N N . PRO A 1 184 ? -1.291 -15.773 -19.594 1 63.88 184 PRO A N 1
ATOM 1436 C CA . PRO A 1 184 ? -0.211 -16.75 -19.469 1 63.88 184 PRO A CA 1
ATOM 1437 C C . PRO A 1 184 ? 1.165 -16.094 -19.344 1 63.88 184 PRO A C 1
ATOM 1439 O O . PRO A 1 184 ? 2.086 -16.688 -18.781 1 63.88 184 PRO A O 1
ATOM 1442 N N . ASN A 1 185 ? 1.292 -15.055 -20.109 1 58.16 185 ASN A N 1
ATOM 1443 C CA . ASN A 1 185 ? 2.551 -14.344 -19.922 1 58.16 185 ASN A CA 1
ATOM 1444 C C . ASN A 1 185 ? 2.721 -13.891 -18.469 1 58.16 185 ASN A C 1
ATOM 1446 O O . ASN A 1 185 ? 3.826 -13.547 -18.047 1 58.16 185 ASN A O 1
ATOM 1450 N N . ASP A 1 186 ? 1.456 -14.07 -18.047 1 56.16 186 ASP A N 1
ATOM 1451 C CA . ASP A 1 186 ? 1.512 -13.812 -16.609 1 56.16 186 ASP A CA 1
ATOM 1452 C C . ASP A 1 186 ? 1.651 -15.117 -15.82 1 56.16 186 ASP A C 1
ATOM 1454 O O . ASP A 1 186 ? 2.062 -15.102 -14.656 1 56.16 186 ASP A O 1
ATOM 1458 N N . SER A 1 187 ? 1.069 -16.391 -16.562 1 42.66 187 SER A N 1
ATOM 1459 C CA . SER A 1 187 ? 0.847 -17.719 -16 1 42.66 187 SER A CA 1
ATOM 1460 C C . SER A 1 187 ? 2.111 -18.562 -16.062 1 42.66 187 SER A C 1
ATOM 1462 O O . SER A 1 187 ? 2.799 -18.578 -17.094 1 42.66 187 SER A O 1
ATOM 1464 N N . CYS A 1 188 ? 2.824 -18.891 -15.062 1 35 188 CYS A N 1
ATOM 1465 C CA . CYS A 1 188 ? 3.891 -19.891 -15.094 1 35 188 CYS A CA 1
ATOM 1466 C C . CYS A 1 188 ? 3.332 -21.281 -15.359 1 35 188 CYS A C 1
ATOM 1468 O O . CYS A 1 188 ? 4.062 -22.266 -15.305 1 35 188 CYS A O 1
ATOM 1470 N N . THR A 1 189 ? 2.037 -21.703 -15.266 1 30.69 189 THR A N 1
ATOM 1471 C CA . THR A 1 189 ? 1.846 -23.141 -15.102 1 30.69 189 THR A CA 1
ATOM 1472 C C . THR A 1 189 ? 2.053 -23.875 -16.422 1 30.69 189 THR A C 1
ATOM 1474 O O . THR A 1 189 ? 1.168 -23.875 -17.281 1 30.69 189 THR A O 1
ATOM 1477 N N . SER A 1 190 ? 3.004 -23.609 -17.234 1 28.55 190 SER A N 1
ATOM 1478 C CA . SER A 1 190 ? 3.045 -24.578 -18.328 1 28.55 190 SER A CA 1
ATOM 1479 C C . SER A 1 190 ? 3.295 -25.984 -17.797 1 28.55 190 SER A C 1
ATOM 1481 O O . SER A 1 190 ? 4.371 -26.281 -17.281 1 28.55 190 SER A O 1
ATOM 1483 N N . LEU A 1 191 ? 2.449 -26.641 -17.031 1 24.69 191 LEU A N 1
ATOM 1484 C CA . LEU A 1 191 ? 2.693 -28.078 -17.078 1 24.69 191 LEU A CA 1
ATOM 1485 C C . LEU A 1 191 ? 2.551 -28.625 -18.484 1 24.69 191 LEU A C 1
ATOM 1487 O O . LEU A 1 191 ? 1.543 -28.375 -19.156 1 24.69 191 LEU A O 1
ATOM 1491 N N . PRO A 1 192 ? 3.648 -28.781 -19.234 1 25.2 192 PRO A N 1
ATOM 1492 C CA . PRO A 1 192 ? 3.447 -29.609 -20.422 1 25.2 192 PRO A CA 1
ATOM 1493 C C . PRO A 1 192 ? 2.576 -30.844 -20.141 1 25.2 192 PRO A C 1
ATOM 1495 O O . PRO A 1 192 ? 2.539 -31.328 -19.016 1 25.2 192 PRO A O 1
ATOM 1498 N N . ASN A 1 193 ? 1.53 -31 -21.109 1 21.5 193 ASN A N 1
ATOM 1499 C CA . ASN A 1 193 ? 1.104 -32.375 -21.328 1 21.5 193 ASN A CA 1
ATOM 1500 C C . ASN A 1 193 ? 2.289 -33.281 -21.641 1 21.5 193 ASN A C 1
ATOM 1502 O O . ASN A 1 193 ? 3.193 -32.875 -22.391 1 21.5 193 ASN A O 1
ATOM 1506 N N . MET B 1 1 ? 1.011 -17.062 -12.414 1 37.84 1 MET B N 1
ATOM 1507 C CA . MET B 1 1 ? 1.177 -15.609 -12.445 1 37.84 1 MET B CA 1
ATOM 1508 C C . MET B 1 1 ? 2.654 -15.234 -12.484 1 37.84 1 MET B C 1
ATOM 1510 O O . MET B 1 1 ? 3.299 -15.117 -11.438 1 37.84 1 MET B O 1
ATOM 1514 N N . ASN B 1 2 ? 3.412 -15.742 -13.641 1 52.72 2 ASN B N 1
ATOM 1515 C CA . ASN B 1 2 ? 4.82 -15.352 -13.633 1 52.72 2 ASN B CA 1
ATOM 1516 C C . ASN B 1 2 ? 5.016 -13.945 -14.172 1 52.72 2 ASN B C 1
ATOM 1518 O O . ASN B 1 2 ? 5.449 -13.766 -15.312 1 52.72 2 ASN B O 1
ATOM 1522 N N . THR B 1 3 ? 4.473 -12.789 -13.586 1 58.69 3 THR B N 1
ATOM 1523 C CA . THR B 1 3 ? 4.59 -11.414 -14.055 1 58.69 3 THR B CA 1
ATOM 1524 C C . THR B 1 3 ? 6.012 -10.898 -13.867 1 58.69 3 THR B C 1
ATOM 1526 O O . THR B 1 3 ? 6.406 -9.914 -14.492 1 58.69 3 THR B O 1
ATOM 1529 N N . PHE B 1 4 ? 6.75 -11.719 -13.117 1 73.69 4 PHE B N 1
ATOM 1530 C CA . PHE B 1 4 ? 8.141 -11.414 -12.805 1 73.69 4 PHE B CA 1
ATOM 1531 C C . PHE B 1 4 ? 9.031 -12.617 -13.086 1 73.69 4 PHE B C 1
ATOM 1533 O O . PHE B 1 4 ? 9.547 -13.242 -12.156 1 73.69 4 PHE B O 1
ATOM 1540 N N . ASP B 1 5 ? 9.164 -12.961 -14.422 1 77.31 5 ASP B N 1
ATOM 1541 C CA . ASP B 1 5 ? 9.852 -14.18 -14.828 1 77.31 5 ASP B CA 1
ATOM 1542 C C . ASP B 1 5 ? 11.359 -14.062 -14.578 1 77.31 5 ASP B C 1
ATOM 1544 O O . ASP B 1 5 ? 12.039 -13.258 -15.211 1 77.31 5 ASP B O 1
ATOM 1548 N N . LEU B 1 6 ? 11.852 -14.906 -13.711 1 81.19 6 LEU B N 1
ATOM 1549 C CA . LEU B 1 6 ? 13.266 -14.945 -13.367 1 81.19 6 LEU B CA 1
ATOM 1550 C C . LEU B 1 6 ? 14.023 -15.898 -14.281 1 81.19 6 LEU B C 1
ATOM 1552 O O . LEU B 1 6 ? 15.258 -15.961 -14.234 1 81.19 6 LEU B O 1
ATOM 1556 N N . GLU B 1 7 ? 13.344 -16.609 -15.109 1 81.38 7 GLU B N 1
ATOM 1557 C CA . GLU B 1 7 ? 13.914 -17.562 -16.062 1 81.38 7 GLU B CA 1
ATOM 1558 C C . GLU B 1 7 ? 14.734 -18.641 -15.344 1 81.38 7 GLU B C 1
ATOM 1560 O O . GLU B 1 7 ? 15.859 -18.938 -15.742 1 81.38 7 GLU B O 1
ATOM 1565 N N . LEU B 1 8 ? 14.141 -19.031 -14.234 1 88.81 8 LEU B N 1
ATOM 1566 C CA . LEU B 1 8 ? 14.758 -20.094 -13.445 1 88.81 8 LEU B CA 1
ATOM 1567 C C . LEU B 1 8 ? 13.852 -21.312 -13.383 1 88.81 8 LEU B C 1
ATOM 1569 O O . LEU B 1 8 ? 12.648 -21.203 -13.148 1 88.81 8 LEU B O 1
ATOM 1573 N N . SER B 1 9 ? 14.43 -22.469 -13.539 1 89.62 9 SER B N 1
ATOM 1574 C CA . SER B 1 9 ? 13.664 -23.703 -13.695 1 89.62 9 SER B CA 1
ATOM 1575 C C . SER B 1 9 ? 12.914 -24.062 -12.414 1 89.62 9 SER B C 1
ATOM 1577 O O . SER B 1 9 ? 11.859 -24.688 -12.461 1 89.62 9 SER B O 1
ATOM 1579 N N . PHE B 1 10 ? 13.477 -23.672 -11.328 1 92.44 10 PHE B N 1
ATOM 1580 C CA . PHE B 1 10 ? 12.875 -24.062 -10.062 1 92.44 10 PHE B CA 1
ATOM 1581 C C . PHE B 1 10 ? 11.789 -23.078 -9.656 1 92.44 10 PHE B C 1
ATOM 1583 O O . PHE B 1 10 ? 11.117 -23.266 -8.641 1 92.44 10 PHE B O 1
ATOM 1590 N N . VAL B 1 11 ? 11.625 -22.047 -10.367 1 90.44 11 VAL B N 1
ATOM 1591 C CA . VAL B 1 11 ? 10.578 -21.062 -10.125 1 90.44 11 VAL B CA 1
ATOM 1592 C C . VAL B 1 11 ? 9.398 -21.328 -11.047 1 90.44 11 VAL B C 1
ATOM 1594 O O . VAL B 1 11 ? 9.477 -21.078 -12.258 1 90.44 11 VAL B O 1
ATOM 1597 N N . LYS B 1 12 ? 8.289 -21.734 -10.43 1 84.88 12 LYS B N 1
ATOM 1598 C CA . LYS B 1 12 ? 7.102 -22.094 -11.195 1 84.88 12 LYS B CA 1
ATOM 1599 C C . LYS B 1 12 ? 6.129 -20.922 -11.289 1 84.88 12 LYS B C 1
ATOM 1601 O O . LYS B 1 12 ? 5.395 -20.781 -12.266 1 84.88 12 LYS B O 1
ATOM 1606 N N . ARG B 1 13 ? 6.145 -20.188 -10.242 1 83.75 13 ARG B N 1
ATOM 1607 C CA . ARG B 1 13 ? 5.273 -19.016 -10.133 1 83.75 13 ARG B CA 1
ATOM 1608 C C . ARG B 1 13 ? 6 -17.859 -9.469 1 83.75 13 ARG B C 1
ATOM 1610 O O . ARG B 1 13 ? 6.605 -18.031 -8.406 1 83.75 13 ARG B O 1
ATOM 1617 N N . CYS B 1 14 ? 5.965 -16.734 -10.172 1 89.25 14 CYS B N 1
ATOM 1618 C CA . CYS B 1 14 ? 6.641 -15.57 -9.617 1 89.25 14 CYS B CA 1
ATOM 1619 C C . CYS B 1 14 ? 5.93 -14.289 -10.031 1 89.25 14 CYS B C 1
ATOM 1621 O O . CYS B 1 14 ? 5.586 -14.109 -11.203 1 89.25 14 CYS B O 1
ATOM 1623 N N . ALA B 1 15 ? 5.66 -13.43 -9.07 1 88.56 15 ALA B N 1
ATOM 1624 C CA . ALA B 1 15 ? 5.074 -12.117 -9.312 1 88.56 15 ALA B CA 1
ATOM 1625 C C . ALA B 1 15 ? 5.605 -11.086 -8.32 1 88.56 15 ALA B C 1
ATOM 1627 O O . ALA B 1 15 ? 5.938 -11.43 -7.18 1 88.56 15 ALA B O 1
ATOM 1628 N N . LEU B 1 16 ? 5.727 -9.883 -8.828 1 93.06 16 LEU B N 1
ATOM 1629 C CA . LEU B 1 16 ? 6.172 -8.789 -7.98 1 93.06 16 LEU B CA 1
ATOM 1630 C C . LEU B 1 16 ? 5.152 -7.656 -7.969 1 93.06 16 LEU B C 1
ATOM 1632 O O . LEU B 1 16 ? 4.77 -7.148 -9.023 1 93.06 16 LEU B O 1
ATOM 1636 N N . TYR B 1 17 ? 4.715 -7.312 -6.793 1 93.25 17 TYR B N 1
ATOM 1637 C CA . TYR B 1 17 ? 3.861 -6.156 -6.527 1 93.25 17 TYR B CA 1
ATOM 1638 C C . TYR B 1 17 ? 4.555 -5.168 -5.598 1 93.25 17 TYR B C 1
ATOM 1640 O O . TYR B 1 17 ? 5.355 -5.566 -4.746 1 93.25 17 TYR B O 1
ATOM 1648 N N . ALA B 1 18 ? 4.227 -3.971 -5.805 1 96.56 18 ALA B N 1
ATOM 1649 C CA . ALA B 1 18 ? 4.773 -2.975 -4.891 1 96.56 18 ALA B CA 1
ATOM 1650 C C . ALA B 1 18 ? 3.805 -1.81 -4.703 1 96.56 18 ALA B C 1
ATOM 1652 O O . ALA B 1 18 ? 3.014 -1.501 -5.598 1 96.56 18 ALA B O 1
ATOM 1653 N N . ILE B 1 19 ? 3.873 -1.233 -3.576 1 97.56 19 ILE B N 1
ATOM 1654 C CA . ILE B 1 19 ? 3.105 -0.034 -3.262 1 97.56 19 ILE B CA 1
ATOM 1655 C C . ILE B 1 19 ? 4.031 1.036 -2.688 1 97.56 19 ILE B C 1
ATOM 1657 O O . ILE B 1 19 ? 4.883 0.742 -1.848 1 97.56 19 ILE B O 1
ATOM 1661 N N . PHE B 1 20 ? 3.855 2.23 -3.176 1 98.12 20 PHE B N 1
ATOM 1662 C CA . PHE B 1 20 ? 4.645 3.381 -2.748 1 98.12 20 PHE B CA 1
ATOM 1663 C C . PHE B 1 20 ? 3.738 4.504 -2.258 1 98.12 20 PHE B C 1
ATOM 1665 O O . PHE B 1 20 ? 2.785 4.883 -2.941 1 98.12 20 PHE B O 1
ATOM 1672 N N . ASP B 1 21 ? 4.02 4.938 -1.121 1 97 21 ASP B N 1
ATOM 1673 C CA . ASP B 1 21 ? 3.385 6.148 -0.618 1 97 21 ASP B CA 1
ATOM 1674 C C . ASP B 1 21 ? 4.402 7.277 -0.452 1 97 21 ASP B C 1
ATOM 1676 O O . ASP B 1 21 ? 5.09 7.352 0.568 1 97 21 ASP B O 1
ATOM 1680 N N . GLY B 1 22 ? 4.391 8.102 -1.456 1 96.19 22 GLY B N 1
ATOM 1681 C CA . GLY B 1 22 ? 5.379 9.172 -1.51 1 96.19 22 GLY B CA 1
ATOM 1682 C C . GLY B 1 22 ? 5.004 10.375 -0.66 1 96.19 22 GLY B C 1
ATOM 1683 O O . GLY B 1 22 ? 3.822 10.656 -0.465 1 96.19 22 GLY B O 1
ATOM 1684 N N . HIS B 1 23 ? 5.996 11.102 -0.259 1 93.56 23 HIS B N 1
ATOM 1685 C CA . HIS B 1 23 ? 5.801 12.352 0.47 1 93.56 23 HIS B CA 1
ATOM 1686 C C . HIS B 1 23 ? 6.867 13.375 0.103 1 93.56 23 HIS B C 1
ATOM 1688 O O . HIS B 1 23 ? 7.953 13.008 -0.359 1 93.56 23 HIS B O 1
ATOM 1694 N N . ALA B 1 24 ? 6.535 14.578 0.258 1 93.44 24 ALA B N 1
ATOM 1695 C CA . ALA B 1 24 ? 7.395 15.719 -0.072 1 93.44 24 ALA B CA 1
ATOM 1696 C C . ALA B 1 24 ? 7.758 15.719 -1.554 1 93.44 24 ALA B C 1
ATOM 1698 O O . ALA B 1 24 ? 8.852 16.141 -1.931 1 93.44 24 ALA B O 1
ATOM 1699 N N . GLY B 1 25 ? 6.969 15.141 -2.355 1 92.81 25 GLY B N 1
ATOM 1700 C CA . GLY B 1 25 ? 7.152 15.047 -3.795 1 92.81 25 GLY B CA 1
ATOM 1701 C C . GLY B 1 25 ? 6.973 13.641 -4.328 1 92.81 25 GLY B C 1
ATOM 1702 O O . GLY B 1 25 ? 6.879 12.68 -3.553 1 92.81 25 GLY B O 1
ATOM 1703 N N . ALA B 1 26 ? 7.07 13.516 -5.652 1 94.88 26 ALA B N 1
ATOM 1704 C CA . ALA B 1 26 ? 6.766 12.234 -6.277 1 94.88 26 ALA B CA 1
ATOM 1705 C C . ALA B 1 26 ? 8.039 11.547 -6.766 1 94.88 26 ALA B C 1
ATOM 1707 O O . ALA B 1 26 ? 7.996 10.391 -7.207 1 94.88 26 ALA B O 1
ATOM 1708 N N . ARG B 1 27 ? 9.133 12.102 -6.641 1 97.94 27 ARG B N 1
ATOM 1709 C CA . ARG B 1 27 ? 10.336 11.664 -7.332 1 97.94 27 ARG B CA 1
ATOM 1710 C C . ARG B 1 27 ? 10.875 10.375 -6.723 1 97.94 27 ARG B C 1
ATOM 1712 O O . ARG B 1 27 ? 11.336 9.484 -7.445 1 97.94 27 ARG B O 1
ATOM 1719 N N . ALA B 1 28 ? 10.828 10.297 -5.41 1 98.62 28 ALA B N 1
ATOM 1720 C CA . ALA B 1 28 ? 11.336 9.094 -4.754 1 98.62 28 ALA B CA 1
ATOM 1721 C C . ALA B 1 28 ? 10.508 7.867 -5.129 1 98.62 28 ALA B C 1
ATOM 1723 O O . ALA B 1 28 ? 11.062 6.816 -5.469 1 98.62 28 ALA B O 1
ATOM 1724 N N . ALA B 1 29 ? 9.25 8.016 -5.094 1 98.19 29 ALA B N 1
ATOM 1725 C CA . ALA B 1 29 ? 8.352 6.918 -5.453 1 98.19 29 ALA B CA 1
ATOM 1726 C C . ALA B 1 29 ? 8.547 6.504 -6.906 1 98.19 29 ALA B C 1
ATOM 1728 O O . ALA B 1 29 ? 8.633 5.312 -7.215 1 98.19 29 ALA B O 1
ATOM 1729 N N . LYS B 1 30 ? 8.648 7.477 -7.754 1 97.19 30 LYS B N 1
ATOM 1730 C CA . LYS B 1 30 ? 8.859 7.199 -9.172 1 97.19 30 LYS B CA 1
ATOM 1731 C C . LYS B 1 30 ? 10.188 6.488 -9.406 1 97.19 30 LYS B C 1
ATOM 1733 O O . LYS B 1 30 ? 10.273 5.555 -10.203 1 97.19 30 LYS B O 1
ATOM 1738 N N . PHE B 1 31 ? 11.164 6.922 -8.734 1 98.44 31 PHE B N 1
ATOM 1739 C CA . PHE B 1 31 ? 12.484 6.309 -8.844 1 98.44 31 PHE B CA 1
ATOM 1740 C C . PHE B 1 31 ? 12.438 4.848 -8.406 1 98.44 31 PHE B C 1
ATOM 1742 O O . PHE B 1 31 ? 13.023 3.982 -9.062 1 98.44 31 PHE B O 1
ATOM 1749 N N . CYS B 1 32 ? 11.742 4.559 -7.32 1 98.12 32 CYS B N 1
ATOM 1750 C CA . CYS B 1 32 ? 11.594 3.193 -6.828 1 98.12 32 CYS B CA 1
ATOM 1751 C C . CYS B 1 32 ? 10.844 2.33 -7.836 1 98.12 32 CYS B C 1
ATOM 1753 O O . CYS B 1 32 ? 11.25 1.204 -8.125 1 98.12 32 CYS B O 1
ATOM 1755 N N . GLU B 1 33 ? 9.812 2.822 -8.359 1 95.88 33 GLU B N 1
ATOM 1756 C CA . GLU B 1 33 ? 9.023 2.119 -9.359 1 95.88 33 GLU B CA 1
ATOM 1757 C C . GLU B 1 33 ? 9.875 1.718 -10.555 1 95.88 33 GLU B C 1
ATOM 1759 O O . GLU B 1 33 ? 9.734 0.614 -11.086 1 95.88 33 GLU B O 1
ATOM 1764 N N . GLU B 1 34 ? 10.75 2.549 -10.867 1 95.06 34 GLU B N 1
ATOM 1765 C CA . GLU B 1 34 ? 11.57 2.352 -12.062 1 95.06 34 GLU B CA 1
ATOM 1766 C C . GLU B 1 34 ? 12.703 1.368 -11.797 1 95.06 34 GLU B C 1
ATOM 1768 O O . GLU B 1 34 ? 13.109 0.621 -12.695 1 95.06 34 GLU B O 1
ATOM 1773 N N . HIS B 1 35 ? 13.172 1.33 -10.594 1 96.12 35 HIS B N 1
ATOM 1774 C CA . HIS B 1 35 ? 14.469 0.685 -10.422 1 96.12 35 HIS B CA 1
ATOM 1775 C C . HIS B 1 35 ? 14.352 -0.575 -9.578 1 96.12 35 HIS B C 1
ATOM 1777 O O . HIS B 1 35 ? 15.148 -1.504 -9.719 1 96.12 35 HIS B O 1
ATOM 1783 N N . ILE B 1 36 ? 13.344 -0.646 -8.695 1 96.31 36 ILE B N 1
ATOM 1784 C CA . ILE B 1 36 ? 13.273 -1.771 -7.773 1 96.31 36 ILE B CA 1
ATOM 1785 C C . ILE B 1 36 ? 13.086 -3.07 -8.555 1 96.31 36 ILE B C 1
ATOM 1787 O O . ILE B 1 36 ? 13.836 -4.031 -8.359 1 96.31 36 ILE B O 1
ATOM 1791 N N . PRO B 1 37 ? 12.203 -3.117 -9.547 1 93 37 PRO B N 1
ATOM 1792 C CA . PRO B 1 37 ? 11.969 -4.383 -10.234 1 93 37 PRO B CA 1
ATOM 1793 C C . PRO B 1 37 ? 13.203 -4.91 -10.961 1 93 37 PRO B C 1
ATOM 1795 O O . PRO B 1 37 ? 13.562 -6.082 -10.812 1 93 37 PRO B O 1
ATOM 1798 N N . SER B 1 38 ? 13.883 -4.062 -11.648 1 91.69 38 SER B N 1
ATOM 1799 C CA . SER B 1 38 ? 15.039 -4.508 -12.422 1 91.69 38 SER B CA 1
ATOM 1800 C C . SER B 1 38 ? 16.188 -4.902 -11.508 1 91.69 38 SER B C 1
ATOM 1802 O O . SER B 1 38 ? 16.906 -5.867 -11.781 1 91.69 38 SER B O 1
ATOM 1804 N N . THR B 1 39 ? 16.359 -4.152 -10.422 1 95.38 39 THR B N 1
ATOM 1805 C CA . THR B 1 39 ? 17.422 -4.469 -9.477 1 95.38 39 THR B CA 1
ATOM 1806 C C . THR B 1 39 ? 17.172 -5.809 -8.797 1 95.38 39 THR B C 1
ATOM 1808 O O . THR B 1 39 ? 18.078 -6.629 -8.672 1 95.38 39 THR B O 1
ATOM 1811 N N . LEU B 1 40 ? 15.945 -6.078 -8.438 1 95.38 40 LEU B N 1
ATOM 1812 C CA . LEU B 1 40 ? 15.586 -7.34 -7.801 1 95.38 40 LEU B CA 1
ATOM 1813 C C . LEU B 1 40 ? 15.758 -8.508 -8.766 1 95.38 40 LEU B C 1
ATOM 1815 O O . LEU B 1 40 ? 16.297 -9.555 -8.398 1 95.38 40 LEU B O 1
ATOM 1819 N N . LYS B 1 41 ? 15.336 -8.32 -9.945 1 91.94 41 LYS B N 1
ATOM 1820 C CA . LYS B 1 41 ? 15.453 -9.375 -10.938 1 91.94 41 LYS B CA 1
ATOM 1821 C C . LYS B 1 41 ? 16.906 -9.781 -11.148 1 91.94 41 LYS B C 1
ATOM 1823 O O . LYS B 1 41 ? 17.234 -10.969 -11.164 1 91.94 41 LYS B O 1
ATOM 1828 N N . LYS B 1 42 ? 17.672 -8.766 -11.336 1 93.31 42 LYS B N 1
ATOM 1829 C CA . LYS B 1 42 ? 19.094 -9.016 -11.547 1 93.31 42 LYS B CA 1
ATOM 1830 C C . LYS B 1 42 ? 19.688 -9.82 -10.398 1 93.31 42 LYS B C 1
ATOM 1832 O O . LYS B 1 42 ? 20.438 -10.781 -10.625 1 93.31 42 LYS B O 1
ATOM 1837 N N . LYS B 1 43 ? 19.344 -9.539 -9.234 1 96.06 43 LYS B N 1
ATOM 1838 C CA . LYS B 1 43 ? 19.906 -10.195 -8.062 1 96.06 43 LYS B CA 1
ATOM 1839 C C . LYS B 1 43 ? 19.328 -11.594 -7.879 1 96.06 43 LYS B C 1
ATOM 1841 O O . LYS B 1 43 ? 20.047 -12.523 -7.504 1 96.06 43 LYS B O 1
ATOM 1846 N N . LEU B 1 44 ? 18.109 -11.766 -8.227 1 95.06 44 LEU B N 1
ATOM 1847 C CA . LEU B 1 44 ? 17.422 -13.031 -7.973 1 95.06 44 LEU B CA 1
ATOM 1848 C C . LEU B 1 44 ? 17.734 -14.047 -9.07 1 95.06 44 LEU B C 1
ATOM 1850 O O . LEU B 1 44 ? 17.672 -15.258 -8.844 1 95.06 44 LEU B O 1
ATOM 1854 N N . SER B 1 45 ? 18.094 -13.578 -10.211 1 92.44 45 SER B N 1
ATOM 1855 C CA . SER B 1 45 ? 18.312 -14.453 -11.359 1 92.44 45 SER B CA 1
ATOM 1856 C C . SER B 1 45 ? 19.641 -15.18 -11.242 1 92.44 45 SER B C 1
ATOM 1858 O O . SER B 1 45 ? 19.953 -16.047 -12.07 1 92.44 45 SER B O 1
ATOM 1860 N N . SER B 1 46 ? 20.359 -14.93 -10.258 1 93.5 46 SER B N 1
ATOM 1861 C CA . SER B 1 46 ? 21.688 -15.492 -10.141 1 93.5 46 SER B CA 1
ATOM 1862 C C . SER B 1 46 ? 21.688 -16.734 -9.258 1 93.5 46 SER B C 1
ATOM 1864 O O . SER B 1 46 ? 22.719 -17.422 -9.148 1 93.5 46 SER B O 1
ATOM 1866 N N . TYR B 1 47 ? 20.609 -17.062 -8.719 1 95.81 47 TYR B N 1
ATOM 1867 C CA . TYR B 1 47 ? 20.594 -18.188 -7.789 1 95.81 47 TYR B CA 1
ATOM 1868 C C . TYR B 1 47 ? 20.391 -19.5 -8.523 1 95.81 47 TYR B C 1
ATOM 1870 O O . TYR B 1 47 ? 19.688 -19.547 -9.539 1 95.81 47 TYR B O 1
ATOM 1878 N N . SER B 1 48 ? 20.922 -20.594 -7.953 1 94.25 48 SER B N 1
ATOM 1879 C CA . SER B 1 48 ? 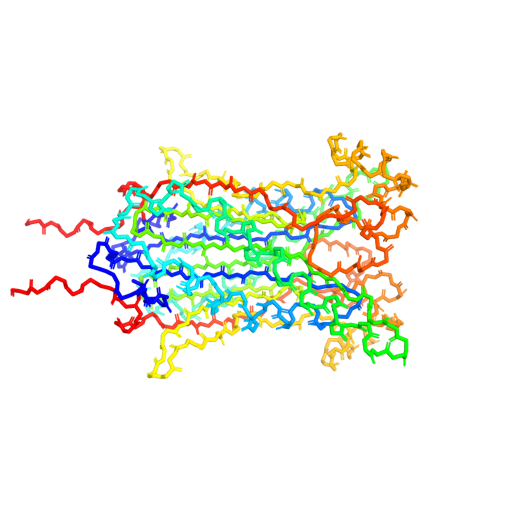20.922 -21.875 -8.648 1 94.25 48 SER B CA 1
ATOM 1880 C C . SER B 1 48 ? 19.828 -22.781 -8.117 1 94.25 48 SER B C 1
ATOM 1882 O O . SER B 1 48 ? 19.5 -23.797 -8.742 1 94.25 48 SER B O 1
ATOM 1884 N N . ASP B 1 49 ? 19.328 -22.453 -6.957 1 96.06 49 ASP B N 1
ATOM 1885 C CA . ASP B 1 49 ? 18.25 -23.281 -6.41 1 96.06 49 ASP B CA 1
ATOM 1886 C C . ASP B 1 49 ? 17.344 -22.469 -5.5 1 96.06 49 ASP B C 1
ATOM 1888 O O . ASP B 1 49 ? 17.734 -21.406 -5 1 96.06 49 ASP B O 1
ATOM 1892 N N . LEU B 1 50 ? 16.234 -23.016 -5.23 1 95.31 50 LEU B N 1
ATOM 1893 C CA . LEU B 1 50 ? 15.18 -22.297 -4.512 1 95.31 50 LEU B CA 1
ATOM 1894 C C . LEU B 1 50 ? 15.57 -22.078 -3.053 1 95.31 50 LEU B C 1
ATOM 1896 O O . LEU B 1 50 ? 15.359 -21 -2.502 1 95.31 50 LEU B O 1
ATOM 1900 N N . THR B 1 51 ? 16.078 -23.078 -2.436 1 96.56 51 THR B N 1
ATOM 1901 C CA . THR B 1 51 ? 16.422 -23 -1.02 1 96.56 51 THR B CA 1
ATOM 1902 C C . THR B 1 51 ? 17.453 -21.906 -0.764 1 96.56 51 THR B C 1
ATOM 1904 O O . THR B 1 51 ? 17.281 -21.109 0.16 1 96.56 51 THR B O 1
ATOM 1907 N N . SER B 1 52 ? 18.469 -21.875 -1.592 1 96.81 52 SER B N 1
ATOM 1908 C CA . SER B 1 52 ? 19.5 -20.828 -1.473 1 96.81 52 SER B CA 1
ATOM 1909 C C . SER B 1 52 ? 18.906 -19.453 -1.707 1 96.81 52 SER B C 1
ATOM 1911 O O . SER B 1 52 ? 19.25 -18.484 -1.01 1 96.81 52 SER B O 1
ATOM 1913 N N . MET B 1 53 ? 18.109 -19.328 -2.625 1 96.88 53 MET B N 1
ATOM 1914 C CA . MET B 1 53 ? 17.453 -18.047 -2.936 1 96.88 53 MET B CA 1
ATOM 1915 C C . MET B 1 53 ? 16.594 -17.578 -1.767 1 96.88 53 MET B C 1
ATOM 1917 O O . MET B 1 53 ? 16.734 -16.438 -1.313 1 96.88 53 MET B O 1
ATOM 1921 N N . GLU B 1 54 ? 15.781 -18.422 -1.286 1 96.69 54 GLU B N 1
ATOM 1922 C CA . GLU B 1 54 ? 14.875 -18.062 -0.198 1 96.69 54 GLU B CA 1
ATOM 1923 C C . GLU B 1 54 ? 15.641 -17.625 1.044 1 96.69 54 GLU B C 1
ATOM 1925 O O . GLU B 1 54 ? 15.234 -16.688 1.728 1 96.69 54 GLU B O 1
ATOM 1930 N N . LYS B 1 55 ? 16.719 -18.25 1.313 1 96.88 55 LYS B N 1
ATOM 1931 C CA . LYS B 1 55 ? 17.531 -17.938 2.484 1 96.88 55 LYS B CA 1
ATOM 1932 C C . LYS B 1 55 ? 18.156 -16.562 2.375 1 96.88 55 LYS B C 1
ATOM 1934 O O . LYS B 1 55 ? 18.484 -15.938 3.387 1 96.88 55 LYS B O 1
ATOM 1939 N N . GLN B 1 56 ? 18.25 -16.094 1.188 1 98 56 GLN B N 1
ATOM 1940 C CA . GLN B 1 56 ? 19 -14.859 0.979 1 98 56 GLN B CA 1
ATOM 1941 C C . GLN B 1 56 ? 18.062 -13.703 0.668 1 98 56 GLN B C 1
ATOM 1943 O O . GLN B 1 56 ? 18.5 -12.578 0.429 1 98 56 GLN B O 1
ATOM 1948 N N . LEU B 1 57 ? 16.797 -13.914 0.724 1 98.19 57 LEU B N 1
ATOM 1949 C CA . LEU B 1 57 ? 15.852 -12.891 0.286 1 98.19 57 LEU B CA 1
ATOM 1950 C C . LEU B 1 57 ? 15.969 -11.641 1.152 1 98.19 57 LEU B C 1
ATOM 1952 O O . LEU B 1 57 ? 15.898 -10.516 0.644 1 98.19 57 LEU B O 1
ATOM 1956 N N . LYS B 1 58 ? 16.156 -11.859 2.414 1 98.19 58 LYS B N 1
ATOM 1957 C CA . LYS B 1 58 ? 16.297 -10.703 3.287 1 98.19 58 LYS B CA 1
ATOM 1958 C C . LYS B 1 58 ? 17.5 -9.852 2.887 1 98.19 58 LYS B C 1
ATOM 1960 O O . LYS B 1 58 ? 17.406 -8.625 2.801 1 98.19 58 LYS B O 1
ATOM 1965 N N . ARG B 1 59 ? 18.562 -10.492 2.666 1 98.44 59 ARG B N 1
ATOM 1966 C CA . ARG B 1 59 ? 19.766 -9.797 2.234 1 98.44 59 ARG B CA 1
ATOM 1967 C C . ARG B 1 59 ? 19.547 -9.125 0.88 1 98.44 59 ARG B C 1
ATOM 1969 O O . ARG B 1 59 ? 19.953 -7.98 0.679 1 98.44 59 ARG B O 1
ATOM 1976 N N . VAL B 1 60 ? 18.938 -9.812 -0.025 1 98.5 60 VAL B N 1
ATOM 1977 C CA . VAL B 1 60 ? 18.703 -9.312 -1.374 1 98.5 60 VAL B CA 1
ATOM 1978 C C . VAL B 1 60 ? 17.844 -8.047 -1.313 1 98.5 60 VAL B C 1
ATOM 1980 O O . VAL B 1 60 ? 18.188 -7.035 -1.939 1 98.5 60 VAL B O 1
ATOM 1983 N N . PHE B 1 61 ? 16.812 -8.047 -0.531 1 98.75 61 PHE B N 1
ATOM 1984 C CA . PHE B 1 61 ? 15.945 -6.875 -0.418 1 98.75 61 PHE B CA 1
ATOM 1985 C C . PHE B 1 61 ? 16.672 -5.73 0.278 1 98.75 61 PHE B C 1
ATOM 1987 O O . PHE B 1 61 ? 16.562 -4.578 -0.141 1 98.75 61 PHE B O 1
ATOM 1994 N N . THR B 1 62 ? 17.406 -6.039 1.273 1 98.81 62 THR B N 1
ATOM 1995 C CA . THR B 1 62 ? 18.156 -5.02 1.992 1 98.81 62 THR B CA 1
ATOM 1996 C C . THR B 1 62 ? 19.156 -4.336 1.067 1 98.81 62 THR B C 1
ATOM 1998 O O . THR B 1 62 ? 19.219 -3.105 0.998 1 98.81 62 THR B O 1
ATOM 2001 N N . GLU B 1 63 ? 19.859 -5.148 0.336 1 98.81 63 GLU B N 1
ATOM 2002 C CA . GLU B 1 63 ? 20.844 -4.602 -0.578 1 98.81 63 GLU B CA 1
ATOM 2003 C C . GLU B 1 63 ? 20.188 -3.814 -1.707 1 98.81 63 GLU B C 1
ATOM 2005 O O . GLU B 1 63 ? 20.734 -2.799 -2.156 1 98.81 63 GLU B O 1
ATOM 2010 N N . THR B 1 64 ? 19.109 -4.285 -2.152 1 98.75 64 THR B N 1
ATOM 2011 C CA . THR B 1 64 ? 18.375 -3.584 -3.199 1 98.75 64 THR B CA 1
ATOM 2012 C C . THR B 1 64 ? 17.938 -2.209 -2.717 1 98.75 64 THR B C 1
ATOM 2014 O O . THR B 1 64 ? 18.188 -1.2 -3.379 1 98.75 64 THR B O 1
ATOM 2017 N N . PHE B 1 65 ? 17.312 -2.121 -1.55 1 98.94 65 PHE B N 1
ATOM 2018 C CA . PHE B 1 65 ? 16.828 -0.854 -1.024 1 98.94 65 PHE B CA 1
ATOM 2019 C C . PHE B 1 65 ? 17.984 0.094 -0.718 1 98.94 65 PHE B C 1
ATOM 2021 O O . PHE B 1 65 ? 17.891 1.296 -0.976 1 98.94 65 PHE B O 1
ATOM 2028 N N . LYS B 1 66 ? 19.062 -0.438 -0.241 1 98.88 66 LYS B N 1
ATOM 2029 C CA . LYS B 1 66 ? 20.234 0.39 0.031 1 98.88 66 LYS B CA 1
ATOM 2030 C C . LYS B 1 66 ? 20.781 1.017 -1.252 1 98.88 66 LYS B C 1
ATOM 2032 O O . LYS B 1 66 ? 21.062 2.215 -1.292 1 98.88 66 LYS B O 1
ATOM 2037 N N . SER B 1 67 ? 20.906 0.182 -2.215 1 98.81 67 SER B N 1
ATOM 2038 C CA . SER B 1 67 ? 21.453 0.664 -3.48 1 98.81 67 SER B CA 1
ATOM 2039 C C . SER B 1 67 ? 20.547 1.709 -4.113 1 98.81 67 SER B C 1
ATOM 2041 O O . SER B 1 67 ? 21.016 2.715 -4.645 1 98.81 67 SER B O 1
ATOM 2043 N N . ILE B 1 68 ? 19.312 1.501 -4.066 1 98.81 68 ILE B N 1
ATOM 2044 C CA . ILE B 1 68 ? 18.344 2.416 -4.656 1 98.81 68 ILE B CA 1
ATOM 2045 C C . ILE B 1 68 ? 18.312 3.723 -3.865 1 98.81 68 ILE B C 1
ATOM 2047 O O . ILE B 1 68 ? 18.281 4.809 -4.449 1 98.81 68 ILE B O 1
ATOM 2051 N N . ASP B 1 69 ? 18.344 3.592 -2.574 1 98.94 69 ASP B N 1
ATOM 2052 C CA . ASP B 1 69 ? 18.375 4.777 -1.726 1 98.94 69 ASP B CA 1
ATOM 2053 C C . ASP B 1 69 ? 19.609 5.633 -2.027 1 98.94 69 ASP B C 1
ATOM 2055 O O . ASP B 1 69 ? 19.5 6.848 -2.211 1 98.94 69 ASP B O 1
ATOM 2059 N N . GLU B 1 70 ? 20.703 4.969 -2.111 1 98.88 70 GLU B N 1
ATOM 2060 C CA . GLU B 1 70 ? 21.953 5.664 -2.418 1 98.88 70 GLU B CA 1
ATOM 2061 C C . GLU B 1 70 ? 21.875 6.34 -3.783 1 98.88 70 GLU B C 1
ATOM 2063 O O . GLU B 1 70 ? 22.25 7.508 -3.922 1 98.88 70 GLU B O 1
ATOM 2068 N N . SER B 1 71 ? 21.391 5.633 -4.742 1 98.88 71 SER B N 1
ATOM 2069 C CA . SER B 1 71 ? 21.297 6.172 -6.098 1 98.88 71 SER B CA 1
ATOM 2070 C C . SER B 1 71 ? 20.344 7.363 -6.148 1 98.88 71 SER B C 1
ATOM 2072 O O . SER B 1 71 ? 20.641 8.367 -6.793 1 98.88 71 SER B O 1
ATOM 2074 N N . PHE B 1 72 ? 19.219 7.262 -5.496 1 98.94 72 PHE B N 1
ATOM 2075 C CA . PHE B 1 72 ? 18.25 8.352 -5.504 1 98.94 72 PHE B CA 1
ATOM 2076 C C . PHE B 1 72 ? 18.812 9.586 -4.812 1 98.94 72 PHE B C 1
ATOM 2078 O O . PHE B 1 72 ? 18.656 10.703 -5.301 1 98.94 72 PHE B O 1
ATOM 2085 N N . LEU B 1 73 ? 19.484 9.383 -3.664 1 98.81 73 LEU B N 1
ATOM 2086 C CA . LEU B 1 73 ? 20.031 10.5 -2.916 1 98.81 73 LEU B CA 1
ATOM 2087 C C . LEU B 1 73 ? 21.125 11.203 -3.711 1 98.81 73 LEU B C 1
ATOM 2089 O O . LEU B 1 73 ? 21.25 12.43 -3.672 1 98.81 73 LEU B O 1
ATOM 2093 N N . ASN B 1 74 ? 21.906 10.406 -4.398 1 98.81 74 ASN B N 1
ATOM 2094 C CA . ASN B 1 74 ? 22.906 10.992 -5.281 1 98.81 74 ASN B CA 1
ATOM 2095 C C . ASN B 1 74 ? 22.281 11.82 -6.391 1 98.81 74 ASN B C 1
ATOM 2097 O O . ASN B 1 74 ? 22.766 12.906 -6.715 1 98.81 74 ASN B O 1
ATOM 2101 N N . GLU B 1 75 ? 21.219 11.367 -6.945 1 98.62 75 GLU B N 1
ATOM 2102 C CA . GLU B 1 75 ? 20.484 12.117 -7.961 1 98.62 75 GLU B CA 1
ATOM 2103 C C . GLU B 1 75 ? 19.875 13.391 -7.371 1 98.62 75 GLU B C 1
ATOM 2105 O O . GLU B 1 75 ? 19.953 14.453 -7.984 1 98.62 75 GLU B O 1
ATOM 2110 N N . ALA B 1 76 ? 19.328 13.258 -6.223 1 98.56 76 ALA B N 1
ATOM 2111 C CA . ALA B 1 76 ? 18.672 14.375 -5.551 1 98.56 76 ALA B CA 1
ATOM 2112 C C . ALA B 1 76 ? 19.641 15.523 -5.316 1 98.56 76 ALA B C 1
ATOM 2114 O O . ALA B 1 76 ? 19.297 16.688 -5.473 1 98.56 76 ALA B O 1
ATOM 2115 N N . LYS B 1 77 ? 20.812 15.195 -5 1 97.94 77 LYS B N 1
ATOM 2116 C CA . LYS B 1 77 ? 21.844 16.172 -4.645 1 97.94 77 LYS B CA 1
ATOM 2117 C C . LYS B 1 77 ? 22.234 17.016 -5.852 1 97.94 77 LYS B C 1
ATOM 2119 O O . LYS B 1 77 ? 22.828 18.078 -5.695 1 97.94 77 LYS B O 1
ATOM 2124 N N . LYS B 1 78 ? 21.906 16.562 -7.02 1 98.31 78 LYS B N 1
ATOM 2125 C CA . LYS B 1 78 ? 22.266 17.281 -8.242 1 98.31 78 LYS B CA 1
ATOM 2126 C C . LYS B 1 78 ? 21.328 18.453 -8.492 1 98.31 78 LYS B C 1
ATOM 2128 O O . LYS B 1 78 ? 21.594 19.281 -9.367 1 98.31 78 LYS B O 1
ATOM 2133 N N . HIS B 1 79 ? 20.344 18.547 -7.703 1 97.69 79 HIS B N 1
ATOM 2134 C CA . HIS B 1 79 ? 19.359 19.594 -7.91 1 97.69 79 HIS B CA 1
ATOM 2135 C C . HIS B 1 79 ? 19.422 20.641 -6.816 1 97.69 79 HIS B C 1
ATOM 2137 O O . HIS B 1 79 ? 19.797 20.344 -5.676 1 97.69 79 HIS B O 1
ATOM 2143 N N . LYS B 1 80 ? 19.094 21.953 -7.324 1 96.38 80 LYS B N 1
ATOM 2144 C CA . LYS B 1 80 ? 19.047 23.078 -6.395 1 96.38 80 LYS B CA 1
ATOM 2145 C C . LYS B 1 80 ? 17.672 23.766 -6.445 1 96.38 80 LYS B C 1
ATOM 2147 O O . LYS B 1 80 ? 17.297 24.312 -7.48 1 96.38 80 LYS B O 1
ATOM 2152 N N . PRO B 1 81 ? 16.984 23.672 -5.328 1 96.75 81 PRO B N 1
ATOM 2153 C CA . PRO B 1 81 ? 17.312 23.031 -4.051 1 96.75 81 PRO B CA 1
ATOM 2154 C C . PRO B 1 81 ? 17.312 21.516 -4.137 1 96.75 81 PRO B C 1
ATOM 2156 O O . PRO B 1 81 ? 16.672 20.938 -5.023 1 96.75 81 PRO B O 1
ATOM 2159 N N . VAL B 1 82 ? 18.047 20.906 -3.174 1 98.06 82 VAL B N 1
ATOM 2160 C CA . VAL B 1 82 ? 18.141 19.453 -3.113 1 98.06 82 VAL B CA 1
ATOM 2161 C C . VAL B 1 82 ? 16.734 18.859 -2.936 1 98.06 82 VAL B C 1
ATOM 2163 O O . VAL B 1 82 ? 15.938 19.375 -2.15 1 98.06 82 VAL B O 1
ATOM 2166 N N . TRP B 1 83 ? 16.5 17.734 -3.682 1 98 83 TRP B N 1
ATOM 2167 C CA . TRP B 1 83 ? 15.219 17.062 -3.52 1 98 83 TRP B CA 1
ATOM 2168 C C . TRP B 1 83 ? 15.078 16.484 -2.113 1 98 83 TRP B C 1
ATOM 2170 O O . TRP B 1 83 ? 16 15.844 -1.601 1 98 83 TRP B O 1
ATOM 2180 N N . LYS B 1 84 ? 13.891 16.672 -1.526 1 97.62 84 LYS B N 1
ATOM 2181 C CA . LYS B 1 84 ? 13.633 16.203 -0.166 1 97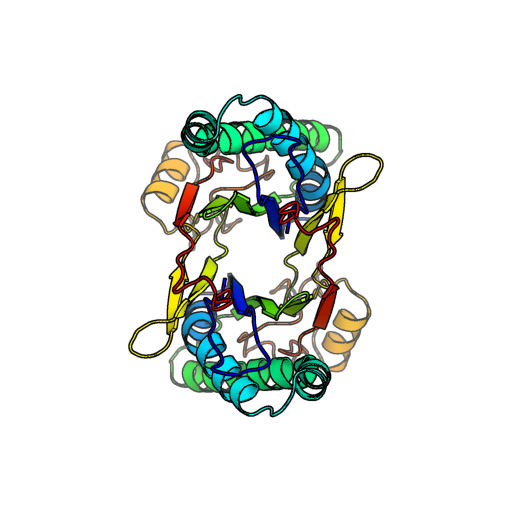.62 84 LYS B CA 1
ATOM 2182 C C . LYS B 1 84 ? 12.633 15.047 -0.158 1 97.62 84 LYS B C 1
ATOM 2184 O O . LYS B 1 84 ? 12.188 14.617 0.906 1 97.62 84 LYS B O 1
ATOM 2189 N N . ASP B 1 85 ? 12.398 14.539 -1.3 1 98.06 85 ASP B N 1
ATOM 2190 C CA . ASP B 1 85 ? 11.375 13.516 -1.504 1 98.06 85 ASP B CA 1
ATOM 2191 C C . ASP B 1 85 ? 11.711 12.242 -0.727 1 98.06 85 ASP B C 1
ATOM 2193 O O . ASP B 1 85 ? 12.883 11.898 -0.573 1 98.06 85 ASP B O 1
ATOM 2197 N N . GLY B 1 86 ? 10.664 11.609 -0.231 1 98.5 86 GLY B N 1
ATOM 2198 C CA . GLY B 1 86 ? 10.742 10.266 0.324 1 98.5 86 GLY B CA 1
ATOM 2199 C C . GLY B 1 86 ? 9.547 9.398 -0.028 1 98.5 86 GLY B C 1
ATOM 2200 O O . GLY B 1 86 ? 8.555 9.891 -0.562 1 98.5 86 GLY B O 1
ATOM 2201 N N . THR B 1 87 ? 9.75 8.086 0.233 1 98.62 87 THR B N 1
ATOM 2202 C CA . THR B 1 87 ? 8.625 7.188 -0.019 1 98.62 87 THR B CA 1
ATOM 2203 C C . THR B 1 87 ? 8.703 5.965 0.89 1 98.62 87 THR B C 1
ATOM 2205 O O . THR B 1 87 ? 9.797 5.484 1.207 1 98.62 87 THR B O 1
ATOM 2208 N N . THR B 1 88 ? 7.504 5.539 1.33 1 98.75 88 THR B N 1
ATOM 2209 C CA . THR B 1 88 ? 7.402 4.184 1.862 1 98.75 88 THR B CA 1
ATOM 2210 C C . THR B 1 88 ? 7.504 3.154 0.742 1 98.75 88 THR B C 1
ATOM 2212 O O . THR B 1 88 ? 7.375 3.496 -0.436 1 98.75 88 THR B O 1
ATOM 2215 N N . VAL B 1 89 ? 7.852 1.969 1.11 1 98.75 89 VAL B N 1
ATOM 2216 C CA . VAL B 1 89 ? 7.902 0.864 0.159 1 98.75 89 VAL B CA 1
ATOM 2217 C C . VAL B 1 89 ? 7.281 -0.384 0.782 1 98.75 89 VAL B C 1
ATOM 2219 O O . VAL B 1 89 ? 7.617 -0.759 1.906 1 98.75 89 VAL B O 1
ATOM 2222 N N . THR B 1 90 ? 6.367 -0.973 0.118 1 98.5 90 THR B N 1
ATOM 2223 C CA . THR B 1 90 ? 5.898 -2.324 0.408 1 98.5 90 THR B CA 1
ATOM 2224 C C . THR B 1 90 ? 5.98 -3.203 -0.836 1 98.5 90 THR B C 1
ATOM 2226 O O . THR B 1 90 ? 5.199 -3.037 -1.773 1 98.5 90 THR B O 1
ATOM 2229 N N . CYS B 1 91 ? 6.938 -4.109 -0.792 1 97.62 91 CYS B N 1
ATOM 2230 C CA . CYS B 1 91 ? 7.109 -5.066 -1.882 1 97.62 91 CYS B CA 1
ATO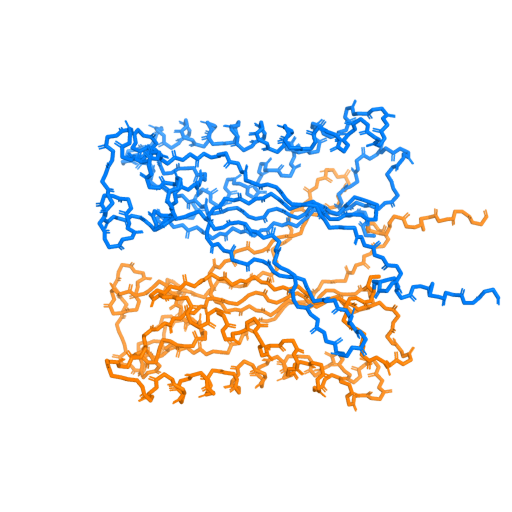M 2231 C C . CYS B 1 91 ? 6.57 -6.438 -1.494 1 97.62 91 CYS B C 1
ATOM 2233 O O . CYS B 1 91 ? 6.852 -6.934 -0.404 1 97.62 91 CYS B O 1
ATOM 2235 N N . VAL B 1 92 ? 5.844 -7.023 -2.391 1 95.56 92 VAL B N 1
ATOM 2236 C CA . VAL B 1 92 ? 5.324 -8.375 -2.232 1 95.56 92 VAL B CA 1
ATOM 2237 C C . VAL B 1 92 ? 5.828 -9.266 -3.369 1 95.56 92 VAL B C 1
ATOM 2239 O O . VAL B 1 92 ? 5.465 -9.062 -4.531 1 95.56 92 VAL B O 1
ATOM 2242 N N . LEU B 1 93 ? 6.645 -10.195 -3.01 1 94.94 93 LEU B N 1
ATOM 2243 C CA . LEU B 1 93 ? 7.168 -11.172 -3.961 1 94.94 93 LEU B CA 1
ATOM 2244 C C . LEU B 1 93 ? 6.484 -12.523 -3.785 1 94.94 93 LEU B C 1
ATOM 2246 O O . LEU B 1 93 ? 6.59 -13.141 -2.727 1 94.94 93 LEU B O 1
ATOM 2250 N N . LEU B 1 94 ? 5.738 -12.867 -4.773 1 91.44 94 LEU B N 1
ATOM 2251 C CA . LEU B 1 94 ? 5.234 -14.227 -4.855 1 91.44 94 LEU B CA 1
ATOM 2252 C C . LEU B 1 94 ? 6.262 -15.148 -5.5 1 91.44 94 LEU B C 1
ATOM 2254 O O . LEU B 1 94 ? 6.684 -14.922 -6.637 1 91.44 94 LEU B O 1
ATOM 2258 N N . LEU B 1 95 ? 6.688 -16.062 -4.746 1 91.69 95 LEU B N 1
ATOM 2259 C CA . LEU B 1 95 ? 7.641 -17.062 -5.211 1 91.69 95 LEU B CA 1
ATOM 2260 C C . LEU B 1 95 ? 7.137 -18.469 -4.914 1 91.69 95 LEU B C 1
ATOM 2262 O O . LEU B 1 95 ? 7.188 -18.922 -3.77 1 91.69 95 LEU B O 1
ATOM 2266 N N . ASN B 1 96 ? 6.652 -19.109 -6.039 1 89.44 96 ASN B N 1
ATOM 2267 C CA . ASN B 1 96 ? 6.043 -20.422 -5.93 1 89.44 96 ASN B CA 1
ATOM 2268 C C . ASN B 1 96 ? 4.879 -20.422 -4.945 1 89.44 96 ASN B C 1
ATOM 2270 O O . ASN B 1 96 ? 3.832 -19.828 -5.215 1 89.44 96 ASN B O 1
ATOM 2274 N N . ASP B 1 97 ? 5.078 -20.969 -3.668 1 87.12 97 ASP B N 1
ATOM 2275 C CA . ASP B 1 97 ? 3.947 -21.094 -2.752 1 87.12 97 ASP B CA 1
ATOM 2276 C C . ASP B 1 97 ? 4.133 -20.219 -1.517 1 87.12 97 ASP B C 1
ATOM 2278 O O . ASP B 1 97 ? 3.607 -20.531 -0.445 1 87.12 97 ASP B O 1
ATOM 2282 N N . ALA B 1 98 ? 4.906 -19.188 -1.769 1 92.75 98 ALA B N 1
ATOM 2283 C CA . ALA B 1 98 ? 5.145 -18.312 -0.621 1 92.75 98 ALA B CA 1
ATOM 2284 C C . ALA B 1 98 ? 5.145 -16.844 -1.038 1 92.75 98 ALA B C 1
ATOM 2286 O O . ALA B 1 98 ? 5.531 -16.516 -2.162 1 92.75 98 ALA B O 1
ATOM 2287 N N . LEU B 1 99 ? 4.68 -16.031 -0.105 1 93.44 99 LEU B N 1
ATOM 2288 C CA . LEU B 1 99 ? 4.773 -14.578 -0.224 1 93.44 99 LEU B CA 1
ATOM 2289 C C . LEU B 1 99 ? 5.883 -14.031 0.666 1 93.44 99 LEU B C 1
ATOM 2291 O O . LEU B 1 99 ? 5.984 -14.398 1.838 1 93.44 99 LEU B O 1
ATOM 2295 N N . TYR B 1 100 ? 6.719 -13.273 0.087 1 97.06 100 TYR B N 1
ATOM 2296 C CA . TYR B 1 100 ? 7.73 -12.523 0.825 1 97.06 100 TYR B CA 1
ATOM 2297 C C . TYR B 1 100 ? 7.453 -11.023 0.762 1 97.06 100 TYR B C 1
ATOM 2299 O O . TYR B 1 100 ? 7.348 -10.453 -0.326 1 97.06 100 TYR B O 1
ATOM 2307 N N . VAL B 1 101 ? 7.34 -10.438 1.952 1 98 101 VAL B N 1
ATOM 2308 C CA . VAL B 1 101 ? 6.977 -9.023 2.01 1 98 101 VAL B CA 1
ATOM 2309 C C . VAL B 1 101 ? 8.094 -8.227 2.682 1 98 101 VAL B C 1
ATOM 2311 O O . VAL B 1 101 ? 8.477 -8.523 3.818 1 98 101 VAL B O 1
ATOM 2314 N N . ALA B 1 102 ? 8.656 -7.32 1.965 1 98.81 102 ALA B N 1
ATOM 2315 C CA . ALA B 1 102 ? 9.625 -6.367 2.498 1 98.81 102 ALA B CA 1
ATOM 2316 C C . ALA B 1 102 ? 9.031 -4.961 2.557 1 98.81 102 ALA B C 1
ATOM 2318 O O . ALA B 1 102 ? 8.516 -4.457 1.557 1 98.81 102 ALA B O 1
ATOM 2319 N N . ASN B 1 103 ? 9.117 -4.301 3.758 1 98.81 103 ASN B N 1
ATOM 2320 C CA . ASN B 1 103 ? 8.469 -2.996 3.795 1 98.81 103 ASN B CA 1
ATOM 2321 C C . ASN B 1 103 ? 9.344 -1.953 4.48 1 98.81 103 ASN B C 1
ATOM 2323 O O . ASN B 1 103 ? 10.203 -2.297 5.293 1 98.81 103 ASN B O 1
ATOM 2327 N N . LEU B 1 104 ? 9.195 -0.71 4.109 1 98.81 104 LEU B N 1
ATOM 2328 C CA . LEU B 1 104 ? 9.617 0.539 4.734 1 98.81 104 LEU B CA 1
ATOM 2329 C C . LEU B 1 104 ? 8.422 1.444 5 1 98.81 104 LEU B C 1
ATOM 2331 O O . LEU B 1 104 ? 7.621 1.708 4.098 1 98.81 104 LEU B O 1
ATOM 2335 N N . GLY B 1 105 ? 8.328 1.882 6.219 1 98.44 105 GLY B N 1
ATOM 2336 C CA . GLY B 1 105 ? 7.27 2.83 6.52 1 98.44 105 GLY B CA 1
ATOM 2337 C C . GLY B 1 105 ? 6.195 2.26 7.43 1 98.44 105 GLY B C 1
ATOM 2338 O O . GLY B 1 105 ? 6.457 1.33 8.195 1 98.44 105 GLY B O 1
ATOM 2339 N N . ASP B 1 106 ? 4.988 2.908 7.34 1 96.88 106 ASP B N 1
ATOM 2340 C CA . ASP B 1 106 ? 3.963 2.59 8.328 1 96.88 106 ASP B CA 1
ATOM 2341 C C . ASP B 1 106 ? 2.676 2.121 7.648 1 96.88 106 ASP B C 1
ATOM 2343 O O . ASP B 1 106 ? 1.613 2.098 8.273 1 96.88 106 ASP B O 1
ATOM 2347 N N . SER B 1 107 ? 2.781 1.77 6.398 1 96.12 107 SER B N 1
ATOM 2348 C CA . SER B 1 107 ? 1.615 1.212 5.723 1 96.12 107 SER B CA 1
ATOM 2349 C C . SER B 1 107 ? 1.327 -0.209 6.199 1 96.12 107 SER B C 1
ATOM 2351 O O . SER B 1 107 ? 2.242 -1.024 6.324 1 96.12 107 SER B O 1
ATOM 2353 N N . LYS B 1 108 ? 0.123 -0.474 6.492 1 96.5 108 LYS B N 1
ATOM 2354 C CA . LYS B 1 108 ? -0.274 -1.805 6.941 1 96.5 108 LYS B CA 1
ATOM 2355 C C . LYS B 1 108 ? -0.815 -2.639 5.785 1 96.5 108 LYS B C 1
ATOM 2357 O O . LYS B 1 108 ? -1.833 -2.289 5.184 1 96.5 108 LYS B O 1
ATOM 2362 N N . ALA B 1 109 ? -0.126 -3.658 5.41 1 96.5 109 ALA B N 1
ATOM 2363 C CA . ALA B 1 109 ? -0.594 -4.613 4.41 1 96.5 109 ALA B CA 1
ATOM 2364 C C . ALA B 1 109 ? -1.146 -5.871 5.066 1 96.5 109 ALA B C 1
ATOM 2366 O O . ALA B 1 109 ? -0.521 -6.434 5.973 1 96.5 109 ALA B O 1
ATOM 2367 N N . ILE B 1 110 ? -2.318 -6.297 4.543 1 94.56 110 ILE B N 1
ATOM 2368 C CA . ILE B 1 110 ? -2.924 -7.496 5.113 1 94.56 110 ILE B CA 1
ATOM 2369 C C . ILE B 1 110 ? -3.332 -8.445 3.99 1 94.56 110 ILE B C 1
ATOM 2371 O O . ILE B 1 110 ? -3.514 -8.031 2.846 1 94.56 110 ILE B O 1
ATOM 2375 N N . VAL B 1 111 ? -3.4 -9.727 4.312 1 91.69 111 VAL B N 1
ATOM 2376 C CA . VAL B 1 111 ? -4.012 -10.75 3.477 1 91.69 111 VAL B CA 1
ATOM 2377 C C . VAL B 1 111 ? -5.129 -11.445 4.246 1 91.69 111 VAL B C 1
ATOM 2379 O O . VAL B 1 111 ? -5 -11.703 5.445 1 91.69 111 VAL B O 1
ATOM 2382 N N . CYS B 1 112 ? -6.207 -11.609 3.57 1 88.12 112 CYS B N 1
ATOM 2383 C CA . CYS B 1 112 ? -7.316 -12.328 4.191 1 88.12 112 CYS B CA 1
ATOM 2384 C C . CYS B 1 112 ? -7.219 -13.82 3.928 1 88.12 112 CYS B C 1
ATOM 2386 O O . CYS B 1 112 ? -7 -14.242 2.791 1 88.12 112 CYS B O 1
ATOM 2388 N N . ARG B 1 113 ? -7.348 -14.594 5.051 1 83.94 113 ARG B N 1
ATOM 2389 C CA . ARG B 1 113 ? -7.297 -16.047 4.941 1 83.94 113 ARG B CA 1
ATOM 2390 C C . ARG B 1 113 ? -8.547 -16.688 5.539 1 83.94 113 ARG B C 1
ATOM 2392 O O . ARG B 1 113 ? -9.039 -16.234 6.578 1 83.94 113 ARG B O 1
ATOM 2399 N N . LYS B 1 114 ? -8.938 -17.688 4.832 1 77.75 114 LYS B N 1
ATOM 2400 C CA . LYS B 1 114 ? -10.07 -18.453 5.348 1 77.75 114 LYS B CA 1
ATOM 2401 C C . LYS B 1 114 ? -9.695 -19.188 6.633 1 77.75 114 LYS B C 1
ATOM 2403 O O . LYS B 1 114 ? -8.609 -19.75 6.738 1 77.75 114 LYS B O 1
ATOM 2408 N N . LYS B 1 115 ? -10.625 -19.031 7.555 1 76.62 115 LYS B N 1
ATOM 2409 C CA . LYS B 1 115 ? -10.555 -19.828 8.773 1 76.62 115 LYS B CA 1
ATOM 2410 C C . LYS B 1 115 ? -11.82 -20.656 8.961 1 76.62 115 LYS B C 1
ATOM 2412 O O . LYS B 1 115 ? -12.766 -20.562 8.172 1 76.62 115 LYS B O 1
ATOM 2417 N N . ASP B 1 116 ? -11.68 -21.562 9.938 1 72.69 116 ASP B N 1
ATOM 2418 C CA . ASP B 1 116 ? -12.82 -22.406 10.227 1 72.69 116 ASP B CA 1
ATOM 2419 C C . ASP B 1 116 ? -14.094 -21.594 10.422 1 72.69 116 ASP B C 1
ATOM 2421 O O . ASP B 1 116 ? -15.156 -21.938 9.914 1 72.69 116 ASP B O 1
ATOM 2425 N N . ASP B 1 117 ? -13.812 -20.547 11.172 1 70.94 117 ASP B N 1
ATOM 2426 C CA . ASP B 1 117 ? -14.961 -19.672 11.43 1 70.94 117 ASP B CA 1
ATOM 2427 C C . ASP B 1 117 ? -14.766 -18.312 10.781 1 70.94 117 ASP B C 1
ATOM 2429 O O . ASP B 1 117 ? -14.43 -17.328 11.461 1 70.94 117 ASP B O 1
ATOM 2433 N N . GLY B 1 118 ? -14.891 -18.297 9.453 1 75.31 118 GLY B N 1
ATOM 2434 C CA . GLY B 1 118 ? -14.828 -17 8.82 1 75.31 118 GLY B CA 1
ATOM 2435 C C . GLY B 1 118 ? -13.484 -16.688 8.203 1 75.31 118 GLY B C 1
ATOM 2436 O O . GLY B 1 118 ? -12.938 -17.5 7.449 1 75.31 118 GLY B O 1
ATOM 2437 N N . PHE B 1 119 ? -13.031 -15.391 8.383 1 78.69 119 PHE B N 1
ATOM 2438 C CA . PHE B 1 119 ? -11.766 -14.969 7.805 1 78.69 119 PHE B CA 1
ATOM 2439 C C . PHE B 1 119 ? -10.891 -14.281 8.852 1 78.69 119 PHE B C 1
ATOM 2441 O O . PHE B 1 119 ? -11.398 -13.742 9.828 1 78.69 119 PHE B O 1
ATOM 2448 N N . SER B 1 120 ? -9.68 -14.555 8.656 1 84.06 120 SER B N 1
ATOM 2449 C CA . SER B 1 120 ? -8.711 -13.812 9.453 1 84.06 120 SER B CA 1
ATOM 2450 C C . SER B 1 120 ? -7.809 -12.953 8.578 1 84.06 120 SER B C 1
ATOM 2452 O O . SER B 1 120 ? -7.496 -13.328 7.441 1 84.06 120 SER B O 1
ATOM 2454 N N . SER B 1 121 ? -7.496 -11.766 9.141 1 88.81 121 SER B N 1
ATOM 2455 C CA . SER B 1 121 ? -6.523 -10.906 8.484 1 88.81 121 SER B CA 1
ATOM 2456 C C . SER B 1 121 ? -5.125 -11.117 9.047 1 88.81 121 SER B C 1
ATOM 2458 O O . SER B 1 121 ? -4.938 -11.133 10.266 1 88.81 121 SER B O 1
ATOM 2460 N N . ILE B 1 122 ? -4.234 -11.383 8.164 1 92.25 122 ILE B N 1
ATOM 2461 C CA . ILE B 1 122 ? -2.836 -11.508 8.555 1 92.25 122 ILE B CA 1
ATOM 2462 C C . ILE B 1 122 ? -2.062 -10.273 8.109 1 92.25 122 ILE B C 1
ATOM 2464 O O . ILE B 1 122 ? -2.064 -9.922 6.926 1 92.25 122 ILE B O 1
ATOM 2468 N N . GLU B 1 123 ? -1.473 -9.641 9.078 1 95.44 123 GLU B N 1
ATOM 2469 C CA . GLU B 1 123 ? -0.652 -8.477 8.75 1 95.44 123 GLU B CA 1
ATOM 2470 C C . GLU B 1 123 ? 0.702 -8.898 8.188 1 95.44 123 GLU B C 1
ATOM 2472 O O . GLU B 1 123 ? 1.382 -9.75 8.758 1 95.44 123 GLU B O 1
ATOM 2477 N N . LEU B 1 124 ? 1.092 -8.195 7.129 1 96.69 124 LEU B N 1
ATOM 2478 C CA . LEU B 1 124 ? 2.275 -8.625 6.395 1 96.69 124 LEU B CA 1
ATOM 2479 C C . LEU B 1 124 ? 3.398 -7.602 6.527 1 96.69 124 LEU B C 1
ATOM 2481 O O . LEU B 1 124 ? 4.48 -7.785 5.965 1 96.69 124 LEU B O 1
ATOM 2485 N N . THR B 1 125 ? 3.141 -6.477 7.242 1 98.12 125 THR B N 1
ATOM 2486 C CA . THR B 1 125 ? 4.145 -5.43 7.371 1 98.12 125 THR B CA 1
ATOM 2487 C C . THR B 1 125 ? 4.445 -5.141 8.836 1 98.12 125 THR B C 1
ATOM 2489 O O . THR B 1 125 ? 3.705 -5.574 9.727 1 98.12 125 THR B O 1
ATOM 2492 N N . VAL B 1 126 ? 5.555 -4.531 9.031 1 98.12 126 VAL B N 1
ATOM 2493 C CA . VAL B 1 126 ? 5.953 -4.008 10.336 1 98.12 126 VAL B CA 1
ATOM 2494 C C . VAL B 1 126 ? 5.891 -2.484 10.32 1 98.12 126 VAL B C 1
ATOM 2496 O O . VAL B 1 126 ? 6.305 -1.849 9.344 1 98.12 126 VAL B O 1
ATOM 2499 N N . ASP B 1 127 ? 5.43 -1.929 11.383 1 97.5 127 ASP B N 1
ATOM 2500 C CA . ASP B 1 127 ? 5.30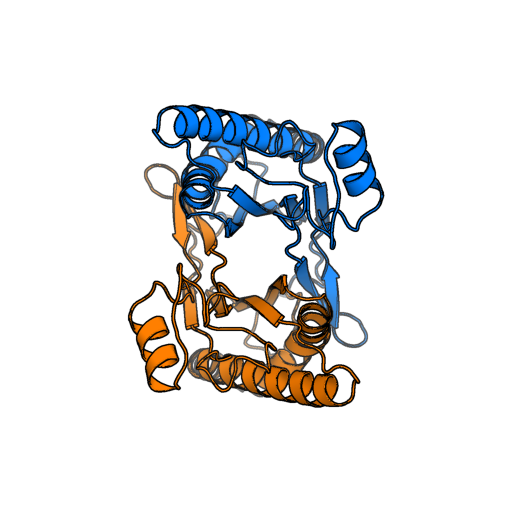5 -0.477 11.461 1 97.5 127 ASP B CA 1
ATOM 2501 C C . ASP B 1 127 ? 6.66 0.18 11.719 1 97.5 127 ASP B C 1
ATOM 2503 O O . ASP B 1 127 ? 7.359 -0.182 12.664 1 97.5 127 ASP B O 1
ATOM 2507 N N . HIS B 1 128 ? 6.973 1.162 10.906 1 98.56 128 HIS B N 1
ATOM 2508 C CA . HIS B 1 128 ? 8.195 1.939 11.078 1 98.56 128 HIS B CA 1
ATOM 2509 C C . HIS B 1 128 ? 7.883 3.408 11.344 1 98.56 128 HIS B C 1
ATOM 2511 O O . HIS B 1 128 ? 7.965 4.238 10.438 1 98.56 128 HIS B O 1
ATOM 2517 N N . ASN B 1 129 ? 7.645 3.732 12.594 1 96.81 129 ASN B N 1
ATOM 2518 C CA . ASN B 1 129 ? 7.461 5.121 13.008 1 96.81 129 ASN B CA 1
ATOM 2519 C C . ASN B 1 129 ? 8.07 5.383 14.375 1 96.81 129 ASN B C 1
ATOM 2521 O O . ASN B 1 129 ? 8.344 4.445 15.133 1 96.81 129 ASN B O 1
ATOM 2525 N N . PRO B 1 130 ? 8.25 6.621 14.75 1 97.56 130 PRO B N 1
ATOM 2526 C CA . PRO B 1 130 ? 9.023 6.969 15.945 1 97.56 130 PRO B CA 1
ATOM 2527 C C . PRO B 1 130 ? 8.289 6.621 17.234 1 97.56 130 PRO B C 1
ATOM 2529 O O . PRO B 1 130 ? 8.883 6.691 18.328 1 97.56 130 PRO B O 1
ATOM 2532 N N . THR B 1 131 ? 7.012 6.254 17.172 1 95.81 131 THR B N 1
ATOM 2533 C CA . THR B 1 131 ? 6.309 5.848 18.375 1 95.81 131 THR B CA 1
ATOM 2534 C C . THR B 1 131 ? 6.738 4.449 18.812 1 95.81 131 THR B C 1
ATOM 2536 O O . THR B 1 131 ? 6.531 4.055 19.953 1 95.81 131 THR B O 1
ATOM 2539 N N . ILE B 1 132 ? 7.312 3.678 17.922 1 97.06 132 ILE B N 1
ATOM 2540 C CA . ILE B 1 132 ? 7.863 2.359 18.219 1 97.06 132 ILE B CA 1
ATOM 2541 C C . ILE B 1 132 ? 9.195 2.51 18.953 1 97.06 132 ILE B C 1
ATOM 2543 O O . ILE B 1 132 ? 10.078 3.238 18.5 1 97.06 132 ILE B O 1
ATOM 2547 N N . TYR B 1 133 ? 9.336 1.816 19.953 1 97.69 133 TYR B N 1
ATOM 2548 C CA . TYR B 1 133 ? 10.461 1.995 20.859 1 97.69 133 TYR B CA 1
ATOM 2549 C C . TYR B 1 133 ? 11.789 1.884 20.125 1 97.69 133 TYR B C 1
ATOM 2551 O O . TYR B 1 133 ? 12.617 2.799 20.172 1 97.69 133 TYR B O 1
ATOM 2559 N N . ASP B 1 134 ? 12.031 0.794 19.422 1 98.19 134 ASP B N 1
ATOM 2560 C CA . ASP B 1 134 ? 13.312 0.564 18.766 1 98.19 134 ASP B CA 1
ATOM 2561 C C . ASP B 1 134 ? 13.578 1.629 17.703 1 98.19 134 ASP B C 1
ATOM 2563 O O . ASP B 1 134 ? 14.727 2.041 17.5 1 98.19 134 ASP B O 1
ATOM 2567 N N . GLU B 1 135 ? 12.594 2.09 17.047 1 98.56 135 GLU B N 1
ATOM 2568 C CA . GLU B 1 135 ? 12.727 3.148 16.047 1 98.56 135 GLU B CA 1
ATOM 2569 C C . GLU B 1 135 ? 13.109 4.473 16.688 1 98.56 135 GLU B C 1
ATOM 2571 O O . GLU B 1 135 ? 14.023 5.156 16.234 1 98.56 135 GLU B O 1
ATOM 2576 N N . ARG B 1 136 ? 12.398 4.742 17.75 1 98.38 136 ARG B N 1
ATOM 2577 C CA . ARG B 1 136 ? 12.648 5.973 18.5 1 98.38 136 ARG B CA 1
ATOM 2578 C C . ARG B 1 136 ? 14.07 6 19.031 1 98.38 136 ARG B C 1
ATOM 2580 O O . ARG B 1 136 ? 14.766 7.016 18.938 1 98.38 136 ARG B O 1
ATOM 2587 N N . MET B 1 137 ? 14.516 4.883 19.547 1 98.62 137 MET B N 1
ATOM 2588 C CA . MET B 1 137 ? 15.859 4.793 20.125 1 98.62 137 MET B CA 1
ATOM 2589 C C . MET B 1 137 ? 16.922 5.023 19.047 1 98.62 137 MET B C 1
ATOM 2591 O O . MET B 1 137 ? 17.906 5.723 19.297 1 98.62 137 MET B O 1
ATOM 2595 N N . ARG B 1 138 ? 16.688 4.422 17.938 1 98.56 138 ARG B N 1
ATOM 2596 C CA . ARG B 1 138 ? 17.625 4.602 16.844 1 98.56 138 ARG B CA 1
ATOM 2597 C C . ARG B 1 138 ? 17.719 6.066 16.438 1 98.56 138 ARG B C 1
ATOM 2599 O O . ARG B 1 138 ? 18.812 6.594 16.234 1 98.56 138 ARG B O 1
ATOM 2606 N N . ILE B 1 139 ? 16.578 6.762 16.328 1 98.62 139 ILE B N 1
ATOM 2607 C CA . ILE B 1 139 ? 16.516 8.164 15.93 1 98.62 139 ILE B CA 1
ATOM 2608 C C . ILE B 1 139 ? 17.234 9.031 16.953 1 98.62 139 ILE B C 1
ATOM 2610 O O . ILE B 1 139 ? 18.047 9.875 16.594 1 98.62 139 ILE B O 1
ATOM 2614 N N . GLN B 1 140 ? 16.984 8.75 18.188 1 98.38 140 GLN B N 1
ATOM 2615 C CA . GLN B 1 140 ? 17.562 9.555 19.25 1 98.38 140 GLN B CA 1
ATOM 2616 C C . GLN B 1 140 ? 19.062 9.312 19.375 1 98.38 140 GLN B C 1
ATOM 2618 O O . GLN B 1 140 ? 19.828 10.258 19.578 1 98.38 140 GLN B O 1
ATOM 2623 N N . LYS B 1 141 ? 19.469 8.094 19.25 1 98.44 141 LYS B N 1
ATOM 2624 C CA . LYS B 1 141 ? 20.891 7.762 19.312 1 98.44 141 LYS B CA 1
ATOM 2625 C C . LYS B 1 141 ? 21.656 8.461 18.188 1 98.44 141 LYS B C 1
ATOM 2627 O O . LYS B 1 141 ? 22.828 8.812 18.359 1 98.44 141 LYS B O 1
ATOM 2632 N N . ALA B 1 142 ? 20.953 8.758 17.125 1 98.31 142 ALA B N 1
ATOM 2633 C CA . ALA B 1 142 ? 21.594 9.398 15.977 1 98.31 142 ALA B CA 1
ATOM 2634 C C . ALA B 1 142 ? 21.531 10.922 16.094 1 98.31 142 ALA B C 1
ATOM 2636 O O . ALA B 1 142 ? 22 11.641 15.211 1 98.31 142 ALA B O 1
ATOM 2637 N N . GLY B 1 143 ? 20.891 11.367 17.156 1 98 143 GLY B N 1
ATOM 2638 C CA . GLY B 1 143 ? 20.875 12.797 17.391 1 98 143 GLY B CA 1
ATOM 2639 C C . GLY B 1 143 ? 19.562 13.445 16.984 1 98 143 GLY B C 1
ATOM 2640 O O . GLY B 1 143 ? 19.422 14.672 17.047 1 98 143 GLY B O 1
ATOM 2641 N N . GLY B 1 144 ? 18.656 12.641 16.484 1 98.12 144 GLY B N 1
ATOM 2642 C CA . GLY B 1 144 ? 17.328 13.164 16.156 1 98.12 144 GLY B CA 1
ATOM 2643 C C . GLY B 1 144 ? 16.422 13.273 17.359 1 98.12 144 GLY B C 1
ATOM 2644 O O . GLY B 1 144 ? 16.766 12.789 18.453 1 98.12 144 GLY B O 1
ATOM 2645 N N . THR B 1 145 ? 15.32 14.023 17.141 1 98.25 145 THR B N 1
ATOM 2646 C CA . THR B 1 145 ? 14.289 14.125 18.172 1 98.25 145 THR B CA 1
ATOM 2647 C C . THR B 1 145 ? 12.969 13.547 17.672 1 98.25 145 THR B C 1
ATOM 2649 O O . THR B 1 145 ? 12.766 13.391 16.469 1 98.25 145 THR B O 1
ATOM 2652 N N . VAL B 1 146 ? 12.242 13.141 18.656 1 97.81 146 VAL B N 1
ATOM 2653 C CA . VAL B 1 146 ? 10.898 12.664 18.359 1 97.81 146 VAL B CA 1
ATOM 2654 C C . VAL B 1 146 ? 9.867 13.57 19.047 1 97.81 146 VAL B C 1
ATOM 2656 O O . VAL B 1 146 ? 9.867 13.703 20.266 1 97.81 146 VAL B O 1
ATOM 2659 N N . ARG B 1 147 ? 9.141 14.266 18.188 1 96.19 147 ARG B N 1
ATOM 2660 C CA . ARG B 1 147 ? 8.086 15.148 18.672 1 96.19 147 ARG B CA 1
ATOM 2661 C C . ARG B 1 147 ? 6.75 14.797 18.016 1 96.19 147 ARG B C 1
ATOM 2663 O O . ARG B 1 147 ? 6.641 14.75 16.797 1 96.19 147 ARG B O 1
ATOM 2670 N N . ASP B 1 148 ? 5.66 14.5 18.781 1 93 148 ASP B N 1
ATOM 2671 C CA . ASP B 1 148 ? 4.324 14.156 18.297 1 93 148 ASP B CA 1
ATOM 2672 C C . ASP B 1 148 ? 4.375 13 17.312 1 93 148 ASP B C 1
ATOM 2674 O O . ASP B 1 148 ? 3.756 13.055 16.25 1 93 148 ASP B O 1
ATOM 2678 N N . GLY B 1 149 ? 5.262 12.094 17.625 1 93.56 149 GLY B N 1
ATOM 2679 C CA . GLY B 1 149 ? 5.355 10.883 16.828 1 93.56 149 GLY B CA 1
ATOM 2680 C C . GLY B 1 149 ? 6.094 11.086 15.516 1 93.56 149 GLY B C 1
ATOM 2681 O O . GLY B 1 149 ? 6.027 10.234 14.625 1 93.56 149 GLY B O 1
ATOM 2682 N N . ARG B 1 150 ? 6.816 12.195 15.5 1 96.38 150 ARG B N 1
ATOM 2683 C CA . ARG B 1 150 ? 7.492 12.547 14.258 1 96.38 150 ARG B CA 1
ATOM 2684 C C . ARG B 1 150 ? 8.984 12.75 14.484 1 96.38 150 ARG B C 1
ATOM 2686 O O . ARG B 1 150 ? 9.398 13.258 15.531 1 96.38 150 ARG B O 1
ATOM 2693 N N . VAL B 1 151 ? 9.75 12.359 13.469 1 98 151 VAL B N 1
ATOM 2694 C CA . VAL B 1 151 ? 11.172 12.672 13.492 1 98 151 VAL B CA 1
ATOM 2695 C C . VAL B 1 151 ? 11.375 14.18 13.367 1 98 151 VAL B C 1
ATOM 2697 O O . VAL B 1 151 ? 10.93 14.797 12.398 1 98 151 VAL B O 1
ATOM 2700 N N . ASN B 1 152 ? 11.922 14.789 14.398 1 97.56 152 ASN B N 1
ATOM 2701 C CA . ASN B 1 152 ? 12.133 16.234 14.484 1 97.56 152 ASN B CA 1
ATOM 2702 C C . ASN B 1 152 ? 10.828 17 14.336 1 97.56 152 ASN B C 1
ATOM 2704 O O . ASN B 1 152 ? 10.828 18.141 13.883 1 97.56 152 ASN B O 1
ATOM 2708 N N . GLY B 1 153 ? 9.781 16.312 14.516 1 95.75 153 GLY B N 1
ATOM 2709 C CA . GLY B 1 153 ? 8.469 16.938 14.406 1 95.75 153 GLY B CA 1
ATOM 2710 C C . GLY B 1 153 ? 8 17.094 12.969 1 95.75 153 GLY B C 1
ATOM 2711 O O . GLY B 1 153 ? 7.051 17.828 12.695 1 95.75 153 GLY B O 1
ATOM 2712 N N . ILE B 1 154 ? 8.703 16.406 12.094 1 94.44 154 ILE B N 1
ATOM 2713 C CA . ILE B 1 154 ? 8.453 16.719 10.688 1 94.44 154 ILE B CA 1
ATOM 2714 C C . ILE B 1 154 ? 7.875 15.5 9.984 1 94.44 154 ILE B C 1
ATOM 2716 O O . ILE B 1 154 ? 6.758 15.547 9.461 1 94.44 154 ILE B O 1
ATOM 2720 N N . ILE B 1 155 ? 8.523 14.383 10.07 1 95.38 155 ILE B N 1
ATOM 2721 C CA . ILE B 1 155 ? 8.062 13.25 9.273 1 95.38 155 ILE B CA 1
ATOM 2722 C C . ILE B 1 155 ? 7.621 12.109 10.188 1 95.38 155 ILE B C 1
ATOM 2724 O O . ILE B 1 155 ? 8.211 11.898 11.25 1 95.38 155 ILE B O 1
ATOM 2728 N N . GLU B 1 156 ? 6.664 11.359 9.68 1 94.31 156 GLU B N 1
ATOM 2729 C CA . GLU B 1 156 ? 5.996 10.367 10.523 1 94.31 156 GLU B CA 1
ATOM 2730 C C . GLU B 1 156 ? 6.637 8.992 10.383 1 94.31 156 GLU B C 1
ATOM 2732 O O . GLU B 1 156 ? 6.383 8.094 11.188 1 94.31 156 GLU B O 1
ATOM 2737 N N . VAL B 1 157 ? 7.508 8.766 9.359 1 97.94 157 VAL B N 1
ATOM 2738 C CA . VAL B 1 157 ? 8.086 7.441 9.141 1 97.94 157 VAL B CA 1
ATOM 2739 C C . VAL B 1 157 ? 9.547 7.438 9.57 1 97.94 157 VAL B C 1
ATOM 2741 O O . VAL B 1 157 ? 10.25 8.445 9.438 1 97.94 157 VAL B O 1
ATOM 2744 N N . SER B 1 158 ? 9.977 6.281 10.055 1 98.81 158 SER B N 1
ATOM 2745 C CA . SER B 1 158 ? 11.352 6.148 10.531 1 98.81 158 SER B CA 1
ATOM 2746 C C . SER B 1 158 ? 12.211 5.375 9.547 1 98.81 158 SER B C 1
ATOM 2748 O O . SER B 1 158 ? 13.438 5.332 9.68 1 98.81 158 SER B O 1
ATOM 2750 N N . ARG B 1 159 ? 11.625 4.734 8.625 1 98.94 159 ARG B N 1
ATOM 2751 C CA . ARG B 1 159 ? 12.336 4.066 7.535 1 98.94 159 ARG B CA 1
ATOM 2752 C C . ARG B 1 159 ? 11.703 4.402 6.184 1 98.94 159 ARG B C 1
ATOM 2754 O O . ARG B 1 159 ? 10.477 4.445 6.059 1 98.94 159 ARG B O 1
ATOM 2761 N N . SER B 1 160 ? 12.562 4.777 5.234 1 98.88 160 SER B N 1
ATOM 2762 C CA . SER B 1 160 ? 12.094 5.223 3.926 1 98.88 160 SER B CA 1
ATOM 2763 C C . SER B 1 160 ? 13.227 5.191 2.898 1 98.88 160 SER B C 1
ATOM 2765 O O . SER B 1 160 ? 14.391 5.02 3.258 1 98.88 160 SER B O 1
ATOM 2767 N N . ILE B 1 161 ? 12.844 5.219 1.651 1 98.94 161 ILE B N 1
ATOM 2768 C CA . ILE B 1 161 ? 13.781 5.59 0.598 1 98.94 161 ILE B CA 1
ATOM 2769 C C . ILE B 1 161 ? 13.758 7.105 0.398 1 98.94 161 ILE B C 1
ATOM 2771 O O . ILE B 1 161 ? 12.688 7.719 0.385 1 98.94 161 ILE B O 1
ATOM 2775 N N . GLY B 1 162 ? 14.945 7.699 0.236 1 98.88 162 GLY B N 1
ATOM 2776 C CA . GLY B 1 162 ? 15.016 9.148 0.165 1 98.88 162 GLY B CA 1
ATOM 2777 C C . GLY B 1 162 ? 15.102 9.812 1.528 1 98.88 162 GLY B C 1
ATOM 2778 O O . GLY B 1 162 ? 15.812 9.328 2.414 1 98.88 162 GLY B O 1
ATOM 2779 N N . ASP B 1 163 ? 14.523 11.023 1.621 1 98.62 163 ASP B N 1
ATOM 2780 C CA . ASP B 1 163 ? 14.539 11.758 2.883 1 98.62 163 ASP B CA 1
ATOM 2781 C C . ASP B 1 163 ? 15.961 12 3.363 1 98.62 163 ASP B C 1
ATOM 2783 O O . ASP B 1 163 ? 16.281 11.773 4.535 1 98.62 163 ASP B O 1
ATOM 2787 N N . GLY B 1 164 ? 16.703 12.508 2.414 1 98.56 164 GLY B N 1
ATOM 2788 C CA . GLY B 1 164 ? 18.109 12.695 2.701 1 98.56 164 GLY B CA 1
ATOM 2789 C C . GLY B 1 164 ? 18.359 13.523 3.949 1 98.56 164 GLY B C 1
ATOM 2790 O O . GLY B 1 164 ? 19.297 13.25 4.703 1 98.56 164 GLY B O 1
ATOM 2791 N N . GLN B 1 165 ? 17.562 14.469 4.234 1 97.62 165 GLN B N 1
ATOM 2792 C CA . GLN B 1 165 ? 17.75 15.406 5.34 1 97.62 165 GLN B CA 1
ATOM 2793 C C . GLN B 1 165 ? 17.562 14.711 6.684 1 97.62 165 GLN B C 1
ATOM 2795 O O . GLN B 1 165 ? 17.938 15.242 7.727 1 97.62 165 GLN B O 1
ATOM 2800 N N . PHE B 1 166 ? 17.031 13.5 6.66 1 98.44 166 PHE B N 1
ATOM 2801 C CA . PHE B 1 166 ? 16.734 12.836 7.922 1 98.44 166 PHE B CA 1
ATOM 2802 C C . PHE B 1 166 ? 17.641 11.617 8.109 1 98.44 166 PHE B C 1
ATOM 2804 O O . PHE B 1 166 ? 17.594 10.953 9.148 1 98.44 166 PHE B O 1
ATOM 2811 N N . LYS B 1 167 ? 18.469 11.344 7.086 1 98.44 167 LYS B N 1
ATOM 2812 C CA . LYS B 1 167 ? 19.328 10.172 7.172 1 98.44 167 LYS B CA 1
ATOM 2813 C C . LYS B 1 167 ? 20.359 10.328 8.289 1 98.44 167 LYS B C 1
ATOM 2815 O O . LYS B 1 167 ? 20.719 9.352 8.953 1 98.44 167 LYS B O 1
ATOM 2820 N N . THR B 1 168 ? 20.719 11.531 8.57 1 97.62 168 THR B N 1
ATOM 2821 C CA . THR B 1 168 ? 21.672 11.789 9.641 1 97.62 168 THR B CA 1
ATOM 2822 C C . THR B 1 168 ? 20.984 11.75 11 1 97.62 168 THR B C 1
ATOM 2824 O O . THR B 1 168 ? 21.656 11.758 12.039 1 97.62 168 THR B O 1
ATOM 2827 N N . HIS B 1 169 ? 19.688 11.68 10.961 1 98.12 169 HIS B N 1
ATOM 2828 C CA . HIS B 1 169 ? 18.938 11.656 12.211 1 98.12 169 HIS B CA 1
ATOM 2829 C C . HIS B 1 169 ? 18.281 10.297 12.43 1 98.12 169 HIS B C 1
ATOM 2831 O O . HIS B 1 169 ? 17.203 10.211 13.039 1 98.12 169 HIS B O 1
ATOM 2837 N N . GLY B 1 170 ? 18.719 9.266 11.805 1 98.25 170 GLY B N 1
ATOM 2838 C CA . GLY B 1 170 ? 18.344 7.91 12.172 1 98.25 170 GLY B CA 1
ATOM 2839 C C . GLY B 1 170 ? 17.297 7.309 11.25 1 98.25 170 GLY B C 1
ATOM 2840 O O . GLY B 1 170 ? 16.906 6.152 11.414 1 98.25 170 GLY B O 1
ATOM 2841 N N . VAL B 1 171 ? 16.828 8.102 10.266 1 98.81 171 VAL B N 1
ATOM 2842 C CA . VAL B 1 171 ? 15.953 7.5 9.258 1 98.81 171 VAL B CA 1
ATOM 2843 C C . VAL B 1 171 ? 16.766 6.586 8.352 1 98.81 171 VAL B C 1
ATOM 2845 O O . VAL B 1 171 ? 17.828 6.98 7.84 1 98.81 171 VAL B O 1
ATOM 2848 N N . THR B 1 172 ? 16.266 5.344 8.164 1 98.81 172 THR B N 1
ATOM 2849 C CA . THR B 1 172 ? 17.031 4.363 7.41 1 98.81 172 THR B CA 1
ATOM 2850 C C . THR B 1 172 ? 16.188 3.77 6.281 1 98.81 172 THR B C 1
ATOM 2852 O O . THR B 1 172 ? 15.016 4.105 6.133 1 98.81 172 THR B O 1
ATOM 2855 N N . CYS B 1 173 ? 16.891 2.961 5.484 1 98.88 173 CYS B N 1
ATOM 2856 C CA . CYS B 1 173 ? 16.203 2.283 4.395 1 98.88 173 CYS B CA 1
ATOM 2857 C C . CYS B 1 173 ? 16.297 0.771 4.543 1 98.88 173 CYS B C 1
ATOM 2859 O O . CYS B 1 173 ? 16.25 0.041 3.553 1 98.88 173 CYS B O 1
ATOM 2861 N N . ILE B 1 174 ? 16.484 0.325 5.785 1 98.88 174 ILE B N 1
ATOM 2862 C CA . ILE B 1 174 ? 16.578 -1.105 6.059 1 98.88 174 ILE B CA 1
ATOM 2863 C C . ILE B 1 174 ? 15.18 -1.68 6.266 1 98.88 174 ILE B C 1
ATOM 2865 O O . ILE B 1 174 ? 14.461 -1.274 7.188 1 98.88 174 ILE B O 1
ATOM 2869 N N . PRO B 1 175 ? 14.812 -2.701 5.48 1 98.81 175 PRO B N 1
ATOM 2870 C CA . PRO B 1 175 ? 13.438 -3.207 5.586 1 98.81 175 PRO B CA 1
ATOM 2871 C C . PRO B 1 175 ? 13.297 -4.316 6.625 1 98.81 175 PRO B C 1
ATOM 2873 O O . PRO B 1 175 ? 14.297 -4.902 7.051 1 98.81 175 PRO B O 1
ATOM 2876 N N . ASP B 1 176 ? 12.102 -4.473 7.121 1 98.81 176 ASP B N 1
ATOM 2877 C CA . ASP B 1 176 ? 11.688 -5.742 7.707 1 98.81 176 ASP B CA 1
ATOM 2878 C C . ASP B 1 176 ? 11.023 -6.641 6.664 1 98.81 176 ASP B C 1
ATOM 2880 O O . ASP B 1 176 ? 10.523 -6.156 5.645 1 98.81 176 ASP B O 1
ATOM 2884 N N . MET B 1 177 ? 11.141 -7.945 6.934 1 98.44 177 MET B N 1
ATOM 2885 C CA . MET B 1 177 ? 10.57 -8.906 5.988 1 98.44 177 MET B CA 1
ATOM 2886 C C . MET B 1 177 ? 9.719 -9.945 6.711 1 98.44 177 MET B C 1
ATOM 2888 O O . MET B 1 177 ? 10.062 -10.367 7.82 1 98.44 177 MET B O 1
ATOM 2892 N N . LYS B 1 178 ? 8.633 -10.328 6.078 1 98 178 LYS B N 1
ATOM 2893 C CA . LYS B 1 178 ? 7.789 -11.43 6.531 1 98 178 LYS B CA 1
ATOM 2894 C C . LYS B 1 178 ? 7.551 -12.438 5.41 1 98 178 LYS B C 1
ATOM 2896 O O . LYS B 1 178 ? 7.52 -12.07 4.234 1 98 178 LYS B O 1
ATOM 2901 N N . LYS B 1 179 ? 7.469 -13.648 5.809 1 97 179 LYS B N 1
ATOM 2902 C CA . LYS B 1 179 ? 7.117 -14.727 4.895 1 97 179 LYS B CA 1
ATOM 2903 C C . LYS B 1 179 ? 5.754 -15.32 5.238 1 97 179 LYS B C 1
ATOM 2905 O O . LYS B 1 179 ? 5.43 -15.516 6.41 1 97 179 LYS B O 1
ATOM 2910 N N . LEU B 1 180 ? 4.949 -15.523 4.23 1 93.75 180 LEU B N 1
ATOM 2911 C CA . LEU B 1 180 ? 3.678 -16.219 4.379 1 93.75 180 LEU B CA 1
ATOM 2912 C C . LEU B 1 180 ? 3.574 -17.375 3.385 1 93.75 180 LEU B C 1
ATOM 2914 O O . LEU B 1 180 ? 3.637 -17.156 2.172 1 93.75 180 LEU B O 1
ATOM 2918 N N . THR B 1 181 ? 3.434 -18.562 3.912 1 92 181 THR B N 1
ATOM 2919 C CA . THR B 1 181 ? 3.244 -19.734 3.055 1 92 181 THR B CA 1
ATOM 2920 C C . THR B 1 181 ? 1.793 -19.828 2.592 1 92 181 THR B C 1
ATOM 2922 O O . THR B 1 181 ? 0.868 -19.703 3.395 1 92 181 THR B O 1
ATOM 2925 N N . ILE B 1 182 ? 1.694 -20 1.302 1 83.69 182 ILE B N 1
ATOM 2926 C CA . ILE B 1 182 ? 0.356 -20.141 0.74 1 83.69 182 ILE B CA 1
ATOM 2927 C C . ILE B 1 182 ? -0.102 -21.594 0.869 1 83.69 182 ILE B C 1
ATOM 2929 O O . ILE B 1 182 ? 0.63 -22.516 0.506 1 83.69 182 ILE B O 1
ATOM 2933 N N . THR B 1 183 ? -1.188 -21.906 1.509 1 76.25 183 THR B N 1
ATOM 2934 C CA . THR B 1 183 ? -1.704 -23.25 1.732 1 76.25 183 THR B CA 1
ATOM 2935 C C . THR B 1 183 ? -2.928 -23.516 0.857 1 76.25 183 THR B C 1
ATOM 2937 O O . THR B 1 183 ? -3.494 -22.594 0.279 1 76.25 183 THR B O 1
ATOM 2940 N N . PRO B 1 184 ? -3.164 -24.969 0.718 1 63.62 184 PRO B N 1
ATOM 2941 C CA . PRO B 1 184 ? -4.395 -25.281 -0.008 1 63.62 184 PRO B CA 1
ATOM 2942 C C . PRO B 1 184 ? -5.609 -24.516 0.528 1 63.62 184 PRO B C 1
ATOM 2944 O O . PRO B 1 184 ? -6.574 -24.297 -0.207 1 63.62 184 PRO B O 1
ATOM 2947 N N . ASN B 1 185 ? -5.609 -24.422 1.84 1 57.72 185 ASN B N 1
ATOM 2948 C CA . ASN B 1 185 ? -6.691 -23.594 2.357 1 57.72 185 ASN B CA 1
ATOM 2949 C C . ASN B 1 185 ? -6.637 -22.188 1.773 1 57.72 185 ASN B C 1
ATOM 2951 O O . ASN B 1 185 ? -7.613 -21.438 1.861 1 57.72 185 ASN B O 1
ATOM 2955 N N . ASP B 1 186 ? -5.398 -22.203 1.253 1 55.56 186 ASP B N 1
ATOM 2956 C CA . ASP B 1 186 ? -5.27 -20.953 0.513 1 55.56 186 ASP B CA 1
ATOM 2957 C C . ASP B 1 186 ? -5.57 -21.156 -0.97 1 55.56 186 ASP B C 1
ATOM 2959 O O . ASP B 1 186 ? -5.824 -20.203 -1.695 1 55.56 186 ASP B O 1
ATOM 2963 N N . SER B 1 187 ? -5.316 -22.641 -1.478 1 42.25 187 SER B N 1
ATOM 2964 C CA . SER B 1 187 ? -5.266 -23.109 -2.857 1 42.25 187 SER B CA 1
ATOM 2965 C C . SER B 1 187 ? -6.664 -23.344 -3.416 1 42.25 187 SER B C 1
ATOM 2967 O O . SER B 1 187 ? -7.523 -23.922 -2.738 1 42.25 187 SER B O 1
ATOM 2969 N N . CYS B 1 188 ? -7.188 -22.609 -4.328 1 34.88 188 CYS B N 1
ATOM 2970 C CA . CYS B 1 188 ? -8.391 -22.953 -5.074 1 34.88 188 CYS B CA 1
ATOM 2971 C C . CYS B 1 188 ? -8.164 -24.188 -5.941 1 34.88 188 CYS B C 1
ATOM 2973 O O . CYS B 1 188 ? -9.039 -24.594 -6.703 1 34.88 188 CYS B O 1
ATOM 2975 N N . THR B 1 189 ? -6.961 -24.672 -6.359 1 30.48 189 THR B N 1
ATOM 2976 C CA . THR B 1 189 ? -6.992 -25.5 -7.562 1 30.48 189 THR B CA 1
ATOM 2977 C C . THR B 1 189 ? -7.48 -26.906 -7.242 1 30.48 189 THR B C 1
ATOM 2979 O O . THR B 1 189 ? -6.734 -27.719 -6.688 1 30.48 189 THR B O 1
ATOM 2982 N N . SER B 1 190 ? -8.43 -27.141 -6.457 1 28.39 190 SER B N 1
ATOM 2983 C CA . SER B 1 190 ? -8.758 -28.562 -6.477 1 28.39 190 SER B CA 1
ATOM 2984 C C . SER B 1 190 ? -9.188 -29.016 -7.871 1 28.39 190 SER B C 1
ATOM 2986 O O . SER B 1 190 ? -10.211 -28.578 -8.383 1 28.39 190 SER B O 1
ATOM 2988 N N . LEU B 1 191 ? -8.367 -29.047 -8.914 1 24.38 191 LEU B N 1
ATOM 2989 C CA . LEU B 1 191 ? -8.836 -29.938 -9.977 1 24.38 191 LEU B CA 1
ATOM 2990 C C . LEU B 1 191 ? -8.984 -31.359 -9.469 1 24.38 191 LEU B C 1
ATOM 2992 O O . LEU B 1 191 ? -8.055 -31.922 -8.867 1 24.38 191 LEU B O 1
ATOM 2996 N N . PRO B 1 192 ? -10.18 -31.797 -9.086 1 25.22 192 PRO B N 1
ATOM 2997 C CA . PRO B 1 192 ? -10.281 -33.25 -8.953 1 25.22 192 PRO B CA 1
ATOM 2998 C C . PRO B 1 192 ? -9.57 -34 -10.086 1 25.22 192 PRO B C 1
ATOM 3000 O O . PRO B 1 192 ? -9.461 -33.469 -11.195 1 25.22 192 PRO B O 1
ATOM 3003 N N . ASN B 1 193 ? -8.695 -34.969 -9.609 1 21.59 193 ASN B N 1
ATOM 3004 C CA . ASN B 1 193 ? -8.531 -36.125 -10.516 1 21.59 193 ASN B CA 1
ATOM 3005 C C . ASN B 1 193 ? -9.883 -36.688 -10.945 1 21.59 193 ASN B C 1
ATOM 3007 O O . ASN B 1 193 ? -10.797 -36.812 -10.125 1 21.59 193 ASN B O 1
#

Secondary structure (DSSP, 8-state):
-BSS----TT-S-EEEEEEE-EESSSHHHHHHHHHHHHHHHHHHTT-SSHHHHHHHHHHHHHHHHHHHHHHHHHHHTTSSSPP--EE-EEEEEEETTEEEEEEESS-EEEEEEEETTEEEEEE-----STTSHHHHHHHHHTT--EETTEETTTBS-SB-EE-HHHHTTT-B-PPEEEEEE--TTS-------/-BTT----TT-S-EEEEEEE-EESSSHHHHHHHHHHHHHHHHHHTT-SSHHHHHHHHHHHHHHHHHHHHHHHHHHHTTSSSPP--EE-EEEEEEETTEEEEEEESS-EEEEEEEETTEEEEEE-----STTSHHHHHHHHHTT--EETTEETTTBS-SB-EE-HHHHTTT-B-PPEEEEEE--TTS-------

Solvent-accessible surface area (backbone atoms only — not comparable to full-atom values): 19481 Å² total; per-residue (Å²): 73,16,16,44,70,58,86,43,91,82,58,52,25,20,29,39,35,37,36,25,47,46,39,78,47,61,60,35,31,52,50,46,67,68,42,49,61,59,52,49,45,62,63,59,50,70,54,92,48,60,69,65,42,63,73,38,42,66,58,52,53,34,52,47,40,44,52,49,27,52,51,50,44,58,56,25,63,74,37,90,73,59,57,58,18,17,15,30,39,40,37,40,36,38,50,60,56,30,39,38,24,40,32,29,12,58,53,44,33,35,38,36,32,55,45,96,82,54,68,42,75,44,75,50,48,65,79,24,26,39,75,40,65,73,49,31,50,47,16,43,74,41,69,28,48,76,37,97,46,7,50,69,55,70,39,57,54,35,20,30,39,46,32,60,88,36,45,69,29,40,37,35,48,69,54,53,76,40,78,44,76,60,42,63,72,17,38,32,77,70,70,78,131,74,16,17,45,70,58,86,45,90,82,58,51,25,20,30,40,36,36,37,24,46,46,40,78,47,61,61,33,31,52,50,45,67,66,42,49,61,59,52,48,46,61,65,60,50,70,54,90,47,61,69,67,42,62,73,39,43,67,58,51,52,34,51,46,40,45,53,49,28,51,52,50,44,58,56,25,62,75,36,89,74,58,57,58,19,17,15,28,37,40,37,42,36,36,50,60,57,30,38,40,24,41,30,29,12,57,52,45,31,35,39,36,31,54,44,97,82,54,71,43,77,42,76,48,50,63,79,23,27,38,75,41,66,73,48,30,50,45,16,42,74,43,70,29,47,77,37,96,45,7,49,69,55,72,40,60,53,35,20,30,37,44,31,58,88,37,44,69,30,40,37,36,47,70,54,53,76,40,77,44,77,59,43,65,72,17,40,30,76,73,69,78,130

Radius of gyration: 20.81 Å; Cα contacts (8 Å, |Δi|>4): 862; chains: 2; bounding box: 48×61×48 Å

Nearest PDB structures (foldseek):
  2pop-assembly1_C  TM=7.860E-01  e=3.091E-11  Homo sapiens
  2pop-assembly1_A  TM=7.803E-01  e=2.737E-11  Homo sapiens
  5nzz-assembly1_A  TM=7.944E-01  e=1.040E-10  Homo sapiens
  5nzz-assembly2_B  TM=8.058E-01  e=1.796E-10  Homo sapiens
  5nzz-assembly3_C  TM=8.042E-01  e=2.746E-10  Homo sapiens

Organism: Ancylostoma caninum (NCBI:txid29170)

InterPro domains:
  IPR000222 PPM-type phosphatase, divalent cation binding [PS01032] (16-24)
  IPR001932 PPM-type phosphatase-like domain [PF00481] (15-188)
  IPR001932 PPM-type phosphatase-like domain [PS51746] (1-193)
  IPR001932 PPM-type phosphatase-like domain [SM00332] (3-189)
  IPR001932 PPM-type phosphatase-like domain [cd00143] (13-186)
  IPR015655 Protein phosphatase 2C [PTHR13832] (13-186)
  IPR036457 PPM-type phosphatase-like domain superfamily [G3DSA:3.60.40.10] (2-190)
  IPR036457 PPM-type phosphatase-like domain superfamily [SSF81606] (11-186)

Sequence (386 aa):
MNTFDLELSFVKRCALYAIFDGHAGARAAKFCEEHIPSTLKKKLSSYSDLTSMEKQLKRVFTETFKSIDESFLNEAKKHKPVWKDGTTVTCVLLLNDALYVANLGDSKAIVCRKKDDGFSSIELTVDHNPTIYDERMRIQKAGGTVRDGRVNGIIEVSRSIGDGQFKTHGVTCIPDMKKLTITPNDSCTSLPNMNTFDLELSFVKRCALYAIFDGHAGARAAKFCEEHIPSTLKKKLSSYSDLTSMEKQLKRVFTETFKSIDESFLNEAKKHKPVWKDGTTVTCVLLLNDALYVANLGDSKAIVCRKKDDGFSSIELTVDHNPTIYDERMRIQKAGGTVRDGRVNGIIEVSRSIGDGQFKTHGVTCIPDMKKLTITPNDSCTSLPN

pLDDT: mean 91.29, std 15.08, range [21.5, 98.94]

Foldseek 3Di:
DQCQDLVAPQFPHKDKDKDKDKDLDCQQVVLCVPQLSVQLSVVQSPDNHDVVSVVCVLVSNQVSLVVSLVVSQVVQVVDVVRRQMWMKMWMWMDTPFKIKIWIFAADWDWDWADDPPGIDIDTWADHFWCVDDVLVVQLVVLPWHADPRHTVPPHNGQEIRGRVVSVSRRHYPRIDMDMDGQDVSNVPPPPDD/DQCQDLVAPQFPHKDKDKDKDKPLDCQQVVLCVPQLSVQLSVVQSPDNHDVVSVVCVLVSNQVSLVVSLVVSQVVQVVDVVRRQMWIKMWMWMDTPFKIKIWIFAADWDWDWADDPPGIDIDTWADHFWCVDPVLVVQLVVLPWHADPRHTVPPHNGQEIRGRVVSVSRRHYPRIDMDMDGQDVSNVPPPPDD